Protein AF-0000000065835478 (afdb_homodimer)

Secondary structure (DSSP, 8-state):
--HHHHHHTTTSPPPHHHHHHHHH--TTHHHHHHHHHHHHHHHHTTEEEEE-EEEEE-B-B-----TT-SS-B-TTSTT--B--HHHHHHHHHHHHHTT-SEEEEE----TT--HHHHHHHHHHHHHHHGGGT--EEEE--HHHHHHHHHHHT--HHHHHHHHHHTT--EE---S-SSS-HHHHHHH-TTSPPHHHHHHHHHHHHHTT-EEEEEEEESSS--HHHHHHHHHHHHHHHHHH--EEEEEEEE---TT-HHHHTT-S-S---HHHHHHHHHHHHHHHTTTT--BB--HHHH-HHHHHHHTTTT--EEEE--S--HHHHHTT--S-S---HHHHHHHHHTTT-EEEEB-TT--B--/--HHHHHHTTTSPPPHHHHHHHHH--TTHHHHHHHHHHHHHHHHTTEEEEE-EEEEE-B-B-----TT-SS-B-TTSTT--B--HHHHHHHHHHHHHTT-SEEEEE----TT--HHHHHHHHHHHHHHHGGGT--EEEE--HHHHHHHHHHHT--HHHHHHHHHHTT--EE---S-S-S-HHHHHHH-TTSPPHHHHHHHHHHHHHTT-EEEEEEEESSS--HHHHHHHHHHHHHHHHHH--EEEEEEEE---TT-HHHHTT-S-S---HHHHHHHHHHHHHHHTTTT--BB--HHHH-HHHHHHHTTTT--EEEE--S--HHHHHTT--S-S---HHHHHHHHHTTT-EEEEB-TT--B--

Structure (mmCIF, N/CA/C/O backbone):
data_AF-0000000065835478-model_v1
#
loop_
_entity.id
_entity.type
_entity.pdbx_description
1 polymer '5-amino-6-(D-ribitylamino)uracil--L-tyrosine 4-hydroxyphenyl transferase'
#
loop_
_atom_site.group_PDB
_atom_site.id
_atom_site.type_symbol
_atom_site.label_atom_id
_atom_site.label_alt_id
_atom_site.label_comp_id
_atom_site.label_asym_id
_atom_site.label_entity_id
_atom_site.label_seq_id
_atom_site.pdbx_PDB_ins_code
_atom_site.Cartn_x
_atom_site.Cartn_y
_atom_site.Cartn_z
_atom_site.occupancy
_atom_site.B_iso_or_equiv
_atom_site.auth_seq_id
_atom_site.auth_comp_id
_atom_site.auth_asym_id
_atom_site.auth_atom_id
_atom_site.pdbx_PDB_model_num
ATOM 1 N N . MET A 1 1 ? 2.107 -19.828 22.188 1 87.81 1 MET A N 1
ATOM 2 C CA . MET A 1 1 ? 3.211 -20.391 21.406 1 87.81 1 MET A CA 1
ATOM 3 C C . MET A 1 1 ? 4.508 -19.641 21.688 1 87.81 1 MET A C 1
ATOM 5 O O 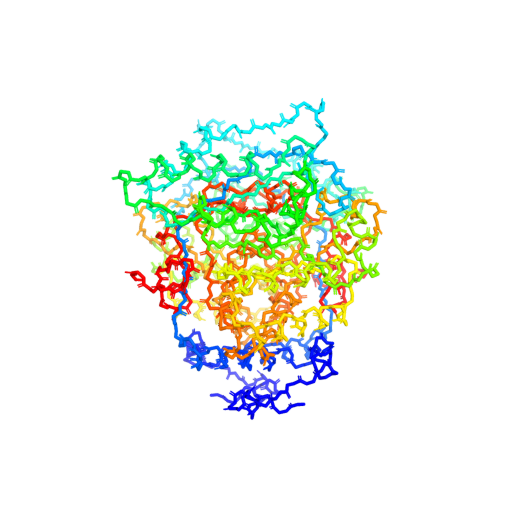. MET A 1 1 ? 4.5 -18.422 21.859 1 87.81 1 MET A O 1
ATOM 9 N N . ASP A 1 2 ? 5.555 -20.344 21.844 1 92.12 2 ASP A N 1
ATOM 10 C CA . ASP A 1 2 ? 6.875 -19.734 21.953 1 92.12 2 ASP A CA 1
ATOM 11 C C . ASP A 1 2 ? 7.465 -19.453 20.562 1 92.12 2 ASP A C 1
ATOM 13 O O . ASP A 1 2 ? 8.055 -20.344 19.953 1 92.12 2 ASP A O 1
ATOM 17 N N . PHE A 1 3 ? 7.402 -18.234 20.125 1 95.38 3 PHE A N 1
ATOM 18 C CA . PHE A 1 3 ? 7.727 -17.844 18.766 1 95.38 3 PHE A CA 1
ATOM 19 C C . PHE A 1 3 ? 9.227 -17.969 18.5 1 95.38 3 PHE A C 1
ATOM 21 O O . PHE A 1 3 ? 9.648 -18.375 17.422 1 95.38 3 PHE A O 1
ATOM 28 N N . ASP A 1 4 ? 10.039 -17.594 19.5 1 93.19 4 ASP A N 1
ATOM 29 C CA . ASP A 1 4 ? 11.492 -17.656 19.328 1 93.19 4 ASP A CA 1
ATOM 30 C C . ASP A 1 4 ? 11.969 -19.109 19.188 1 93.19 4 ASP A C 1
ATOM 32 O O . ASP A 1 4 ? 12.781 -19.406 18.312 1 93.19 4 ASP A O 1
ATOM 36 N N . SER A 1 5 ? 11.461 -19.875 20.047 1 93.62 5 SER A N 1
ATOM 37 C CA . SER A 1 5 ? 11.812 -21.297 19.969 1 93.62 5 SER A CA 1
ATOM 38 C C . SER A 1 5 ? 11.359 -21.906 18.641 1 93.62 5 SER A C 1
ATOM 40 O O . SER A 1 5 ? 12.07 -22.719 18.047 1 93.62 5 SER A O 1
ATOM 42 N N . TYR A 1 6 ? 10.188 -21.484 18.25 1 94.62 6 TYR A N 1
ATOM 43 C CA . TYR A 1 6 ? 9.68 -22.031 16.984 1 94.62 6 TYR A CA 1
ATOM 44 C C . TYR A 1 6 ? 10.531 -21.562 15.812 1 94.62 6 TYR A C 1
ATOM 46 O O . TYR A 1 6 ? 10.82 -22.344 14.906 1 94.62 6 TYR A O 1
ATOM 54 N N . ALA A 1 7 ? 10.898 -20.359 15.828 1 94.38 7 ALA A N 1
ATOM 55 C CA . ALA A 1 7 ? 11.734 -19.828 14.75 1 94.38 7 ALA A CA 1
ATOM 56 C C . ALA A 1 7 ? 13.062 -20.578 14.68 1 94.38 7 ALA A C 1
ATOM 58 O O . ALA A 1 7 ? 13.609 -20.766 13.586 1 94.38 7 ALA A O 1
ATOM 59 N N . ASP A 1 8 ? 13.555 -21 15.828 1 91.94 8 ASP A N 1
ATOM 60 C CA . ASP A 1 8 ? 14.828 -21.703 15.898 1 91.94 8 ASP A CA 1
ATOM 61 C C . ASP A 1 8 ? 14.695 -23.125 15.375 1 91.94 8 ASP A C 1
ATOM 63 O O . ASP A 1 8 ? 15.633 -23.672 14.805 1 91.94 8 ASP A O 1
ATOM 67 N N . ASN A 1 9 ? 13.461 -23.656 15.633 1 89.88 9 ASN A N 1
ATOM 68 C CA . ASN A 1 9 ? 13.219 -25.031 15.195 1 89.88 9 ASN A CA 1
ATOM 69 C C . ASN A 1 9 ? 11.875 -25.156 14.492 1 89.88 9 ASN A C 1
ATOM 71 O O . ASN A 1 9 ? 10.984 -25.875 14.961 1 89.88 9 ASN A O 1
ATOM 75 N N . TYR A 1 10 ? 11.766 -24.578 13.43 1 81.75 10 TYR A N 1
ATOM 76 C CA . TYR A 1 10 ? 10.492 -24.516 12.719 1 81.75 10 TYR A CA 1
ATOM 77 C C . TYR A 1 10 ? 10.156 -25.859 12.102 1 81.75 10 TYR A C 1
ATOM 79 O O . TYR A 1 10 ? 9.062 -26.047 11.57 1 81.75 10 TYR A O 1
ATOM 87 N N . SER A 1 11 ? 11.016 -26.734 12.305 1 68.56 11 SER A N 1
ATOM 88 C CA . SER A 1 11 ? 10.758 -28.062 11.781 1 68.56 11 SER A CA 1
ATOM 89 C C . SER A 1 11 ? 9.656 -28.766 12.57 1 68.56 11 SER A C 1
ATOM 91 O O . SER A 1 11 ? 9.086 -29.75 12.102 1 68.56 11 SER A O 1
ATOM 93 N N . LYS A 1 12 ? 9.516 -28.172 13.625 1 68.38 12 LYS A N 1
ATOM 94 C CA . LYS A 1 12 ? 8.398 -28.719 14.398 1 68.38 12 LYS A CA 1
ATOM 95 C C . LYS A 1 12 ? 7.062 -28.281 13.797 1 68.38 12 LYS A C 1
ATOM 97 O O . LYS A 1 12 ? 6.871 -27.109 13.477 1 68.38 12 LYS A O 1
ATOM 102 N N . SER A 1 13 ? 6.246 -29.25 13.461 1 78.19 13 SER A N 1
ATOM 103 C CA . SER A 1 13 ? 5.008 -29.016 12.719 1 78.19 13 SER A CA 1
ATOM 104 C C . SER A 1 13 ? 4.004 -28.234 13.562 1 78.19 13 SER A C 1
ATOM 106 O O . SER A 1 13 ? 3.936 -28.422 14.781 1 78.19 13 SER A O 1
ATOM 108 N N . ILE A 1 14 ? 3.467 -27.172 12.992 1 92.38 14 ILE A N 1
ATOM 109 C CA . ILE A 1 14 ? 2.338 -26.453 13.586 1 92.38 14 ILE A CA 1
ATOM 110 C C . ILE A 1 14 ? 1.03 -27.109 13.148 1 92.38 14 ILE A C 1
ATOM 112 O O . ILE A 1 14 ? 0.886 -27.516 11.992 1 92.38 14 ILE A O 1
ATOM 116 N N . SER A 1 15 ? 0.171 -27.344 14.078 1 95.38 15 SER A N 1
ATOM 117 C CA . SER A 1 15 ? -1.104 -27.984 13.781 1 95.38 15 SER A CA 1
ATOM 118 C C . SER A 1 15 ? -2.078 -27.016 13.125 1 95.38 15 SER A C 1
ATOM 120 O O . SER A 1 15 ? -1.855 -25.812 13.133 1 95.38 15 SER A O 1
ATOM 122 N N . LYS A 1 16 ? -3.088 -27.578 12.555 1 97.19 16 LYS A N 1
ATOM 123 C CA . LYS A 1 16 ? -4.152 -26.75 12 1 97.19 16 LYS A CA 1
ATOM 124 C C . LYS A 1 16 ? -4.738 -25.828 13.062 1 97.19 16 LYS A C 1
ATOM 126 O O . LYS A 1 16 ? -5 -24.656 12.789 1 97.19 16 LYS A O 1
ATOM 131 N N . LYS A 1 17 ? -4.949 -26.406 14.25 1 97.19 17 LYS A N 1
ATOM 132 C CA . LYS A 1 17 ? -5.508 -25.625 15.352 1 97.19 17 LYS A CA 1
ATOM 133 C C . LYS A 1 17 ? -4.598 -24.453 15.711 1 97.19 17 LYS A C 1
ATOM 135 O O . LYS A 1 17 ? -5.07 -23.328 15.914 1 97.19 17 LYS A O 1
ATOM 140 N N . GLN A 1 18 ? -3.357 -24.688 15.82 1 96.56 18 GLN A N 1
ATOM 141 C CA . GLN A 1 18 ? -2.393 -23.641 16.141 1 96.56 18 GLN A CA 1
ATOM 142 C C . GLN A 1 18 ? -2.371 -22.562 15.062 1 96.56 18 GLN A C 1
ATOM 144 O O . GLN A 1 18 ? -2.293 -21.375 15.375 1 96.56 18 GLN A O 1
ATOM 149 N N . CYS A 1 19 ? -2.4 -22.953 13.797 1 97.44 19 CYS A N 1
ATOM 150 C CA . CYS A 1 19 ? -2.424 -22 12.688 1 97.44 19 CYS A CA 1
ATOM 151 C C . CYS A 1 19 ? -3.648 -21.094 12.773 1 97.44 19 CYS A C 1
ATOM 153 O O . CYS A 1 19 ? -3.551 -19.891 12.555 1 97.44 19 CYS A O 1
ATOM 155 N N . LEU A 1 20 ? -4.781 -21.766 13.047 1 98.19 20 LEU A N 1
ATOM 156 C CA . LEU A 1 20 ? -6.012 -21 13.18 1 98.19 20 LEU A CA 1
ATOM 157 C C . LEU A 1 20 ? -5.895 -19.984 14.305 1 98.19 20 LEU A C 1
ATOM 159 O O . LEU A 1 20 ? -6.312 -18.828 14.156 1 98.19 20 LEU A O 1
ATOM 163 N N . GLU A 1 21 ? -5.316 -20.375 15.414 1 97.88 21 GLU A N 1
ATOM 164 C CA . GLU A 1 21 ? -5.113 -19.484 16.547 1 97.88 21 GLU A CA 1
ATOM 165 C C . GLU A 1 21 ? -4.207 -18.312 16.188 1 97.88 21 GLU A C 1
ATOM 167 O O . GLU A 1 21 ? -4.406 -17.203 16.656 1 97.88 21 GLU A O 1
ATOM 172 N N . LEU A 1 22 ? -3.225 -18.562 15.359 1 98.12 22 LEU A N 1
ATOM 173 C CA . LEU A 1 22 ? -2.318 -17.5 14.93 1 98.12 22 LEU A CA 1
ATOM 174 C C . LEU A 1 22 ? -3.059 -16.453 14.109 1 98.12 22 LEU A C 1
ATOM 176 O O . LEU A 1 22 ? -2.838 -15.258 14.281 1 98.12 22 LEU A O 1
ATOM 180 N N . PHE A 1 23 ? -3.949 -16.891 13.219 1 98.19 23 PHE A N 1
ATOM 181 C CA . PHE A 1 23 ? -4.719 -15.953 12.406 1 98.19 23 PHE A CA 1
ATOM 182 C C . PHE A 1 23 ? -5.621 -15.094 13.281 1 98.19 23 PHE A C 1
ATOM 184 O O . PHE A 1 23 ? -5.867 -13.922 12.969 1 98.19 23 PHE A O 1
ATOM 191 N N . GLU A 1 24 ? -6.098 -15.656 14.352 1 97.06 24 GLU A N 1
ATOM 192 C CA . GLU A 1 24 ? -7.039 -14.961 15.227 1 97.06 24 GLU A CA 1
ATOM 193 C C . GLU A 1 24 ? -6.305 -14.133 16.266 1 97.06 24 GLU A C 1
ATOM 195 O O . GLU A 1 24 ? -6.914 -13.305 16.953 1 97.06 24 GLU A O 1
ATOM 200 N N . ASP A 1 25 ? -5.004 -14.328 16.391 1 96 25 ASP A N 1
ATOM 201 C CA . ASP A 1 25 ? -4.203 -13.719 17.453 1 96 25 ASP A CA 1
ATOM 202 C C . ASP A 1 25 ? -3.795 -12.297 17.078 1 96 25 ASP A C 1
ATOM 204 O O . ASP A 1 25 ? -2.771 -12.086 16.422 1 96 25 ASP A O 1
ATOM 208 N N . ASN A 1 26 ? -4.457 -11.352 17.531 1 91.62 26 ASN A N 1
ATOM 209 C CA . ASN A 1 26 ? -4.148 -9.953 17.234 1 91.62 26 ASN A CA 1
ATOM 210 C C . ASN A 1 26 ? -3.158 -9.375 18.25 1 91.62 26 ASN A C 1
ATOM 212 O O . ASN A 1 26 ? -2.523 -8.352 17.984 1 91.62 26 ASN A O 1
ATOM 216 N N . GLU A 1 27 ? -2.979 -9.984 19.344 1 92.88 27 GLU A N 1
ATOM 217 C CA . GLU A 1 27 ? -2.125 -9.477 20.422 1 92.88 27 GLU A CA 1
ATOM 218 C C . GLU A 1 27 ? -0.651 -9.734 20.125 1 92.88 27 GLU A C 1
ATOM 220 O O . GLU A 1 27 ? 0.216 -8.961 20.531 1 92.88 27 GLU A O 1
ATOM 225 N N . ASN A 1 28 ? -0.412 -10.852 19.422 1 96.75 28 ASN A N 1
ATOM 226 C CA . ASN A 1 28 ? 0.972 -11.227 19.141 1 96.75 28 ASN A CA 1
ATOM 227 C C . ASN A 1 28 ? 1.35 -10.977 17.688 1 96.75 28 ASN A C 1
ATOM 229 O O . ASN A 1 28 ? 2.182 -11.688 17.125 1 96.75 28 ASN A O 1
ATOM 233 N N . LEU A 1 29 ? 0.725 -10 17.078 1 97.75 29 LEU A N 1
ATOM 234 C CA . LEU A 1 29 ? 0.921 -9.695 15.664 1 97.75 29 LEU A CA 1
ATOM 235 C C . LEU A 1 29 ? 2.406 -9.602 15.328 1 97.75 29 LEU A C 1
ATOM 237 O O . LEU A 1 29 ? 2.896 -10.312 14.453 1 97.75 29 LEU A O 1
ATOM 241 N N . PHE A 1 30 ? 3.162 -8.859 16.047 1 97.94 30 PHE A N 1
ATOM 242 C CA . PHE A 1 30 ? 4.547 -8.562 15.703 1 97.94 30 PHE A CA 1
ATOM 243 C C . PHE A 1 30 ? 5.445 -9.758 15.992 1 97.94 30 PHE A C 1
ATOM 245 O O . PHE A 1 30 ? 6.438 -9.977 15.297 1 97.94 30 PHE A O 1
ATOM 252 N N . ASN A 1 31 ? 5.078 -10.547 17 1 97.75 31 ASN A N 1
ATOM 253 C CA . ASN A 1 31 ? 5.801 -11.789 17.234 1 97.75 31 ASN A CA 1
ATOM 254 C C . ASN A 1 31 ? 5.621 -12.773 16.078 1 97.75 31 ASN A C 1
ATOM 256 O O . ASN A 1 31 ? 6.574 -13.445 15.68 1 97.75 31 ASN A O 1
ATOM 260 N N . ILE A 1 32 ? 4.391 -12.844 15.57 1 98.31 32 ILE A N 1
ATOM 261 C CA . ILE A 1 32 ? 4.082 -13.711 14.445 1 98.31 32 ILE A CA 1
ATOM 262 C C . ILE A 1 32 ? 4.891 -13.281 13.219 1 98.31 32 ILE A C 1
ATOM 264 O O . ILE A 1 32 ? 5.566 -14.102 12.594 1 98.31 32 ILE A O 1
ATOM 268 N N . LEU A 1 33 ? 4.879 -11.969 12.922 1 98.62 33 LEU A N 1
ATOM 269 C CA . LEU A 1 33 ? 5.574 -11.438 11.758 1 98.62 33 LEU A CA 1
ATOM 270 C C . LEU A 1 33 ? 7.082 -11.633 11.891 1 98.62 33 LEU A C 1
ATOM 272 O O . LEU A 1 33 ? 7.742 -12.039 10.93 1 98.62 33 LEU A O 1
ATOM 276 N N . ASN A 1 34 ? 7.617 -11.414 13.086 1 98.12 34 ASN A N 1
ATOM 277 C CA . ASN A 1 34 ? 9.047 -11.555 13.336 1 98.12 34 ASN A CA 1
ATOM 278 C C . ASN A 1 34 ? 9.484 -13.016 13.234 1 98.12 34 ASN A C 1
ATOM 280 O O . ASN A 1 34 ? 10.586 -13.305 12.758 1 98.12 34 ASN A O 1
ATOM 284 N N . CYS A 1 35 ? 8.641 -13.883 13.773 1 97.81 35 CYS A N 1
ATOM 285 C CA . CYS A 1 35 ? 8.93 -15.312 13.688 1 97.81 35 CYS A CA 1
ATOM 286 C C . CYS A 1 35 ? 9.102 -15.742 12.234 1 97.81 35 CYS A C 1
ATOM 288 O O . CYS A 1 35 ? 10.07 -16.422 11.898 1 97.81 35 CYS A O 1
ATOM 290 N N . ALA A 1 36 ? 8.195 -15.328 11.406 1 98.25 36 ALA A N 1
ATOM 291 C CA . ALA A 1 36 ? 8.25 -15.656 9.984 1 98.25 36 ALA A CA 1
ATOM 292 C C . ALA A 1 36 ? 9.492 -15.062 9.328 1 98.25 36 ALA A C 1
ATOM 294 O O . ALA A 1 36 ? 10.133 -15.695 8.484 1 98.25 36 ALA A O 1
ATOM 295 N N . ASN A 1 37 ? 9.836 -13.836 9.734 1 97.94 37 ASN A N 1
ATOM 296 C CA . ASN A 1 37 ? 11.031 -13.18 9.227 1 97.94 37 ASN A CA 1
ATOM 297 C C . ASN A 1 37 ? 12.297 -13.984 9.555 1 97.94 37 ASN A C 1
ATOM 299 O O . ASN A 1 37 ? 13.164 -14.156 8.695 1 97.94 37 ASN A O 1
ATOM 303 N N . LYS A 1 38 ? 12.359 -14.414 10.773 1 97.5 38 LYS A N 1
ATOM 304 C CA . LYS A 1 38 ? 13.516 -15.188 11.219 1 97.5 38 LYS A CA 1
ATOM 305 C C . LYS A 1 38 ? 13.625 -16.5 10.453 1 97.5 38 LYS A C 1
ATOM 307 O O . LYS A 1 38 ? 14.719 -16.891 10.039 1 97.5 38 LYS A O 1
ATOM 312 N N . ILE A 1 39 ? 12.523 -17.141 10.25 1 97.69 39 ILE A N 1
ATOM 313 C CA . ILE A 1 39 ? 12.516 -18.406 9.516 1 97.69 39 ILE A CA 1
ATOM 314 C C . ILE A 1 39 ? 12.961 -18.172 8.07 1 97.69 39 ILE A C 1
ATOM 316 O O . ILE A 1 39 ? 13.797 -18.906 7.547 1 97.69 39 ILE A O 1
ATOM 320 N N . ASN A 1 40 ? 12.422 -17.141 7.465 1 97.81 40 ASN A N 1
ATOM 321 C CA . ASN A 1 40 ? 12.797 -16.828 6.09 1 97.81 40 ASN A CA 1
ATOM 322 C C . ASN A 1 40 ? 14.281 -16.531 5.961 1 97.81 40 ASN A C 1
ATOM 324 O O . ASN A 1 40 ? 14.93 -16.938 4.996 1 97.81 40 ASN A O 1
ATOM 328 N N . LYS A 1 41 ? 14.82 -15.781 6.906 1 96.62 41 LYS A N 1
ATOM 329 C CA . LYS A 1 41 ? 16.234 -15.461 6.898 1 96.62 41 LYS A CA 1
ATOM 330 C C . LYS A 1 41 ? 17.094 -16.734 6.965 1 96.62 41 LYS A C 1
ATOM 332 O O . LYS A 1 41 ? 18.141 -16.812 6.336 1 96.62 41 LYS A O 1
ATOM 337 N N . LYS A 1 42 ? 16.656 -17.672 7.727 1 96.5 42 LYS A N 1
ATOM 338 C CA . LYS A 1 42 ? 17.375 -18.938 7.832 1 96.5 42 LYS A CA 1
ATOM 339 C C . LYS A 1 42 ? 17.328 -19.703 6.516 1 96.5 42 LYS A C 1
ATOM 341 O O . LYS A 1 42 ? 18.312 -20.344 6.137 1 96.5 42 LYS A O 1
ATOM 346 N N . ILE A 1 43 ? 16.266 -19.609 5.816 1 96.12 43 ILE A N 1
ATOM 347 C CA . ILE A 1 43 ? 16.031 -20.406 4.613 1 96.12 43 ILE A CA 1
ATOM 348 C C . ILE A 1 43 ? 16.641 -19.703 3.406 1 96.12 43 ILE A C 1
ATOM 350 O O . ILE A 1 43 ? 17.344 -20.328 2.607 1 96.12 43 ILE A O 1
ATOM 354 N N . ASN A 1 44 ? 16.422 -18.359 3.326 1 96.44 44 ASN A N 1
ATOM 355 C CA . ASN A 1 44 ? 16.734 -17.656 2.088 1 96.44 44 ASN A CA 1
ATOM 356 C C . ASN A 1 44 ? 17.781 -16.562 2.316 1 96.44 44 ASN A C 1
ATOM 358 O O . ASN A 1 44 ? 18.234 -15.93 1.363 1 96.44 44 ASN A O 1
ATOM 362 N N . GLY A 1 45 ? 18.156 -16.328 3.545 1 95.88 45 GLY A N 1
ATOM 363 C CA . GLY A 1 45 ? 19.062 -15.227 3.83 1 95.88 45 GLY A CA 1
ATOM 364 C C . GLY A 1 45 ? 18.484 -13.867 3.482 1 95.88 45 GLY A C 1
ATOM 365 O O . GLY A 1 45 ? 17.328 -13.578 3.801 1 95.88 45 GLY A O 1
ATOM 366 N N . ASN A 1 46 ? 19.312 -13.023 2.875 1 95.75 46 ASN A N 1
ATOM 367 C CA . ASN A 1 46 ? 18.875 -11.68 2.494 1 95.75 46 ASN A CA 1
ATOM 368 C C . ASN A 1 46 ? 18.5 -11.617 1.016 1 95.75 46 ASN A C 1
ATOM 370 O O . ASN A 1 46 ? 18.156 -10.547 0.504 1 95.75 46 ASN A O 1
ATOM 374 N N . THR A 1 47 ? 18.516 -12.758 0.381 1 98.12 47 THR A N 1
ATOM 375 C CA . THR A 1 47 ? 18.219 -12.82 -1.047 1 98.12 47 THR A CA 1
ATOM 376 C C . THR A 1 47 ? 16.734 -12.641 -1.298 1 98.12 47 THR A C 1
ATOM 378 O O . THR A 1 47 ? 15.906 -13.305 -0.666 1 98.12 47 THR A O 1
ATOM 381 N N . ILE A 1 48 ? 16.406 -11.742 -2.082 1 98.62 48 ILE A N 1
ATOM 382 C CA . ILE A 1 48 ? 15.047 -11.547 -2.598 1 98.62 48 ILE A CA 1
ATOM 383 C C . ILE A 1 48 ? 15.047 -11.703 -4.117 1 98.62 48 ILE A C 1
ATOM 385 O O . ILE A 1 48 ? 15.734 -10.961 -4.824 1 98.62 48 ILE A O 1
ATOM 389 N N . THR A 1 49 ? 14.305 -12.625 -4.586 1 98.69 49 THR A N 1
ATOM 390 C CA . THR A 1 49 ? 14.352 -12.938 -6.012 1 98.69 49 THR A CA 1
ATOM 391 C C . THR A 1 49 ? 13.242 -12.211 -6.762 1 98.69 49 THR A C 1
ATOM 393 O O . THR A 1 49 ? 12.297 -11.703 -6.148 1 98.69 49 THR A O 1
ATOM 396 N N . TYR A 1 50 ? 13.453 -12.055 -7.996 1 97.94 50 TYR A N 1
ATOM 397 C CA . TYR A 1 50 ? 12.453 -11.555 -8.93 1 97.94 50 TYR A CA 1
ATOM 398 C C . TYR A 1 50 ? 12.617 -12.188 -10.305 1 97.94 50 TYR A C 1
ATOM 400 O O . TYR A 1 50 ? 13.648 -12.797 -10.594 1 97.94 50 TYR A O 1
ATOM 408 N N . VAL A 1 51 ? 11.586 -12.109 -11.086 1 97.25 51 VAL A N 1
ATOM 409 C CA . VAL A 1 51 ? 11.625 -12.703 -12.414 1 97.25 51 VAL A CA 1
ATOM 410 C C . VAL A 1 51 ? 11.242 -11.664 -13.469 1 97.25 51 VAL A C 1
ATOM 412 O O . VAL A 1 51 ? 10.438 -10.766 -13.195 1 97.25 51 VAL A O 1
ATOM 415 N N . VAL A 1 52 ? 11.875 -11.656 -14.57 1 96 52 VAL A N 1
ATOM 416 C CA . VAL A 1 52 ? 11.469 -10.859 -15.727 1 96 52 VAL A CA 1
ATOM 417 C C . VAL A 1 52 ? 10.562 -11.695 -16.625 1 96 52 VAL A C 1
ATOM 419 O O . VAL A 1 52 ? 11.023 -12.633 -17.281 1 96 52 VAL A O 1
ATOM 422 N N . ASN A 1 53 ? 9.258 -11.344 -16.578 1 96.31 53 ASN A N 1
ATOM 423 C CA . ASN A 1 53 ? 8.281 -12.164 -17.281 1 96.31 53 ASN A CA 1
ATOM 424 C C . ASN A 1 53 ? 7.164 -11.312 -17.891 1 96.31 53 ASN A C 1
ATOM 426 O O . ASN A 1 53 ? 7.098 -10.109 -17.641 1 96.31 53 ASN A O 1
ATOM 430 N N . ARG A 1 54 ? 6.395 -11.945 -18.734 1 95.56 54 ARG A N 1
ATOM 431 C CA . ARG A 1 54 ? 5.223 -11.336 -19.359 1 95.56 54 ARG A CA 1
ATOM 432 C C . ARG A 1 54 ? 3.998 -12.242 -19.219 1 95.56 54 ARG A C 1
ATOM 434 O O . ARG A 1 54 ? 4.086 -13.453 -19.422 1 95.56 54 ARG A O 1
ATOM 441 N N . ASN A 1 55 ? 2.939 -11.641 -18.797 1 95.31 55 ASN A N 1
ATOM 442 C CA . ASN A 1 55 ? 1.654 -12.328 -18.781 1 95.31 55 ASN A CA 1
ATOM 443 C C . ASN A 1 55 ? 0.899 -12.117 -20.094 1 95.31 55 ASN A C 1
ATOM 445 O O . ASN A 1 55 ? 0.881 -11.008 -20.625 1 95.31 55 ASN A O 1
ATOM 449 N N . ILE A 1 56 ? 0.395 -13.148 -20.625 1 96 56 ILE A N 1
ATOM 450 C CA . ILE A 1 56 ? -0.418 -13.094 -21.844 1 96 56 ILE A CA 1
ATOM 451 C C . ILE A 1 56 ? -1.782 -13.727 -21.578 1 96 56 ILE A C 1
ATOM 453 O O . ILE A 1 56 ? -1.886 -14.938 -21.406 1 96 56 ILE A O 1
ATOM 457 N N . ASN A 1 57 ? -2.773 -12.961 -21.484 1 95.75 57 ASN A N 1
ATOM 458 C CA . ASN A 1 57 ? -4.148 -13.445 -21.453 1 95.75 57 ASN A CA 1
ATOM 459 C C . ASN A 1 57 ? -4.738 -13.523 -22.859 1 95.75 57 ASN A C 1
ATOM 461 O O . ASN A 1 57 ? -5.102 -12.5 -23.453 1 95.75 57 ASN A O 1
ATOM 465 N N . PHE A 1 58 ? -4.898 -14.656 -23.344 1 96.56 58 PHE A N 1
ATOM 466 C CA . PHE A 1 58 ? -5.117 -14.766 -24.781 1 96.56 58 PHE A CA 1
ATOM 467 C C . PHE A 1 58 ? -6.602 -14.664 -25.125 1 96.56 58 PHE A C 1
ATOM 469 O O . PHE A 1 58 ? -6.973 -14.484 -26.281 1 96.56 58 PHE A O 1
ATOM 476 N N . THR A 1 59 ? -7.504 -14.688 -24.156 1 96.88 59 THR A N 1
ATOM 477 C CA . THR A 1 59 ? -8.914 -14.398 -24.391 1 96.88 59 THR A CA 1
ATOM 478 C C . THR A 1 59 ? -9.609 -14.031 -23.078 1 96.88 59 THR A C 1
ATOM 480 O O . THR A 1 59 ? -9.25 -14.547 -22.016 1 96.88 59 THR A O 1
ATOM 483 N N . ASN A 1 60 ? -10.555 -13.141 -23.125 1 96 60 ASN A N 1
ATOM 484 C CA . ASN A 1 60 ? -11.391 -12.828 -21.969 1 96 60 ASN A CA 1
ATOM 485 C C . ASN A 1 60 ? -12.773 -13.453 -22.094 1 96 60 ASN A C 1
ATOM 487 O O . ASN A 1 60 ? -13.656 -13.195 -21.266 1 96 60 ASN A O 1
ATOM 491 N N . ILE A 1 61 ? -12.969 -14.203 -23.203 1 96.69 61 ILE A N 1
ATOM 492 C CA . ILE A 1 61 ? -14.227 -14.93 -23.375 1 96.69 61 ILE A CA 1
ATOM 493 C C . ILE A 1 61 ? -14.227 -16.188 -22.5 1 96.69 61 ILE A C 1
ATOM 495 O O . ILE A 1 61 ? -13.312 -17 -22.594 1 96.69 61 ILE A O 1
ATOM 499 N N . CYS A 1 62 ? -15.188 -16.312 -21.641 1 96.88 62 CYS A N 1
ATOM 500 C CA . CYS A 1 62 ? -15.211 -17.453 -20.734 1 96.88 62 CYS A CA 1
ATOM 501 C C . CYS A 1 62 ? -16.641 -17.844 -20.391 1 96.88 62 CYS A C 1
ATOM 503 O O . CYS A 1 62 ? -17.469 -16.969 -20.094 1 96.88 62 CYS A O 1
ATOM 505 N N . VAL A 1 63 ? -16.891 -19.094 -20.438 1 95.44 63 VAL A N 1
ATOM 506 C CA . VAL A 1 63 ? -18.234 -19.594 -20.141 1 95.44 63 VAL A CA 1
ATOM 507 C C . VAL A 1 63 ? -18.422 -19.734 -18.641 1 95.44 63 VAL A C 1
ATOM 509 O O . VAL A 1 63 ? -19.531 -20.016 -18.172 1 95.44 63 VAL A O 1
ATOM 512 N N . GLY A 1 64 ? -17.328 -19.562 -17.891 1 93.44 64 GLY A N 1
ATOM 513 C CA . GLY A 1 64 ? -17.406 -19.719 -16.438 1 93.44 64 GLY A CA 1
ATOM 514 C C . GLY A 1 64 ? -18.344 -18.719 -15.781 1 93.44 64 GLY A C 1
ATOM 515 O O . GLY A 1 64 ? -18.75 -17.75 -16.406 1 93.44 64 GLY A O 1
ATOM 516 N N . ASP A 1 65 ? -18.656 -19 -14.492 1 93.31 65 ASP A N 1
ATOM 517 C CA . ASP A 1 65 ? -19.578 -18.141 -13.75 1 93.31 65 ASP A CA 1
ATOM 518 C C . ASP A 1 65 ? -18.969 -17.703 -12.414 1 93.31 65 ASP A C 1
ATOM 520 O O . ASP A 1 65 ? -19.672 -17.641 -11.406 1 93.31 65 ASP A O 1
ATOM 524 N N . CYS A 1 66 ? -17.672 -17.578 -12.477 1 95.38 66 CYS A N 1
ATOM 525 C CA . CYS A 1 66 ? -16.984 -17.141 -11.266 1 95.38 66 CYS A CA 1
ATOM 526 C C . CYS A 1 66 ? -17.453 -15.758 -10.836 1 95.38 66 CYS A C 1
ATOM 528 O O . CYS A 1 66 ? -17.438 -14.82 -11.633 1 95.38 66 CYS A O 1
ATOM 530 N N . LYS A 1 67 ? -17.75 -15.586 -9.586 1 95.25 67 LYS A N 1
ATOM 531 C CA . LYS A 1 67 ? -18.375 -14.359 -9.102 1 95.25 67 LYS A CA 1
ATOM 532 C C . LYS A 1 67 ? -17.328 -13.352 -8.641 1 95.25 67 LYS A C 1
ATOM 534 O O . LYS A 1 67 ? -17.656 -12.227 -8.266 1 95.25 67 LYS A O 1
ATOM 539 N N . PHE A 1 68 ? -16.094 -13.773 -8.703 1 94.25 68 PHE A N 1
ATOM 540 C CA . PHE A 1 68 ? -15.016 -12.875 -8.312 1 94.25 68 PHE A CA 1
ATOM 541 C C . PHE A 1 68 ? -14.328 -12.297 -9.539 1 94.25 68 PHE A C 1
ATOM 543 O O . PHE A 1 68 ? -13.492 -11.391 -9.422 1 94.25 68 PHE A O 1
ATOM 550 N N . CYS A 1 69 ? -14.609 -12.781 -10.695 1 91.88 69 CYS A N 1
ATOM 551 C CA . CYS A 1 69 ? -13.875 -12.422 -11.898 1 91.88 69 CYS A CA 1
ATOM 552 C C . CYS A 1 69 ? -14.531 -11.242 -12.609 1 91.88 69 CYS A C 1
ATOM 554 O O . CYS A 1 69 ? -15.688 -11.328 -13.016 1 91.88 69 CYS A O 1
ATOM 556 N N . ALA A 1 70 ? -13.805 -10.227 -12.75 1 90.31 70 ALA A N 1
ATOM 557 C CA . ALA A 1 70 ? -14.297 -9.047 -13.453 1 90.31 70 ALA A CA 1
ATOM 558 C C . ALA A 1 70 ? -13.727 -8.969 -14.867 1 90.31 70 ALA A C 1
ATOM 560 O O . ALA A 1 70 ? -13.961 -7.992 -15.578 1 90.31 70 ALA A O 1
ATOM 561 N N . PHE A 1 71 ? -13.031 -9.977 -15.273 1 89.5 71 PHE A N 1
ATOM 562 C CA . PHE A 1 71 ? -12.273 -9.961 -16.516 1 89.5 71 PHE A CA 1
ATOM 563 C C . PHE A 1 71 ? -13.078 -10.594 -17.656 1 89.5 71 PHE A C 1
ATOM 565 O O . PHE A 1 71 ? -13.039 -10.117 -18.781 1 89.5 71 PHE A O 1
ATOM 572 N N . LYS A 1 72 ? -13.797 -11.586 -17.375 1 92.62 72 LYS A N 1
ATOM 573 C CA . LYS A 1 72 ? -14.438 -12.398 -18.406 1 92.62 72 LYS A CA 1
ATOM 574 C C . LYS A 1 72 ? -15.617 -11.656 -19.031 1 92.62 72 LYS A C 1
ATOM 576 O O . LYS A 1 72 ? -16.266 -10.844 -18.375 1 92.62 72 LYS A O 1
ATOM 581 N N . VAL A 1 73 ? -15.812 -11.953 -20.281 1 93.88 73 VAL A N 1
ATOM 582 C CA . VAL A 1 73 ? -17 -11.469 -20.984 1 93.88 73 VAL A CA 1
ATOM 583 C C . VAL A 1 73 ? -17.594 -12.594 -21.828 1 93.88 73 VAL A C 1
ATOM 585 O O . VAL A 1 73 ? -16.953 -13.625 -22.047 1 93.88 73 VAL A O 1
ATOM 588 N N . ASP A 1 74 ? -18.781 -12.344 -22.234 1 93.56 74 ASP A N 1
ATOM 589 C CA . ASP A 1 74 ? -19.406 -13.266 -23.188 1 93.56 74 ASP A CA 1
ATOM 590 C C . ASP A 1 74 ? -18.859 -13.047 -24.594 1 93.56 74 ASP A C 1
ATOM 592 O O . ASP A 1 74 ? -18.312 -11.984 -24.891 1 93.56 74 ASP A O 1
ATOM 596 N N . GLU A 1 75 ? -19.062 -14.031 -25.359 1 93.12 75 GLU A N 1
ATOM 597 C CA . GLU A 1 75 ? -18.516 -14.031 -26.719 1 93.12 75 GLU A CA 1
ATOM 598 C C . GLU A 1 75 ? -19.047 -12.844 -27.531 1 93.12 75 GLU A C 1
ATOM 600 O O . GLU A 1 75 ? -18.328 -12.305 -28.375 1 93.12 75 GLU A O 1
ATOM 605 N N . ASN A 1 76 ? -20.203 -12.367 -27.203 1 93.62 76 ASN A N 1
ATOM 606 C CA . ASN A 1 76 ? -20.844 -11.305 -27.984 1 93.62 76 ASN A CA 1
ATOM 607 C C . ASN A 1 76 ? -20.609 -9.93 -27.359 1 93.62 76 ASN A C 1
ATOM 609 O O . ASN A 1 76 ? -21.078 -8.922 -27.875 1 93.62 76 ASN A O 1
ATOM 613 N N . HIS A 1 77 ? -19.938 -9.938 -26.359 1 94.12 77 HIS A N 1
ATOM 614 C CA . HIS A 1 77 ? -19.641 -8.672 -25.703 1 94.12 77 HIS A CA 1
ATOM 615 C C . HIS A 1 77 ? -18.75 -7.797 -26.578 1 94.12 77 HIS A C 1
ATOM 617 O O . HIS A 1 77 ? -17.859 -8.305 -27.25 1 94.12 77 HIS A O 1
ATOM 623 N N . ASN A 1 78 ? -18.844 -6.477 -26.469 1 95.19 78 ASN A N 1
ATOM 624 C CA . ASN A 1 78 ? -18.078 -5.527 -27.281 1 95.19 78 ASN A CA 1
ATOM 625 C C . ASN A 1 78 ? -16.594 -5.602 -27 1 95.19 78 ASN A C 1
ATOM 627 O O . ASN A 1 78 ? -15.766 -5.352 -27.875 1 95.19 78 ASN A O 1
ATOM 631 N N . ASP A 1 79 ? -16.281 -5.992 -25.812 1 94.44 79 ASP A N 1
ATOM 632 C CA . ASP A 1 79 ? -14.875 -6.008 -25.406 1 94.44 79 ASP A CA 1
ATOM 633 C C . ASP A 1 79 ? -14.266 -7.395 -25.594 1 94.44 79 ASP A C 1
ATOM 635 O O . ASP A 1 79 ? -13.109 -7.625 -25.234 1 94.44 79 ASP A O 1
ATOM 639 N N . ALA A 1 80 ? -15.039 -8.336 -26.125 1 95.44 80 ALA A N 1
ATOM 640 C CA . ALA A 1 80 ? -14.57 -9.703 -26.281 1 95.44 80 ALA A CA 1
ATOM 641 C C . ALA A 1 80 ? -13.375 -9.766 -27.234 1 95.44 80 ALA A C 1
ATOM 643 O O . ALA A 1 80 ? -13.352 -9.078 -28.266 1 95.44 80 ALA A O 1
ATOM 644 N N . TYR A 1 81 ? -12.359 -10.562 -26.875 1 96.06 81 TYR A N 1
ATOM 645 C CA . TYR A 1 81 ? -11.219 -10.742 -27.766 1 96.06 81 TYR A CA 1
ATOM 646 C C . TYR A 1 81 ? -10.656 -12.156 -27.656 1 96.06 81 TYR A C 1
ATOM 648 O O . TYR A 1 81 ? -10.859 -12.836 -26.656 1 96.06 81 TYR A O 1
ATOM 656 N N . PHE A 1 82 ? -9.992 -12.555 -28.672 1 96.44 82 PHE A N 1
ATOM 657 C CA . PHE A 1 82 ? -9.227 -13.789 -28.781 1 96.44 82 PHE A CA 1
ATOM 658 C C . PHE A 1 82 ? -7.949 -13.57 -29.578 1 96.44 82 PHE A C 1
ATOM 660 O O . PHE A 1 82 ? -8 -13.172 -30.75 1 96.44 82 PHE A O 1
ATOM 667 N N . ILE A 1 83 ? -6.852 -13.781 -28.922 1 96.94 83 ILE A N 1
ATOM 668 C CA . ILE A 1 83 ? -5.559 -13.664 -29.578 1 96.94 83 ILE A CA 1
ATOM 669 C C . ILE A 1 83 ? -5.156 -15.008 -30.172 1 96.94 83 ILE A C 1
ATOM 671 O O . ILE A 1 83 ? -5.059 -16.016 -29.453 1 96.94 83 ILE A O 1
ATOM 675 N N . ASN A 1 84 ? -4.91 -15.07 -31.422 1 97.06 84 ASN A N 1
ATOM 676 C CA . ASN A 1 84 ? -4.578 -16.344 -32.062 1 97.06 84 ASN A CA 1
ATOM 677 C C . ASN A 1 84 ? -3.16 -16.781 -31.719 1 97.06 84 ASN A C 1
ATOM 679 O O . ASN A 1 84 ? -2.334 -15.969 -31.297 1 97.06 84 ASN A O 1
ATOM 683 N N . PRO A 1 85 ? -2.85 -18.062 -31.938 1 98.38 85 PRO A N 1
ATOM 684 C CA . PRO A 1 85 ? -1.56 -18.625 -31.531 1 98.38 85 PRO A CA 1
ATOM 685 C C . PRO A 1 85 ? -0.374 -17.875 -32.156 1 98.38 85 PRO A C 1
ATOM 687 O O . PRO A 1 85 ? 0.634 -17.656 -31.469 1 98.38 85 PRO A O 1
ATOM 690 N N . LYS A 1 86 ? -0.473 -17.484 -33.375 1 98.38 86 LYS A N 1
ATOM 691 C CA . LYS A 1 86 ? 0.623 -16.797 -34.031 1 98.38 86 LYS A CA 1
ATOM 692 C C . LYS A 1 86 ? 0.925 -15.461 -33.344 1 98.38 86 LYS A C 1
ATOM 694 O O . LYS A 1 86 ? 2.09 -15.109 -33.125 1 98.38 86 LYS A O 1
ATOM 699 N N . GLU A 1 87 ? -0.127 -14.773 -33.031 1 98.31 87 GLU A N 1
ATOM 700 C CA . GLU A 1 87 ? 0.035 -13.5 -32.312 1 98.31 87 GLU A CA 1
ATOM 701 C C . GLU A 1 87 ? 0.604 -13.711 -30.922 1 98.31 87 GLU A C 1
ATOM 703 O O . GLU A 1 87 ? 1.376 -12.883 -30.438 1 98.31 87 GLU A O 1
ATOM 708 N N . ILE A 1 88 ? 0.206 -14.781 -30.25 1 98.44 88 ILE A N 1
ATOM 709 C CA . ILE A 1 88 ? 0.771 -15.125 -28.953 1 98.44 88 ILE A CA 1
ATOM 710 C C . ILE A 1 88 ? 2.273 -15.375 -29.094 1 98.44 88 ILE A C 1
ATOM 712 O O . ILE A 1 88 ? 3.062 -14.906 -28.266 1 98.44 88 ILE A O 1
ATOM 716 N N . GLY A 1 89 ? 2.635 -16.078 -30.141 1 98.62 89 GLY A N 1
ATOM 717 C CA . GLY A 1 89 ? 4.047 -16.281 -30.438 1 98.62 89 GLY A CA 1
ATOM 718 C C . GLY A 1 89 ? 4.805 -14.977 -30.609 1 98.62 89 GLY A C 1
ATOM 719 O O . GLY A 1 89 ? 5.918 -14.828 -30.109 1 98.62 89 GLY A O 1
ATOM 720 N N . LYS A 1 90 ? 4.172 -14.062 -31.297 1 98.19 90 LYS A N 1
ATOM 721 C CA . LYS A 1 90 ? 4.793 -12.758 -31.516 1 98.19 90 LYS A CA 1
ATOM 722 C C . LYS A 1 90 ? 5.008 -12.023 -30.203 1 98.19 90 LYS A C 1
ATOM 724 O O . LYS A 1 90 ? 6.055 -11.406 -29.984 1 98.19 90 LYS A O 1
ATOM 729 N N . LYS A 1 91 ? 4.008 -12.078 -29.406 1 97.44 91 LYS A N 1
ATOM 730 C CA . LYS A 1 91 ? 4.121 -11.438 -28.094 1 97.44 91 LYS A CA 1
ATOM 731 C C . LYS A 1 91 ? 5.242 -12.062 -27.281 1 97.44 91 LYS A C 1
ATOM 733 O O . LYS A 1 91 ? 5.965 -11.359 -26.562 1 97.44 91 LYS A O 1
ATOM 738 N N . ALA A 1 92 ? 5.34 -13.367 -27.328 1 98.12 92 ALA A N 1
ATOM 739 C CA . ALA A 1 92 ? 6.398 -14.07 -26.609 1 98.12 92 ALA A CA 1
ATOM 740 C C . ALA A 1 92 ? 7.773 -13.695 -27.156 1 98.12 92 ALA A C 1
ATOM 742 O O . ALA A 1 92 ? 8.727 -13.531 -26.406 1 98.12 92 ALA A O 1
ATOM 743 N N . PHE A 1 93 ? 7.855 -13.578 -28.453 1 98.06 93 PHE A N 1
ATOM 744 C CA . PHE A 1 93 ? 9.094 -13.164 -29.109 1 98.06 93 PHE A CA 1
ATOM 745 C C . PHE A 1 93 ? 9.523 -11.781 -28.625 1 98.06 93 PHE A C 1
ATOM 747 O O . PHE A 1 93 ? 10.688 -11.578 -28.281 1 98.06 93 PHE A O 1
ATOM 754 N N . GLU A 1 94 ? 8.562 -10.891 -28.625 1 97.12 94 GLU A N 1
ATOM 755 C CA . GLU A 1 94 ? 8.836 -9.539 -28.141 1 97.12 94 GLU A CA 1
ATOM 756 C C . GLU A 1 94 ? 9.289 -9.547 -26.688 1 97.12 94 GLU A C 1
ATOM 758 O O . GLU A 1 94 ? 10.203 -8.812 -26.312 1 97.12 94 GLU A O 1
ATOM 763 N N . ALA A 1 95 ? 8.641 -10.352 -25.875 1 96.38 95 ALA A N 1
ATOM 764 C CA . ALA A 1 95 ? 9.008 -10.484 -24.469 1 96.38 95 ALA A CA 1
ATOM 765 C C . ALA A 1 95 ? 10.445 -10.984 -24.328 1 96.38 95 ALA A C 1
ATOM 767 O O . ALA A 1 95 ? 11.211 -10.453 -23.531 1 96.38 95 ALA A O 1
ATOM 768 N N . LYS A 1 96 ? 10.75 -12 -25.078 1 96.81 96 LYS A N 1
ATOM 769 C CA . LYS A 1 96 ? 12.102 -12.562 -25.031 1 96.81 96 LYS A CA 1
ATOM 770 C C . LYS A 1 96 ? 13.141 -11.516 -25.422 1 96.81 96 LYS A C 1
ATOM 772 O O . LYS A 1 96 ? 14.203 -11.43 -24.797 1 96.81 96 LYS A O 1
ATOM 777 N N . LYS A 1 97 ? 12.828 -10.727 -26.375 1 95.94 97 LYS A N 1
ATOM 778 C CA . LYS A 1 97 ? 13.719 -9.664 -26.828 1 95.94 97 LYS A CA 1
ATOM 779 C C . LYS A 1 97 ? 13.984 -8.656 -25.703 1 95.94 97 LYS A C 1
ATOM 781 O O . LYS A 1 97 ? 15.07 -8.078 -25.625 1 95.94 97 LYS A O 1
ATOM 786 N N . LEU A 1 98 ? 13 -8.523 -24.938 1 93.12 98 LEU A N 1
ATOM 787 C CA . LEU A 1 98 ? 13.094 -7.547 -23.844 1 93.12 98 LEU A CA 1
ATOM 788 C C . LEU A 1 98 ? 13.75 -8.164 -22.609 1 93.12 98 LEU A C 1
ATOM 790 O O . LEU A 1 98 ? 13.836 -7.52 -21.562 1 93.12 98 LEU A O 1
ATOM 794 N N . GLY A 1 99 ? 14.07 -9.438 -22.672 1 93.31 99 GLY A N 1
ATOM 795 C CA . GLY A 1 99 ? 14.836 -10.047 -21.609 1 93.31 99 GLY A CA 1
ATOM 796 C C . GLY A 1 99 ? 14.016 -10.984 -20.734 1 93.31 99 GLY A C 1
ATOM 797 O O . GLY A 1 99 ? 14.523 -11.523 -19.75 1 93.31 99 GLY A O 1
ATOM 798 N N . CYS A 1 100 ? 12.773 -11.242 -21.094 1 96.38 100 CYS A N 1
ATOM 799 C CA . CYS A 1 100 ? 11.922 -12.148 -20.312 1 96.38 100 CYS A CA 1
ATOM 800 C C . CYS A 1 100 ? 12.445 -13.578 -20.375 1 96.38 100 CYS A C 1
ATOM 802 O O . CYS A 1 100 ? 12.906 -14.023 -21.422 1 96.38 100 CYS A O 1
ATOM 804 N N . THR A 1 101 ? 12.352 -14.203 -19.266 1 97.12 101 THR A N 1
ATOM 805 C CA . THR A 1 101 ? 12.742 -15.609 -19.219 1 97.12 101 THR A CA 1
ATOM 806 C C . THR A 1 101 ? 11.516 -16.516 -19.188 1 97.12 101 THR A C 1
ATOM 808 O O . THR A 1 101 ? 11.633 -17.734 -19.359 1 97.12 101 THR A O 1
ATOM 811 N N . GLU A 1 102 ? 10.359 -15.867 -19.016 1 98 102 GLU A N 1
ATOM 812 C CA . GLU A 1 102 ? 9.117 -16.625 -18.859 1 98 102 GLU A CA 1
ATOM 813 C C . GLU A 1 102 ? 7.93 -15.875 -19.438 1 98 102 GLU A C 1
ATOM 815 O O . GLU A 1 102 ? 7.84 -14.648 -19.312 1 98 102 GLU A O 1
ATOM 820 N N . VAL A 1 103 ? 7.086 -16.547 -20.109 1 98.12 103 VAL A N 1
ATOM 821 C CA . VAL A 1 103 ? 5.742 -16.047 -20.375 1 98.12 103 VAL A CA 1
ATOM 822 C C . VAL A 1 103 ? 4.715 -16.875 -19.609 1 98.12 103 VAL A C 1
ATOM 824 O O . VAL A 1 103 ? 4.859 -18.094 -19.484 1 98.12 103 VAL A O 1
ATOM 827 N N . CYS A 1 104 ? 3.826 -16.234 -19.031 1 97.94 104 CYS A N 1
ATOM 828 C CA . CYS A 1 104 ? 2.672 -16.859 -18.406 1 97.94 104 CYS A CA 1
ATOM 829 C C . CYS A 1 104 ? 1.424 -16.688 -19.266 1 97.94 104 CYS A C 1
ATOM 831 O O . CYS A 1 104 ? 0.973 -15.57 -19.5 1 97.94 104 CYS A O 1
ATOM 833 N N . ILE A 1 105 ? 0.861 -17.781 -19.734 1 98.19 105 ILE A N 1
ATOM 834 C CA . ILE A 1 105 ? -0.232 -17.734 -20.703 1 98.19 105 ILE A CA 1
ATOM 835 C C . ILE A 1 105 ? -1.484 -18.359 -20.094 1 98.19 105 ILE A C 1
ATOM 837 O O . ILE A 1 105 ? -1.485 -19.547 -19.75 1 98.19 105 ILE A O 1
ATOM 841 N N . GLN A 1 106 ? -2.471 -17.609 -19.953 1 96.81 106 GLN A N 1
ATOM 842 C CA . GLN A 1 106 ? -3.762 -18.078 -19.453 1 96.81 106 GLN A CA 1
ATOM 843 C C . GLN A 1 106 ? -4.91 -17.422 -20.219 1 96.81 106 GLN A C 1
ATOM 845 O O . GLN A 1 106 ? -4.73 -16.391 -20.859 1 96.81 106 GLN A O 1
ATOM 850 N N . GLY A 1 107 ? -6.078 -18 -20.234 1 95.06 107 GLY A N 1
ATOM 851 C CA . GLY A 1 107 ? -7.25 -17.469 -20.922 1 95.06 107 GLY A CA 1
ATOM 852 C C . GLY A 1 107 ? -8.555 -18.016 -20.375 1 95.06 107 GLY A C 1
ATOM 853 O O . GLY A 1 107 ? -8.555 -18.75 -19.375 1 95.06 107 GLY A O 1
ATOM 854 N N . GLY A 1 108 ? -9.633 -17.578 -21 1 95.44 108 GLY A N 1
ATOM 855 C CA . GLY A 1 108 ? -10.953 -18.016 -20.609 1 95.44 108 GLY A CA 1
ATOM 856 C C . GLY A 1 108 ? -11.289 -19.422 -21.109 1 95.44 108 GLY A C 1
ATOM 857 O O . GLY A 1 108 ? -10.484 -20.047 -21.797 1 95.44 108 GLY A O 1
ATOM 858 N N . LEU A 1 109 ? -12.422 -19.938 -20.594 1 96.69 109 LEU A N 1
ATOM 859 C CA . LEU A 1 109 ? -12.93 -21.25 -20.984 1 96.69 109 LEU A CA 1
ATOM 860 C C . LEU A 1 109 ? -13.914 -21.125 -22.141 1 96.69 109 LEU A C 1
ATOM 862 O O . LEU A 1 109 ? -14.93 -20.422 -22.031 1 96.69 109 LEU A O 1
ATOM 866 N N . ARG A 1 110 ? -13.539 -21.734 -23.172 1 94.44 110 ARG A N 1
ATOM 867 C CA . ARG A 1 110 ? -14.375 -21.75 -24.375 1 94.44 110 ARG A CA 1
ATOM 868 C C . ARG A 1 110 ? -14.453 -23.141 -24.984 1 94.44 110 ARG A C 1
ATOM 870 O O . ARG A 1 110 ? -13.469 -23.891 -24.953 1 94.44 110 ARG A O 1
ATOM 877 N N . ASN A 1 111 ? -15.586 -23.375 -25.641 1 91.88 111 ASN A N 1
ATOM 878 C CA . ASN A 1 111 ? -15.812 -24.703 -26.188 1 91.88 111 ASN A CA 1
ATOM 879 C C . ASN A 1 111 ? -14.805 -25.031 -27.281 1 91.88 111 ASN A C 1
ATOM 881 O O . ASN A 1 111 ? -14.469 -26.203 -27.484 1 91.88 111 ASN A O 1
ATOM 885 N N . ASN A 1 112 ? -14.312 -24.078 -27.922 1 92.31 112 ASN A N 1
ATOM 886 C CA . ASN A 1 112 ? -13.391 -24.344 -29.016 1 92.31 112 ASN A CA 1
ATOM 887 C C . ASN A 1 112 ? -11.945 -24.375 -28.547 1 92.31 112 ASN A C 1
ATOM 889 O O . ASN A 1 112 ? -11.023 -24.5 -29.344 1 92.31 112 ASN A O 1
ATOM 893 N N . ILE A 1 113 ? -11.695 -24.266 -27.344 1 97 113 ILE A N 1
ATOM 894 C CA . ILE A 1 113 ? -10.352 -24.406 -26.781 1 97 113 ILE A CA 1
ATOM 895 C C . ILE A 1 113 ? -10.148 -25.844 -26.297 1 97 113 ILE A C 1
ATOM 897 O O . ILE A 1 113 ? -10.703 -26.266 -25.281 1 97 113 ILE A O 1
ATOM 901 N N . ASP A 1 114 ? -9.445 -26.578 -27.078 1 98.38 114 ASP A N 1
ATOM 902 C CA . ASP A 1 114 ? -9.102 -27.953 -26.766 1 98.38 114 ASP A CA 1
ATOM 903 C C . ASP A 1 114 ? -7.59 -28.141 -26.656 1 98.38 114 ASP A C 1
ATOM 905 O O . ASP A 1 114 ? -6.836 -27.156 -26.703 1 98.38 114 ASP A O 1
ATOM 909 N N . VAL A 1 115 ? -7.152 -29.359 -26.453 1 98.75 115 VAL A N 1
ATOM 910 C CA . VAL A 1 115 ? -5.738 -29.656 -26.234 1 98.75 115 VAL A CA 1
ATOM 911 C C . VAL A 1 115 ? -4.953 -29.328 -27.5 1 98.75 115 VAL A C 1
ATOM 913 O O . VAL A 1 115 ? -3.809 -28.875 -27.438 1 98.75 115 VAL A O 1
ATOM 916 N N . GLU A 1 116 ? -5.613 -29.469 -28.625 1 98.44 116 GLU A N 1
ATOM 917 C CA . GLU A 1 116 ? -4.965 -29.141 -29.891 1 98.44 116 GLU A CA 1
ATOM 918 C C . GLU A 1 116 ? -4.645 -27.656 -29.984 1 98.44 116 GLU A C 1
ATOM 920 O O . GLU A 1 116 ? -3.535 -27.266 -30.359 1 98.44 116 GLU A O 1
ATOM 925 N N . LEU A 1 117 ? -5.629 -26.828 -29.688 1 98.5 117 LEU A N 1
ATOM 926 C CA . LEU A 1 117 ? -5.398 -25.391 -29.719 1 98.5 117 LEU A CA 1
ATOM 927 C C . LEU A 1 117 ? -4.312 -25 -28.719 1 98.5 117 LEU A C 1
ATOM 929 O O . LEU A 1 117 ? -3.447 -24.188 -29.016 1 98.5 117 LEU A O 1
ATOM 933 N N . GLN A 1 118 ? -4.367 -25.516 -27.5 1 98.81 118 GLN A N 1
ATOM 934 C CA . GLN A 1 118 ? -3.344 -25.25 -26.5 1 98.81 118 GLN A CA 1
ATOM 935 C C . GLN A 1 118 ? -1.96 -25.656 -27 1 98.81 118 GLN A C 1
ATOM 937 O O . GLN A 1 118 ? -0.987 -24.922 -26.828 1 98.81 118 GLN A O 1
ATOM 942 N N . SER A 1 119 ? -1.912 -26.812 -27.656 1 98.81 119 SER A N 1
ATOM 943 C CA . SER A 1 119 ? -0.655 -27.297 -28.234 1 98.81 119 SER A CA 1
ATOM 944 C C . SER A 1 119 ? -0.145 -26.328 -29.297 1 98.81 119 SER A C 1
ATOM 946 O O . SER A 1 119 ? 1.056 -26.062 -29.391 1 98.81 119 SER A O 1
ATOM 948 N N . ASN A 1 120 ? -1.075 -25.859 -30.062 1 98.75 120 ASN A N 1
ATOM 949 C CA . ASN A 1 120 ? -0.696 -24.922 -31.109 1 98.75 120 ASN A CA 1
ATOM 950 C C . ASN A 1 120 ? -0.114 -23.641 -30.516 1 98.75 120 ASN A C 1
ATOM 952 O O . ASN A 1 120 ? 0.834 -23.078 -31.062 1 98.75 120 ASN A O 1
ATOM 956 N N . ILE A 1 121 ? -0.72 -23.141 -29.453 1 98.81 121 ILE A N 1
ATOM 957 C CA . ILE A 1 121 ? -0.196 -21.969 -28.75 1 98.81 121 ILE A CA 1
ATOM 958 C C . ILE A 1 121 ? 1.244 -22.234 -28.328 1 98.81 121 ILE A C 1
ATOM 960 O O . ILE A 1 121 ? 2.135 -21.422 -28.578 1 98.81 121 ILE A O 1
ATOM 964 N N . LEU A 1 122 ? 1.486 -23.375 -27.734 1 98.94 122 LEU A N 1
ATOM 965 C CA . LEU A 1 122 ? 2.809 -23.75 -27.234 1 98.94 122 LEU A CA 1
ATOM 966 C C . LEU A 1 122 ? 3.812 -23.828 -28.375 1 98.94 122 LEU A C 1
ATOM 968 O O . LEU A 1 122 ? 4.914 -23.281 -28.281 1 98.94 122 LEU A O 1
ATOM 972 N N . LYS A 1 123 ? 3.43 -24.453 -29.453 1 98.81 123 LYS A N 1
ATOM 973 C CA . LYS A 1 123 ? 4.305 -24.641 -30.609 1 98.81 123 LYS A CA 1
ATOM 974 C C . LYS A 1 123 ? 4.691 -23.281 -31.219 1 98.81 123 LYS A C 1
ATOM 976 O O . LYS A 1 123 ? 5.844 -23.078 -31.609 1 98.81 123 LYS A O 1
ATOM 981 N N . GLU A 1 124 ? 3.691 -22.406 -31.312 1 98.81 124 GLU A N 1
ATOM 982 C CA . GLU A 1 124 ? 3.957 -21.094 -31.859 1 98.81 124 GLU A CA 1
ATOM 983 C C . GLU A 1 124 ? 4.934 -20.312 -31 1 98.81 124 GLU A C 1
ATOM 985 O O . GLU A 1 124 ? 5.816 -19.609 -31.5 1 98.81 124 GLU A O 1
ATOM 990 N N . VAL A 1 125 ? 4.77 -20.375 -29.672 1 98.88 125 VAL A N 1
ATOM 991 C CA . VAL A 1 125 ? 5.676 -19.688 -28.766 1 98.88 125 VAL A CA 1
ATOM 992 C C . VAL A 1 125 ? 7.082 -20.266 -28.891 1 98.88 125 VAL A C 1
ATOM 994 O O . VAL A 1 125 ? 8.055 -19.531 -29 1 98.88 125 VAL A O 1
ATOM 997 N N . CYS A 1 126 ? 7.207 -21.625 -28.922 1 98.81 126 CYS A N 1
ATOM 998 C CA . CYS A 1 126 ? 8.5 -22.297 -29.062 1 98.81 126 CYS A CA 1
ATOM 999 C C . CYS A 1 126 ? 9.188 -21.891 -30.359 1 98.81 126 CYS A C 1
ATOM 1001 O O . CYS A 1 126 ? 10.367 -21.531 -30.344 1 98.81 126 CYS A O 1
ATOM 1003 N N . SER A 1 127 ? 8.414 -21.922 -31.359 1 98.69 127 SER A N 1
ATOM 1004 C CA . SER A 1 127 ? 8.969 -21.594 -32.688 1 98.69 127 SER A CA 1
ATOM 1005 C C . SER A 1 127 ? 9.422 -20.141 -32.75 1 98.69 127 SER A C 1
ATOM 1007 O O . SER A 1 127 ? 10.516 -19.844 -33.219 1 98.69 127 SER A O 1
ATOM 1009 N N . ALA A 1 128 ? 8.602 -19.25 -32.281 1 98.62 128 ALA A N 1
ATOM 1010 C CA . ALA A 1 128 ? 8.875 -17.812 -32.375 1 98.62 128 ALA A CA 1
ATOM 1011 C C . ALA A 1 128 ? 10.102 -17.438 -31.547 1 98.62 128 ALA A C 1
ATOM 1013 O O . ALA A 1 128 ? 10.859 -16.547 -31.938 1 98.62 128 ALA A O 1
ATOM 1014 N N . THR A 1 129 ? 10.328 -18.141 -30.5 1 98.62 129 THR A N 1
ATOM 1015 C CA . THR A 1 129 ? 11.359 -17.703 -29.578 1 98.62 129 THR A CA 1
ATOM 1016 C C . THR A 1 129 ? 12.633 -18.516 -29.75 1 98.62 129 THR A C 1
ATOM 1018 O O . THR A 1 129 ? 13.68 -18.188 -29.188 1 98.62 129 THR A O 1
ATOM 1021 N N . LYS A 1 130 ? 12.602 -19.578 -30.516 1 98.31 130 LYS A N 1
ATOM 1022 C CA . LYS A 1 130 ? 13.719 -20.484 -30.734 1 98.31 130 LYS A CA 1
ATOM 1023 C C . LYS A 1 130 ? 14.977 -19.719 -31.156 1 98.31 130 LYS A C 1
ATOM 1025 O O . LYS A 1 130 ? 16.062 -19.969 -30.625 1 98.31 130 LYS A O 1
ATOM 1030 N N . PRO A 1 131 ? 14.891 -18.75 -32.094 1 97.81 131 PRO A N 1
ATOM 1031 C CA . PRO A 1 131 ? 16.094 -18.031 -32.531 1 97.81 131 PRO A CA 1
ATOM 1032 C C . PRO A 1 131 ? 16.766 -17.266 -31.391 1 97.81 131 PRO A C 1
ATOM 1034 O O . PRO A 1 131 ? 17.953 -16.922 -31.484 1 97.81 131 PRO A O 1
ATOM 1037 N N . LEU A 1 132 ? 16.016 -17 -30.391 1 97.75 132 LEU A N 1
ATOM 1038 C CA . LEU A 1 132 ? 16.531 -16.219 -29.281 1 97.75 132 LEU A CA 1
ATOM 1039 C C . LEU A 1 132 ? 16.891 -17.125 -28.109 1 97.75 132 LEU A C 1
ATOM 1041 O O . LEU A 1 132 ? 17.094 -16.641 -26.984 1 97.75 132 LEU A O 1
ATOM 1045 N N . GLY A 1 133 ? 16.844 -18.438 -28.281 1 97.31 133 GLY A N 1
ATOM 1046 C CA . GLY A 1 133 ? 17.203 -19.375 -27.234 1 97.31 133 GLY A CA 1
ATOM 1047 C C . GLY A 1 133 ? 16 -19.922 -26.484 1 97.31 133 GLY A C 1
ATOM 1048 O O . GLY A 1 133 ? 16.156 -20.594 -25.453 1 97.31 133 GLY A O 1
ATOM 1049 N N . GLY A 1 134 ? 14.805 -19.594 -26.938 1 98.06 134 GLY A N 1
ATOM 1050 C CA . GLY A 1 134 ? 13.602 -20.109 -26.312 1 98.06 134 GLY A CA 1
ATOM 1051 C C . GLY A 1 134 ? 13.164 -19.312 -25.094 1 98.06 134 GLY A C 1
ATOM 1052 O O . GLY A 1 134 ? 13.898 -18.438 -24.625 1 98.06 134 GLY A O 1
ATOM 1053 N N . ILE A 1 135 ? 12 -19.594 -24.594 1 98.38 135 ILE A N 1
ATOM 1054 C CA . ILE A 1 135 ? 11.438 -18.969 -23.406 1 98.38 135 ILE A CA 1
ATOM 1055 C C . ILE A 1 135 ? 10.641 -19.984 -22.609 1 98.38 135 ILE A C 1
ATOM 1057 O O . ILE A 1 135 ? 10.062 -20.906 -23.172 1 98.38 135 ILE A O 1
ATOM 1061 N N . HIS A 1 136 ? 10.734 -19.922 -21.281 1 98.69 136 HIS A N 1
ATOM 1062 C CA . HIS A 1 136 ? 9.961 -20.812 -20.422 1 98.69 136 HIS A CA 1
ATOM 1063 C C . HIS A 1 136 ? 8.461 -20.531 -20.547 1 98.69 136 HIS A C 1
ATOM 1065 O O . HIS A 1 136 ? 8.031 -19.391 -20.422 1 98.69 136 HIS A O 1
ATOM 1071 N N . ILE A 1 137 ? 7.68 -21.547 -20.781 1 98.88 137 ILE A N 1
ATOM 1072 C CA . ILE A 1 137 ? 6.238 -21.391 -20.938 1 98.88 137 ILE A CA 1
ATOM 1073 C C . ILE A 1 137 ? 5.531 -21.891 -19.688 1 98.88 137 ILE A C 1
ATOM 1075 O O . ILE A 1 137 ? 5.531 -23.094 -19.406 1 98.88 137 ILE A O 1
ATOM 1079 N N . HIS A 1 138 ? 5.023 -20.984 -18.891 1 98.75 138 HIS A N 1
ATOM 1080 C CA . HIS A 1 138 ? 4.152 -21.203 -17.734 1 98.75 138 HIS A CA 1
ATOM 1081 C C . HIS A 1 138 ? 2.693 -20.953 -18.094 1 98.75 138 HIS A C 1
ATOM 1083 O O . HIS A 1 138 ? 2.266 -19.797 -18.172 1 98.75 138 HIS A O 1
ATOM 1089 N N . ALA A 1 139 ? 1.875 -22.141 -18.281 1 98.75 139 ALA A N 1
ATOM 1090 C CA . ALA A 1 139 ? 0.605 -21.844 -18.938 1 98.75 139 ALA A CA 1
ATOM 1091 C C . ALA A 1 139 ? -0.489 -22.797 -18.484 1 98.75 139 ALA A C 1
ATOM 1093 O O . ALA A 1 139 ? -0.199 -23.875 -17.969 1 98.75 139 ALA A O 1
ATOM 1094 N N . PHE A 1 140 ? -1.668 -22.328 -18.656 1 98.75 140 PHE A N 1
ATOM 1095 C CA . PHE A 1 140 ? -2.895 -23.109 -18.531 1 98.75 140 PHE A CA 1
ATOM 1096 C C . PHE A 1 140 ? -3.098 -23.578 -17.094 1 98.75 140 PHE A C 1
ATOM 1098 O O . PHE A 1 140 ? -2.387 -24.469 -16.609 1 98.75 140 PHE A O 1
ATOM 1105 N N . SER A 1 141 ? -4.066 -23.078 -16.453 1 98.19 141 SER A N 1
ATOM 1106 C CA . SER A 1 141 ? -4.418 -23.469 -15.102 1 98.19 141 SER A CA 1
ATOM 1107 C C . SER A 1 141 ? -5.004 -24.875 -15.062 1 98.19 141 SER A C 1
ATOM 1109 O O . SER A 1 141 ? -5.375 -25.422 -16.109 1 98.19 141 SER A O 1
ATOM 1111 N N . PRO A 1 142 ? -5.086 -25.469 -13.875 1 98.69 142 PRO A N 1
ATOM 1112 C CA . PRO A 1 142 ? -5.75 -26.766 -13.766 1 98.69 142 PRO A CA 1
ATOM 1113 C C . PRO A 1 142 ? -7.156 -26.766 -14.359 1 98.69 142 PRO A C 1
ATOM 1115 O O . PRO A 1 142 ? -7.555 -27.734 -15.016 1 98.69 142 PRO A O 1
ATOM 1118 N N . MET A 1 143 ? -7.855 -25.703 -14.203 1 98.38 143 MET A N 1
ATOM 1119 C CA . MET A 1 143 ? -9.195 -25.594 -14.773 1 98.38 143 MET A CA 1
ATOM 1120 C C . MET A 1 143 ? -9.141 -25.578 -16.297 1 98.38 143 MET A C 1
ATOM 1122 O O . MET A 1 143 ? -9.969 -26.219 -16.953 1 98.38 143 MET A O 1
ATOM 1126 N N . GLU A 1 144 ? -8.188 -24.859 -16.844 1 98.44 144 GLU A N 1
ATOM 1127 C CA . GLU A 1 144 ? -8.031 -24.797 -18.297 1 98.44 144 GLU A CA 1
ATOM 1128 C C . GLU A 1 144 ? -7.645 -26.156 -18.859 1 98.44 144 GLU A C 1
ATOM 1130 O O . GLU A 1 144 ? -8.141 -26.562 -19.922 1 98.44 144 GLU A O 1
ATOM 1135 N N . VAL A 1 145 ? -6.781 -26.844 -18.172 1 98.75 145 VAL A N 1
ATOM 1136 C CA . VAL A 1 145 ? -6.359 -28.172 -18.594 1 98.75 145 VAL A CA 1
ATOM 1137 C C . VAL A 1 145 ? -7.551 -29.141 -18.562 1 98.75 145 VAL A C 1
ATOM 1139 O O . VAL A 1 145 ? -7.781 -29.891 -19.5 1 98.75 145 VAL A O 1
ATOM 1142 N N . LYS A 1 146 ? -8.289 -29.078 -17.469 1 98.5 146 LYS A N 1
ATOM 1143 C CA . LYS A 1 146 ? -9.469 -29.938 -17.359 1 98.5 146 LYS A CA 1
ATOM 1144 C C . LYS A 1 146 ? -10.445 -29.672 -18.5 1 98.5 146 LYS A C 1
ATOM 1146 O O . LYS A 1 146 ? -10.906 -30.594 -19.156 1 98.5 146 LYS A O 1
ATOM 1151 N N . PHE A 1 147 ? -10.758 -28.422 -18.688 1 98.25 147 PHE A N 1
ATOM 1152 C CA . PHE A 1 147 ? -11.742 -28.031 -19.688 1 98.25 147 PHE A CA 1
ATOM 1153 C C . PHE A 1 147 ? -11.297 -28.438 -21.078 1 98.25 147 PHE A C 1
ATOM 1155 O O . PHE A 1 147 ? -12.078 -29.016 -21.844 1 98.25 147 PHE A O 1
ATOM 1162 N N . ALA A 1 148 ? -10.086 -28.203 -21.469 1 98.56 148 ALA A N 1
ATOM 1163 C CA . ALA A 1 148 ? -9.539 -28.547 -22.781 1 98.56 148 ALA A CA 1
ATOM 1164 C C . ALA A 1 148 ? -9.5 -30.047 -22.969 1 98.56 148 ALA A C 1
ATOM 1166 O O . ALA A 1 148 ? -9.766 -30.547 -24.078 1 98.56 148 ALA A O 1
ATOM 1167 N N . SER A 1 149 ? -9.102 -30.781 -21.922 1 98.5 149 SER A N 1
ATOM 1168 C CA . SER A 1 149 ? -9.07 -32.25 -22.031 1 98.5 149 SER A CA 1
ATOM 1169 C C . SER A 1 149 ? -10.461 -32.812 -22.312 1 98.5 149 SER A C 1
ATOM 1171 O O . SER A 1 149 ? -10.609 -33.719 -23.109 1 98.5 149 SER A O 1
ATOM 1173 N N . GLU A 1 150 ? -11.445 -32.25 -21.641 1 97.94 150 GLU A N 1
ATOM 1174 C CA . GLU A 1 150 ? -12.828 -32.656 -21.875 1 97.94 150 GLU A CA 1
ATOM 1175 C C . GLU A 1 150 ? -13.266 -32.375 -23.297 1 97.94 150 GLU A C 1
ATOM 1177 O O . GLU A 1 150 ? -13.898 -33.188 -23.953 1 97.94 150 GLU A O 1
ATOM 1182 N N . ASN A 1 151 ? -12.914 -31.188 -23.781 1 97.81 151 ASN A N 1
ATOM 1183 C CA . ASN A 1 151 ? -13.258 -30.797 -25.156 1 97.81 151 ASN A CA 1
ATOM 1184 C C . ASN A 1 151 ? -12.586 -31.719 -26.172 1 97.81 151 ASN A C 1
ATOM 1186 O O . ASN A 1 151 ? -13.086 -31.859 -27.297 1 97.81 151 ASN A O 1
ATOM 1190 N N . SER A 1 152 ? -11.477 -32.312 -25.828 1 98.12 152 SER A N 1
ATOM 1191 C CA . SER A 1 152 ? -10.703 -33.188 -26.719 1 98.12 152 SER A CA 1
ATOM 1192 C C . SER A 1 152 ? -11.047 -34.656 -26.531 1 98.12 152 SER A C 1
ATOM 1194 O O . SER A 1 152 ? -10.578 -35.5 -27.281 1 98.12 152 SER A O 1
ATOM 1196 N N . GLY A 1 153 ? -11.82 -34.969 -25.484 1 97.88 153 GLY A N 1
ATOM 1197 C CA . GLY A 1 153 ? -12.102 -36.344 -25.156 1 97.88 153 GLY A CA 1
ATOM 1198 C C . GLY A 1 153 ? -10.898 -37.094 -24.609 1 97.88 153 GLY A C 1
ATOM 1199 O O . GLY A 1 153 ? -10.734 -38.281 -24.875 1 97.88 153 GLY A O 1
ATOM 1200 N N . LEU A 1 154 ? -10 -36.406 -23.938 1 98.38 154 LEU A N 1
ATOM 1201 C CA . LEU A 1 154 ? -8.789 -36.969 -23.359 1 98.38 154 LEU A CA 1
ATOM 1202 C C . LEU A 1 154 ? -8.875 -37 -21.844 1 98.38 154 LEU A C 1
ATOM 1204 O O . LEU A 1 154 ? -9.609 -36.219 -21.234 1 98.38 154 LEU A O 1
ATOM 1208 N N . ASP A 1 155 ? -8.219 -37.875 -21.25 1 97.94 155 ASP A N 1
ATOM 1209 C CA . ASP A 1 155 ? -8.07 -37.781 -19.797 1 97.94 155 ASP A CA 1
ATOM 1210 C C . ASP A 1 155 ? -6.973 -36.75 -19.438 1 97.94 155 ASP A C 1
ATOM 1212 O O . ASP A 1 155 ? -6.215 -36.312 -20.312 1 97.94 155 ASP A O 1
ATOM 1216 N N . ILE A 1 156 ? -6.914 -36.438 -18.219 1 98.56 156 ILE A N 1
ATOM 1217 C CA . ILE A 1 156 ? -6.043 -35.375 -17.719 1 98.56 156 ILE A CA 1
ATOM 1218 C C . ILE A 1 156 ? -4.582 -35.719 -17.984 1 98.56 156 ILE A C 1
ATOM 1220 O O . ILE A 1 156 ? -3.805 -34.875 -18.453 1 98.56 156 ILE A O 1
ATOM 1224 N N . LYS A 1 157 ? -4.176 -36.938 -17.625 1 98.81 157 LYS A N 1
ATOM 1225 C CA . LYS A 1 157 ? -2.793 -37.375 -17.812 1 98.81 157 LYS A CA 1
ATOM 1226 C C . LYS A 1 157 ? -2.377 -37.281 -19.281 1 98.81 157 LYS A C 1
ATOM 1228 O O . LYS A 1 157 ? -1.299 -36.781 -19.594 1 98.81 157 LYS A O 1
ATOM 1233 N N . GLU A 1 158 ? -3.246 -37.75 -20.188 1 98.69 158 GLU A N 1
ATOM 1234 C CA . GLU A 1 158 ? -2.979 -37.688 -21.625 1 98.69 158 GLU A CA 1
ATOM 1235 C C . GLU A 1 158 ? -2.816 -36.25 -22.094 1 98.69 158 GLU A C 1
ATOM 1237 O O . GLU A 1 158 ? -1.887 -35.938 -22.844 1 98.69 158 GLU A O 1
ATOM 1242 N N . ALA A 1 159 ? -3.725 -35.469 -21.672 1 98.81 159 ALA A N 1
ATOM 1243 C CA . ALA A 1 159 ? -3.678 -34.062 -22.031 1 98.81 159 ALA A CA 1
ATOM 1244 C C . ALA A 1 159 ? -2.371 -33.406 -21.594 1 98.81 159 ALA A C 1
ATOM 1246 O O . ALA A 1 159 ? -1.703 -32.719 -22.375 1 98.81 159 ALA A O 1
ATOM 1247 N N . LEU A 1 160 ? -1.981 -33.594 -20.375 1 98.94 160 LEU A N 1
ATOM 1248 C CA . LEU A 1 160 ? -0.772 -33 -19.812 1 98.94 160 LEU A CA 1
ATOM 1249 C C . LEU A 1 160 ? 0.469 -33.531 -20.547 1 98.94 160 LEU A C 1
ATOM 1251 O O . LEU A 1 160 ? 1.408 -32.75 -20.781 1 98.94 160 LEU A O 1
ATOM 1255 N N . MET A 1 161 ? 0.499 -34.781 -20.906 1 98.81 161 MET A N 1
ATOM 1256 C CA . MET A 1 161 ? 1.631 -35.344 -21.641 1 98.81 161 MET A CA 1
ATOM 1257 C C . MET A 1 161 ? 1.758 -34.719 -23.016 1 98.81 161 MET A C 1
ATOM 1259 O O . MET A 1 161 ? 2.863 -34.406 -23.469 1 98.81 161 MET A O 1
ATOM 1263 N N . ILE A 1 162 ? 0.604 -34.562 -23.656 1 98.81 162 ILE A N 1
ATOM 1264 C CA . ILE A 1 162 ? 0.599 -33.906 -24.969 1 98.81 162 ILE A CA 1
ATOM 1265 C C . ILE A 1 162 ? 1.127 -32.469 -24.844 1 98.81 162 ILE A C 1
ATOM 1267 O O . ILE A 1 162 ? 1.97 -32.062 -25.641 1 98.81 162 ILE A O 1
ATOM 1271 N N . LEU A 1 163 ? 0.622 -31.719 -23.859 1 98.88 163 LEU A N 1
ATOM 1272 C CA . LEU A 1 163 ? 1.047 -30.344 -23.672 1 98.88 163 LEU A CA 1
ATOM 1273 C C . LEU A 1 163 ? 2.537 -30.266 -23.344 1 98.88 163 LEU A C 1
ATOM 1275 O O . LEU A 1 163 ? 3.246 -29.406 -23.859 1 98.88 163 LEU A O 1
ATOM 1279 N N . LYS A 1 164 ? 3.023 -31.172 -22.469 1 98.81 164 LYS A N 1
ATOM 1280 C CA . LYS A 1 164 ? 4.445 -31.234 -22.141 1 98.81 164 LYS A CA 1
ATOM 1281 C C . LYS A 1 164 ? 5.285 -31.469 -23.391 1 98.81 164 LYS A C 1
ATOM 1283 O O . LYS A 1 164 ? 6.285 -30.781 -23.609 1 98.81 164 LYS A O 1
ATOM 1288 N N . GLU A 1 165 ? 4.879 -32.375 -24.203 1 98.56 165 GLU A N 1
ATOM 1289 C CA . GLU A 1 165 ? 5.598 -32.719 -25.422 1 98.56 165 GLU A CA 1
ATOM 1290 C C . GLU A 1 165 ? 5.617 -31.562 -26.422 1 98.56 165 GLU A C 1
ATOM 1292 O O . GLU A 1 165 ? 6.523 -31.469 -27.25 1 98.56 165 GLU A O 1
ATOM 1297 N N . ASN A 1 166 ? 4.633 -30.703 -26.266 1 98.62 166 ASN A N 1
ATOM 1298 C CA . ASN A 1 166 ? 4.523 -29.609 -27.219 1 98.62 166 ASN A CA 1
ATOM 1299 C C . ASN A 1 166 ? 5.086 -28.312 -26.656 1 98.62 166 ASN A C 1
ATOM 1301 O O . ASN A 1 166 ? 4.918 -27.234 -27.234 1 98.62 166 ASN A O 1
ATOM 1305 N N . GLY A 1 167 ? 5.664 -28.359 -25.469 1 98.62 167 GLY A N 1
ATOM 1306 C CA . GLY A 1 167 ? 6.445 -27.188 -25.078 1 98.62 167 GLY A CA 1
ATOM 1307 C C . GLY A 1 167 ? 6.043 -26.625 -23.719 1 98.62 167 GLY A C 1
ATOM 1308 O O . GLY A 1 167 ? 6.641 -25.672 -23.234 1 98.62 167 GLY A O 1
ATOM 1309 N N . LEU A 1 168 ? 5.008 -27.203 -23.031 1 98.88 168 LEU A N 1
ATOM 1310 C CA . LEU A 1 168 ? 4.629 -26.734 -21.703 1 98.88 168 LEU A CA 1
ATOM 1311 C C . LEU A 1 168 ? 5.715 -27.062 -20.688 1 98.88 168 LEU A C 1
ATOM 1313 O O . LEU A 1 168 ? 6.082 -28.219 -20.5 1 98.88 168 LEU A O 1
ATOM 1317 N N . ASN A 1 169 ? 6.23 -26.016 -20.047 1 98.81 169 ASN A N 1
ATOM 1318 C CA . ASN A 1 169 ? 7.297 -26.234 -19.078 1 98.81 169 ASN A CA 1
ATOM 1319 C C . ASN A 1 169 ? 6.742 -26.391 -17.656 1 98.81 169 ASN A C 1
ATOM 1321 O O . ASN A 1 169 ? 7.121 -27.312 -16.938 1 98.81 169 ASN A O 1
ATOM 1325 N N . THR A 1 170 ? 5.918 -25.453 -17.219 1 98.88 170 THR A N 1
ATOM 1326 C CA . THR A 1 170 ? 5.285 -25.469 -15.906 1 98.88 170 THR A CA 1
ATOM 1327 C C . THR A 1 170 ? 3.838 -24.984 -16 1 98.88 170 THR A C 1
ATOM 1329 O O . THR A 1 170 ? 3.424 -24.438 -17.031 1 98.88 170 THR A O 1
ATOM 1332 N N . MET A 1 171 ? 3.088 -25.281 -14.984 1 98.81 171 MET A N 1
ATOM 1333 C CA . MET A 1 171 ? 1.669 -24.938 -14.945 1 98.81 171 MET A CA 1
ATOM 1334 C C . MET A 1 171 ? 1.359 -24.047 -13.75 1 98.81 171 MET A C 1
ATOM 1336 O O . MET A 1 171 ? 1.828 -24.297 -12.641 1 98.81 171 MET A O 1
ATOM 1340 N N . PRO A 1 172 ? 0.624 -22.938 -14.008 1 98.19 172 PRO A N 1
ATOM 1341 C CA . PRO A 1 172 ? 0.184 -22.141 -12.852 1 98.19 172 PRO A CA 1
ATOM 1342 C C . PRO A 1 172 ? -0.755 -22.922 -11.93 1 98.19 172 PRO A C 1
ATOM 1344 O O . PRO A 1 172 ? -1.596 -23.688 -12.406 1 98.19 172 PRO A O 1
ATOM 1347 N N . GLY A 1 173 ? -0.605 -22.719 -10.664 1 97.62 173 GLY A N 1
ATOM 1348 C CA . GLY A 1 173 ? -1.505 -23.344 -9.703 1 97.62 173 GLY A CA 1
ATOM 1349 C C . GLY A 1 173 ? -2.77 -22.547 -9.461 1 97.62 173 GLY A C 1
ATOM 1350 O O . GLY A 1 173 ? -3.391 -22.672 -8.406 1 97.62 173 GLY A O 1
ATOM 1351 N N . THR A 1 174 ? -3.133 -21.703 -10.391 1 95.81 174 THR A N 1
ATOM 1352 C CA . THR A 1 174 ? -4.34 -20.891 -10.273 1 95.81 174 THR A CA 1
ATOM 1353 C C . THR A 1 174 ? -5.586 -21.766 -10.344 1 95.81 174 THR A C 1
ATOM 1355 O O . THR A 1 174 ? -5.496 -22.984 -10.242 1 95.81 174 THR A O 1
ATOM 1358 N N . ALA A 1 175 ? -6.707 -21.125 -10.281 1 95.38 175 ALA A N 1
ATOM 1359 C CA . ALA A 1 175 ? -8.016 -21.781 -10.25 1 95.38 175 ALA A CA 1
ATOM 1360 C C . ALA A 1 175 ? -8.234 -22.5 -8.914 1 95.38 175 ALA A C 1
ATOM 1362 O O . ALA A 1 175 ? -9.125 -23.344 -8.797 1 95.38 175 ALA A O 1
ATOM 1363 N N . ALA A 1 176 ? -7.375 -22.172 -7.969 1 96.31 176 ALA A N 1
ATOM 1364 C CA . ALA A 1 176 ? -7.531 -22.75 -6.641 1 96.31 176 ALA A CA 1
ATOM 1365 C C . ALA A 1 176 ? -8.445 -21.891 -5.77 1 96.31 176 ALA A C 1
ATOM 1367 O O . ALA A 1 176 ? -9.188 -22.422 -4.938 1 96.31 176 ALA A O 1
ATOM 1368 N N . GLU A 1 177 ? -8.391 -20.516 -6.066 1 94.5 177 GLU A N 1
ATOM 1369 C CA . GLU A 1 177 ? -9.078 -19.609 -5.156 1 94.5 177 GLU A CA 1
ATOM 1370 C C . GLU A 1 177 ? -8.914 -20.047 -3.703 1 94.5 177 GLU A C 1
ATOM 1372 O O . GLU A 1 177 ? -7.805 -20.016 -3.162 1 94.5 177 GLU A O 1
ATOM 1377 N N . ILE A 1 178 ? -9.945 -20.672 -3.078 1 96.44 178 ILE A N 1
ATOM 1378 C CA . ILE A 1 178 ? -9.859 -21.422 -1.83 1 96.44 178 ILE A CA 1
ATOM 1379 C C . ILE A 1 178 ? -10.281 -22.859 -2.068 1 96.44 178 ILE A C 1
ATOM 1381 O O . ILE A 1 178 ? -11.328 -23.125 -2.676 1 96.44 178 ILE A O 1
ATOM 1385 N N . LEU A 1 179 ? -9.414 -23.766 -1.679 1 98.44 179 LEU A N 1
ATOM 1386 C CA . LEU A 1 179 ? -9.68 -25.188 -1.86 1 98.44 179 LEU A CA 1
ATOM 1387 C C . LEU A 1 179 ? -10.641 -25.703 -0.792 1 98.44 179 LEU A C 1
ATOM 1389 O O . LEU A 1 179 ? -10.266 -26.531 0.032 1 98.44 179 LEU A O 1
ATOM 1393 N N . ASP A 1 180 ? -11.828 -25.25 -0.828 1 98.38 180 ASP A N 1
ATOM 1394 C CA . ASP A 1 180 ? -12.977 -25.641 -0.018 1 98.38 180 ASP A CA 1
ATOM 1395 C C . ASP A 1 180 ? -14.258 -25.656 -0.85 1 98.38 180 ASP A C 1
ATOM 1397 O O . ASP A 1 180 ? -14.695 -24.609 -1.332 1 98.38 180 ASP A O 1
ATOM 1401 N N . ASP A 1 181 ? -14.875 -26.766 -0.913 1 98.12 181 ASP A N 1
ATOM 1402 C CA . ASP A 1 181 ? -15.953 -26.953 -1.882 1 98.12 181 ASP A CA 1
ATOM 1403 C C . ASP A 1 181 ? -17.188 -26.125 -1.503 1 98.12 181 ASP A C 1
ATOM 1405 O O . ASP A 1 181 ? -17.953 -25.703 -2.373 1 98.12 181 ASP A O 1
ATOM 1409 N N . ASN A 1 182 ? -17.406 -25.906 -0.176 1 97.81 182 ASN A N 1
ATOM 1410 C CA . ASN A 1 182 ? -18.531 -25.047 0.223 1 97.81 182 ASN A CA 1
ATOM 1411 C C . ASN A 1 182 ? -18.312 -23.609 -0.222 1 97.81 182 ASN A C 1
ATOM 1413 O O . ASN A 1 182 ? -19.234 -22.953 -0.699 1 97.81 182 ASN A O 1
ATOM 1417 N N . ILE A 1 183 ? -17.109 -23.125 -0.074 1 98 183 ILE A N 1
ATOM 1418 C CA . ILE A 1 183 ? -16.766 -21.766 -0.503 1 98 183 ILE A CA 1
ATOM 1419 C C . ILE A 1 183 ? -16.828 -21.672 -2.025 1 98 183 ILE A C 1
ATOM 1421 O O . ILE A 1 183 ? -17.391 -20.719 -2.57 1 98 183 ILE A O 1
ATOM 1425 N N . ARG A 1 184 ? -16.297 -22.672 -2.709 1 97.5 184 ARG A N 1
ATOM 1426 C CA . ARG A 1 184 ? -16.219 -22.672 -4.168 1 97.5 184 ARG A CA 1
ATOM 1427 C C . ARG A 1 184 ? -17.625 -22.734 -4.785 1 97.5 184 ARG A C 1
ATOM 1429 O O . ARG A 1 184 ? -17.859 -22.141 -5.844 1 97.5 184 ARG A O 1
ATOM 1436 N N . ALA A 1 185 ? -18.547 -23.406 -4.137 1 97.12 185 ALA A N 1
ATOM 1437 C CA . ALA A 1 185 ? -19.922 -23.484 -4.621 1 97.12 185 ALA A CA 1
ATOM 1438 C C . ALA A 1 185 ? -20.547 -22.094 -4.715 1 97.12 185 ALA A C 1
ATOM 1440 O O . ALA A 1 185 ? -21.391 -21.844 -5.578 1 97.12 185 ALA A O 1
ATOM 1441 N N . GLU A 1 186 ? -20.078 -21.219 -3.859 1 96.19 186 GLU A N 1
ATOM 1442 C CA . GLU A 1 186 ? -20.578 -19.844 -3.863 1 96.19 186 GLU A CA 1
ATOM 1443 C C . GLU A 1 186 ? -19.75 -18.953 -4.77 1 96.19 186 GLU A C 1
ATOM 1445 O O . GLU A 1 186 ? -20.297 -18.141 -5.52 1 96.19 186 GLU A O 1
ATOM 1450 N N . LEU A 1 187 ? -18.484 -19.109 -4.789 1 96.75 187 LEU A N 1
ATOM 1451 C CA . LEU A 1 187 ? -17.531 -18.203 -5.426 1 96.75 187 LEU A CA 1
ATOM 1452 C C . LEU A 1 187 ? -17.375 -18.547 -6.906 1 96.75 187 LEU A C 1
ATOM 1454 O O . LEU A 1 187 ? -17.266 -17.641 -7.738 1 96.75 187 LEU A O 1
ATOM 1458 N N . CYS A 1 188 ? -17.344 -19.797 -7.223 1 96 188 CYS A N 1
ATOM 1459 C CA . CYS A 1 188 ? -17.078 -20.266 -8.57 1 96 188 CYS A CA 1
ATOM 1460 C C . CYS A 1 188 ? -17.688 -21.641 -8.797 1 96 188 CYS A C 1
ATOM 1462 O O . CYS A 1 188 ? -16.984 -22.625 -9.008 1 96 188 CYS A O 1
ATOM 1464 N N . PRO A 1 189 ? -18.984 -21.688 -8.891 1 94.62 189 PRO A N 1
ATOM 1465 C CA . PRO A 1 189 ? -19.719 -22.953 -8.844 1 94.62 189 PRO A CA 1
ATOM 1466 C C . PRO A 1 189 ? -19.391 -23.859 -10.031 1 94.62 189 PRO A C 1
ATOM 1468 O O . PRO A 1 189 ? -19.547 -25.078 -9.93 1 94.62 189 PRO A O 1
ATOM 1471 N N . SER A 1 190 ? -18.969 -23.359 -11.133 1 93.56 190 SER A N 1
ATOM 1472 C CA . SER A 1 190 ? -18.75 -24.203 -12.32 1 93.56 190 SER A CA 1
ATOM 1473 C C . SER A 1 190 ? -17.312 -24.672 -12.406 1 93.56 190 SER A C 1
ATOM 1475 O O . SER A 1 190 ? -16.953 -25.438 -13.305 1 93.56 190 SER A O 1
ATOM 1477 N N . LYS A 1 191 ? -16.453 -24.234 -11.484 1 95.62 191 LYS A N 1
ATOM 1478 C CA . LYS A 1 191 ? -15.047 -24.625 -11.523 1 95.62 191 LYS A CA 1
ATOM 1479 C C . LYS A 1 191 ? -14.836 -26.016 -10.938 1 95.62 191 LYS A C 1
ATOM 1481 O O . LYS A 1 191 ? -15.75 -26.578 -10.328 1 95.62 191 LYS A O 1
ATOM 1486 N N . LEU A 1 192 ? -13.75 -26.516 -11.18 1 96.69 192 LEU A N 1
ATOM 1487 C CA . LEU A 1 192 ? -13.383 -27.828 -10.68 1 96.69 192 LEU A CA 1
ATOM 1488 C C . LEU A 1 192 ? -13.461 -27.875 -9.156 1 96.69 192 LEU A C 1
ATOM 1490 O O . LEU A 1 192 ? -13.352 -26.844 -8.492 1 96.69 192 LEU A O 1
ATOM 1494 N N . SER A 1 193 ? -13.703 -29.047 -8.617 1 97.88 193 SER A N 1
ATOM 1495 C CA . SER A 1 193 ? -13.742 -29.25 -7.172 1 97.88 193 SER A CA 1
ATOM 1496 C C . SER A 1 193 ? -12.336 -29.25 -6.578 1 97.88 193 SER A C 1
ATOM 1498 O O . SER A 1 193 ? -11.344 -29.312 -7.309 1 97.88 193 SER A O 1
ATOM 1500 N N . THR A 1 194 ? -12.266 -29.203 -5.262 1 98.62 194 THR A N 1
ATOM 1501 C CA . THR A 1 194 ? -10.992 -29.312 -4.559 1 98.62 194 THR A CA 1
ATOM 1502 C C . THR A 1 194 ? -10.281 -30.609 -4.922 1 98.62 194 THR A C 1
ATOM 1504 O O . THR A 1 194 ? -9.094 -30.594 -5.254 1 98.62 194 THR A O 1
ATOM 1507 N N . LYS A 1 195 ? -11.016 -31.656 -4.906 1 98.56 195 LYS A N 1
ATOM 1508 C CA . LYS A 1 195 ? -10.445 -32.969 -5.219 1 98.56 195 LYS A CA 1
ATOM 1509 C C . LYS A 1 195 ? -9.914 -33 -6.645 1 98.56 195 LYS A C 1
ATOM 1511 O O . LYS A 1 195 ? -8.852 -33.594 -6.902 1 98.56 195 LYS A O 1
ATOM 1516 N N . GLU A 1 196 ? -10.68 -32.438 -7.555 1 98.5 196 GLU A N 1
ATOM 1517 C CA . GLU A 1 196 ? -10.242 -32.406 -8.953 1 98.5 196 GLU A CA 1
ATOM 1518 C C . GLU A 1 196 ? -8.977 -31.562 -9.109 1 98.5 196 GLU A C 1
ATOM 1520 O O . GLU A 1 196 ? -8.07 -31.938 -9.859 1 98.5 196 GLU A O 1
ATOM 1525 N N . TRP A 1 197 ? -8.969 -30.406 -8.453 1 98.81 197 TRP A N 1
ATOM 1526 C CA . TRP A 1 197 ? -7.785 -29.562 -8.5 1 98.81 197 TRP A CA 1
ATOM 1527 C C . TRP A 1 197 ? -6.555 -30.312 -8.016 1 98.81 197 TRP A C 1
ATOM 1529 O O . TRP A 1 197 ? -5.523 -30.328 -8.695 1 98.81 197 TRP A O 1
ATOM 1539 N N . ILE A 1 198 ? -6.684 -31 -6.863 1 98.88 198 ILE A N 1
ATOM 1540 C CA . ILE A 1 198 ? -5.586 -31.75 -6.27 1 98.88 198 ILE A CA 1
ATOM 1541 C C . ILE A 1 198 ? -5.125 -32.844 -7.23 1 98.88 198 ILE A C 1
ATOM 1543 O O . ILE A 1 198 ? -3.926 -33.031 -7.449 1 98.88 198 ILE A O 1
ATOM 1547 N N . LYS A 1 199 ? -6.078 -33.5 -7.824 1 98.75 199 LYS A N 1
ATOM 1548 C CA . LYS A 1 199 ? -5.766 -34.562 -8.75 1 98.75 199 LYS A CA 1
ATOM 1549 C C . LYS A 1 199 ? -4.969 -34.062 -9.945 1 98.75 199 LYS A C 1
ATOM 1551 O O . LYS A 1 199 ? -3.98 -34.656 -10.352 1 98.75 199 LYS A O 1
ATOM 1556 N N . ILE A 1 200 ? -5.414 -33 -10.5 1 98.88 200 ILE A N 1
ATOM 1557 C CA . ILE A 1 200 ? -4.773 -32.438 -11.688 1 98.88 200 ILE A CA 1
ATOM 1558 C C . ILE A 1 200 ? -3.354 -31.984 -11.344 1 98.88 200 ILE A C 1
ATOM 1560 O O . ILE A 1 200 ? -2.408 -32.281 -12.078 1 98.88 200 ILE A O 1
ATOM 1564 N N . VAL A 1 201 ? -3.154 -31.312 -10.211 1 98.94 201 VAL A N 1
ATOM 1565 C CA . VAL A 1 201 ? -1.851 -30.812 -9.797 1 98.94 201 VAL A CA 1
ATOM 1566 C C . VAL A 1 201 ? -0.907 -31.984 -9.531 1 98.94 201 VAL A C 1
ATOM 1568 O O . VAL A 1 201 ? 0.228 -32 -10.008 1 98.94 201 VAL A O 1
ATOM 1571 N N . LYS A 1 202 ? -1.396 -33 -8.844 1 98.88 202 LYS A N 1
ATOM 1572 C CA . LYS A 1 202 ? -0.558 -34.156 -8.555 1 98.88 202 LYS A CA 1
ATOM 1573 C C . LYS A 1 202 ? -0.217 -34.906 -9.836 1 98.88 202 LYS A C 1
ATOM 1575 O O . LYS A 1 202 ? 0.893 -35.438 -9.977 1 98.88 202 LYS A O 1
ATOM 1580 N N . THR A 1 203 ? -1.195 -35 -10.75 1 98.88 203 THR A N 1
ATOM 1581 C CA . THR A 1 203 ? -0.933 -35.656 -12.031 1 98.88 203 THR A CA 1
ATOM 1582 C C . THR A 1 203 ? 0.144 -34.875 -12.805 1 98.88 203 THR A C 1
ATOM 1584 O O . THR A 1 203 ? 1.039 -35.5 -13.391 1 98.88 203 THR A O 1
ATOM 1587 N N . ALA A 1 204 ? 0.014 -33.531 -12.797 1 98.94 204 ALA A N 1
ATOM 1588 C CA . ALA A 1 204 ? 1.05 -32.719 -13.43 1 98.94 204 ALA A CA 1
ATOM 1589 C C . ALA A 1 204 ? 2.426 -33.031 -12.859 1 98.94 204 ALA A C 1
ATOM 1591 O O . ALA A 1 204 ? 3.377 -33.281 -13.602 1 98.94 204 ALA A O 1
ATOM 1592 N N . HIS A 1 205 ? 2.518 -33.094 -11.555 1 98.88 205 HIS A N 1
ATOM 1593 C CA . HIS A 1 205 ? 3.783 -33.375 -10.891 1 98.88 205 HIS A CA 1
ATOM 1594 C C . HIS A 1 205 ? 4.293 -34.781 -11.266 1 98.88 205 HIS A C 1
ATOM 1596 O O . HIS A 1 205 ? 5.488 -34.969 -11.5 1 98.88 205 HIS A O 1
ATOM 1602 N N . LYS A 1 206 ? 3.416 -35.688 -11.352 1 98.38 206 LYS A N 1
ATOM 1603 C CA . LYS A 1 206 ? 3.785 -37.094 -11.656 1 98.38 206 LYS A CA 1
ATOM 1604 C C . LYS A 1 206 ? 4.363 -37.188 -13.07 1 98.38 206 LYS A C 1
ATOM 1606 O O . LYS A 1 206 ? 5.254 -38 -13.312 1 98.38 206 LYS A O 1
ATOM 1611 N N . VAL A 1 207 ? 3.832 -36.438 -13.977 1 98.31 207 VAL A N 1
ATOM 1612 C CA . VAL A 1 207 ? 4.32 -36.531 -15.344 1 98.31 207 VAL A CA 1
ATOM 1613 C C . VAL A 1 207 ? 5.488 -35.562 -15.547 1 98.31 207 VAL A C 1
ATOM 1615 O O . VAL A 1 207 ? 5.965 -35.375 -16.672 1 98.31 207 VAL A O 1
ATOM 1618 N N . GLY A 1 208 ? 5.898 -34.844 -14.531 1 98.38 208 GLY A N 1
ATOM 1619 C CA . GLY A 1 208 ? 7.121 -34.062 -14.57 1 98.38 208 GLY A CA 1
ATOM 1620 C C . GLY A 1 208 ? 6.879 -32.594 -14.812 1 98.38 208 GLY A C 1
ATOM 1621 O O . GLY A 1 208 ? 7.809 -31.844 -15.125 1 98.38 208 GLY A O 1
ATOM 1622 N N . ILE A 1 209 ? 5.676 -32.062 -14.695 1 98.88 209 ILE A N 1
ATOM 1623 C CA . ILE A 1 209 ? 5.34 -30.656 -14.82 1 98.88 209 ILE A CA 1
ATOM 1624 C C . ILE A 1 209 ? 5.203 -30.047 -13.43 1 98.88 209 ILE A C 1
ATOM 1626 O O . ILE A 1 209 ? 4.273 -30.359 -12.688 1 98.88 209 ILE A O 1
ATOM 1630 N N . LYS A 1 210 ? 6.133 -29.219 -13.086 1 98.81 210 LYS A N 1
ATOM 1631 C CA . LYS A 1 210 ? 6.035 -28.516 -11.812 1 98.81 210 LYS A CA 1
ATOM 1632 C C . LYS A 1 210 ? 4.969 -27.422 -11.867 1 98.81 210 LYS A C 1
ATOM 1634 O O . LYS A 1 210 ? 4.586 -26.984 -12.953 1 98.81 210 LYS A O 1
ATOM 1639 N N . THR A 1 211 ? 4.465 -27.062 -10.719 1 98.81 211 THR A N 1
ATOM 1640 C CA . THR A 1 211 ? 3.424 -26.031 -10.664 1 98.81 211 THR A CA 1
ATOM 1641 C C . THR A 1 211 ? 3.768 -24.969 -9.625 1 98.81 211 THR A C 1
ATOM 1643 O O . THR A 1 211 ? 4.566 -25.219 -8.719 1 98.81 211 THR A O 1
ATOM 1646 N N . THR A 1 212 ? 3.211 -23.812 -9.789 1 98.56 212 THR A N 1
ATOM 1647 C CA . THR A 1 212 ? 3.078 -22.891 -8.664 1 98.56 212 THR A CA 1
ATOM 1648 C C . THR A 1 212 ? 1.812 -23.188 -7.871 1 98.56 212 THR A C 1
ATOM 1650 O O . THR A 1 212 ? 1.109 -24.156 -8.156 1 98.56 212 THR A O 1
ATOM 1653 N N . SER A 1 213 ? 1.622 -22.484 -6.84 1 98.69 213 SER A N 1
ATOM 1654 C CA . SER A 1 213 ? 0.401 -22.562 -6.043 1 98.69 213 SER A CA 1
ATOM 1655 C C . SER A 1 213 ? -0.086 -21.172 -5.641 1 98.69 213 SER A C 1
ATOM 1657 O O . SER A 1 213 ? 0.72 -20.266 -5.418 1 98.69 213 SER A O 1
ATOM 1659 N N . THR A 1 214 ? -1.413 -21 -5.598 1 98.38 214 THR A N 1
ATOM 1660 C CA . THR A 1 214 ? -2.008 -19.719 -5.266 1 98.38 214 THR A CA 1
ATOM 1661 C C . THR A 1 214 ? -3.158 -19.891 -4.277 1 98.38 214 THR A C 1
ATOM 1663 O O . THR A 1 214 ? -3.664 -21 -4.094 1 98.38 214 THR A O 1
ATOM 1666 N N . MET A 1 215 ? -3.506 -18.891 -3.635 1 98.56 215 MET A N 1
ATOM 1667 C CA . MET A 1 215 ? -4.656 -18.812 -2.744 1 98.56 215 MET A CA 1
ATOM 1668 C C . MET A 1 215 ? -5.258 -17.406 -2.77 1 98.56 215 MET A C 1
ATOM 1670 O O . MET A 1 215 ? -4.582 -16.422 -2.438 1 98.56 215 MET A O 1
ATOM 1674 N N . MET A 1 216 ? -6.473 -17.297 -3.215 1 97.62 216 MET A N 1
ATOM 1675 C CA . MET A 1 216 ? -7.176 -16.016 -3.131 1 97.62 216 MET A CA 1
ATOM 1676 C C . MET A 1 216 ? -7.93 -15.898 -1.811 1 97.62 216 MET A C 1
ATOM 1678 O O . MET A 1 216 ? -8.641 -16.828 -1.41 1 97.62 216 MET A O 1
ATOM 1682 N N . TYR A 1 217 ? -7.754 -14.828 -1.104 1 97.81 217 TYR A N 1
ATOM 1683 C CA . TYR A 1 217 ? -8.352 -14.672 0.217 1 97.81 217 TYR A CA 1
ATOM 1684 C C . TYR A 1 217 ? -8.891 -13.258 0.402 1 97.81 217 TYR A C 1
ATOM 1686 O O . TYR A 1 217 ? -8.531 -12.344 -0.343 1 97.81 217 TYR A O 1
ATOM 1694 N N . GLY A 1 218 ? -9.742 -13.094 1.405 1 97.25 218 GLY A N 1
ATOM 1695 C CA . GLY A 1 218 ? -10.32 -11.789 1.698 1 97.25 218 GLY A CA 1
ATOM 1696 C C . GLY A 1 218 ? -11.711 -11.617 1.116 1 97.25 218 GLY A C 1
ATOM 1697 O O . GLY A 1 218 ? -12.203 -10.492 0.995 1 97.25 218 GLY A O 1
ATOM 1698 N N . HIS A 1 219 ? -12.32 -12.688 0.645 1 96.38 219 HIS A N 1
ATOM 1699 C CA . HIS A 1 219 ? -13.648 -12.648 0.055 1 96.38 219 HIS A CA 1
ATOM 1700 C C . HIS A 1 219 ? -14.695 -13.234 1.005 1 96.38 219 HIS A C 1
ATOM 1702 O O . HIS A 1 219 ? -15 -12.633 2.035 1 96.38 219 HIS A O 1
ATOM 1708 N N . ILE A 1 220 ? -15.148 -14.438 0.842 1 97.19 220 ILE A N 1
ATOM 1709 C CA . ILE A 1 220 ? -16.25 -14.961 1.646 1 97.19 220 ILE A CA 1
ATOM 1710 C C . ILE A 1 220 ? -15.727 -16.016 2.623 1 97.19 220 ILE A C 1
ATOM 1712 O O . ILE A 1 220 ? -16.469 -16.469 3.498 1 97.19 220 ILE A O 1
ATOM 1716 N N . GLU A 1 221 ? -14.453 -16.312 2.545 1 97.94 221 GLU A N 1
ATOM 1717 C CA . GLU A 1 221 ? -13.891 -17.391 3.355 1 97.94 221 GLU A CA 1
ATOM 1718 C C . GLU A 1 221 ? -13.664 -16.938 4.793 1 97.94 221 GLU A C 1
ATOM 1720 O O . GLU A 1 221 ? -13.672 -15.734 5.082 1 97.94 221 GLU A O 1
ATOM 1725 N N . GLU A 1 222 ? -13.523 -17.922 5.68 1 97.62 222 GLU A N 1
ATOM 1726 C CA . GLU A 1 222 ? -13.047 -17.734 7.047 1 97.62 222 GLU A CA 1
ATOM 1727 C C . GLU A 1 222 ? -11.617 -18.234 7.203 1 97.62 222 GLU A C 1
ATOM 1729 O O . GLU A 1 222 ? -11.078 -18.891 6.309 1 97.62 222 GLU A O 1
ATOM 1734 N N . TYR A 1 223 ? -11.039 -17.984 8.305 1 98.31 223 TYR A N 1
ATOM 1735 C CA . TYR A 1 223 ? -9.641 -18.359 8.523 1 98.31 223 TYR A CA 1
ATOM 1736 C C . TYR A 1 223 ? -9.461 -19.859 8.461 1 98.31 223 TYR A C 1
ATOM 1738 O O . TYR A 1 223 ? -8.422 -20.359 8.008 1 98.31 223 TYR A O 1
ATOM 1746 N N . LYS A 1 224 ? -10.469 -20.594 8.875 1 98.44 224 LYS A N 1
ATOM 1747 C CA . LYS A 1 224 ? -10.344 -22.047 8.836 1 98.44 224 LYS A CA 1
ATOM 1748 C C . LYS A 1 224 ? -10.18 -22.547 7.398 1 98.44 224 LYS A C 1
ATOM 1750 O O . LYS A 1 224 ? -9.477 -23.531 7.152 1 98.44 224 LYS A O 1
ATOM 1755 N N . HIS A 1 225 ? -10.836 -21.891 6.441 1 98.69 225 HIS A N 1
ATOM 1756 C CA . HIS A 1 225 ? -10.703 -22.234 5.035 1 98.69 225 HIS A CA 1
ATOM 1757 C C . HIS A 1 225 ? -9.289 -21.969 4.523 1 98.69 225 HIS A C 1
ATOM 1759 O O . HIS A 1 225 ? -8.742 -22.75 3.748 1 98.69 225 HIS A O 1
ATOM 1765 N N . ILE A 1 226 ? -8.695 -20.828 4.969 1 98.81 226 ILE A N 1
ATOM 1766 C CA . ILE A 1 226 ? -7.324 -20.469 4.621 1 98.81 226 ILE A CA 1
ATOM 1767 C C . ILE A 1 226 ? -6.363 -21.531 5.152 1 98.81 226 ILE A C 1
ATOM 1769 O O . ILE A 1 226 ? -5.527 -22.047 4.406 1 98.81 226 ILE A O 1
ATOM 1773 N N . VAL A 1 227 ? -6.547 -21.906 6.391 1 98.69 227 VAL A N 1
ATOM 1774 C CA . VAL A 1 227 ? -5.676 -22.875 7.047 1 98.69 227 VAL A CA 1
ATOM 1775 C C . VAL A 1 227 ? -5.754 -24.219 6.324 1 98.69 227 VAL A C 1
ATOM 1777 O O . VAL A 1 227 ? -4.727 -24.812 6.004 1 98.69 227 VAL A O 1
ATOM 1780 N N . ASN A 1 228 ? -6.965 -24.641 6.016 1 98.69 228 ASN A N 1
ATOM 1781 C CA . ASN A 1 228 ? -7.141 -25.906 5.309 1 98.69 228 ASN A CA 1
ATOM 1782 C C . ASN A 1 228 ? -6.465 -25.875 3.939 1 98.69 228 ASN A C 1
ATOM 1784 O O . ASN A 1 228 ? -5.84 -26.859 3.533 1 98.69 228 ASN A O 1
ATOM 1788 N N . HIS A 1 229 ? -6.617 -24.812 3.256 1 98.88 229 HIS A N 1
ATOM 1789 C CA . HIS A 1 229 ? -5.973 -24.641 1.959 1 98.88 229 HIS A CA 1
ATOM 1790 C C . HIS A 1 229 ? -4.461 -24.797 2.074 1 98.88 229 HIS A C 1
ATOM 1792 O O . HIS A 1 229 ? -3.842 -25.516 1.281 1 98.88 229 HIS A O 1
ATOM 1798 N N . LEU A 1 230 ? -3.883 -24.156 3.041 1 98.75 230 LEU A N 1
ATOM 1799 C CA . LEU A 1 230 ? -2.438 -24.203 3.232 1 98.75 230 LEU A CA 1
ATOM 1800 C C . LEU A 1 230 ? -1.966 -25.625 3.527 1 98.75 230 LEU A C 1
ATOM 1802 O O . LEU A 1 230 ? -0.929 -26.047 3.018 1 98.75 230 LEU A O 1
ATOM 1806 N N . PHE A 1 231 ? -2.689 -26.312 4.277 1 98.56 231 PHE A N 1
ATOM 1807 C CA . PHE A 1 231 ? -2.307 -27.672 4.617 1 98.56 231 PHE A CA 1
ATOM 1808 C C . PHE A 1 231 ? -2.418 -28.594 3.402 1 98.56 231 PHE A C 1
ATOM 1810 O O . PHE A 1 231 ? -1.617 -29.516 3.234 1 98.56 231 PHE A O 1
ATOM 1817 N N . ILE A 1 232 ? -3.402 -28.359 2.555 1 98.81 232 ILE A N 1
ATOM 1818 C CA . ILE A 1 232 ? -3.523 -29.125 1.319 1 98.81 232 ILE A CA 1
ATOM 1819 C C . ILE A 1 232 ? -2.271 -28.922 0.467 1 98.81 232 ILE A C 1
ATOM 1821 O O . ILE A 1 232 ? -1.698 -29.891 -0.036 1 98.81 232 ILE A O 1
ATOM 1825 N N . LEU A 1 233 ? -1.824 -27.688 0.361 1 98.81 233 LEU A N 1
ATOM 1826 C CA . LEU A 1 233 ? -0.62 -27.406 -0.413 1 98.81 233 LEU A CA 1
ATOM 1827 C C . LEU A 1 233 ? 0.594 -28.094 0.199 1 98.81 233 LEU A C 1
ATOM 1829 O O . LEU A 1 233 ? 1.416 -28.672 -0.521 1 98.81 233 LEU A O 1
ATOM 1833 N N . LYS A 1 234 ? 0.706 -28.016 1.518 1 98.19 234 LYS A N 1
ATOM 1834 C CA . LYS A 1 234 ? 1.822 -28.656 2.213 1 98.19 234 LYS A CA 1
ATOM 1835 C C . LYS A 1 234 ? 1.84 -30.156 1.964 1 98.19 234 LYS A C 1
ATOM 1837 O O . LYS A 1 234 ? 2.895 -30.734 1.686 1 98.19 234 LYS A O 1
ATOM 1842 N N . GLU A 1 235 ? 0.667 -30.734 2.037 1 98.19 235 GLU A N 1
ATOM 1843 C CA . GLU A 1 235 ? 0.552 -32.188 1.835 1 98.19 235 GLU A CA 1
ATOM 1844 C C . GLU A 1 235 ? 0.936 -32.562 0.41 1 98.19 235 GLU A C 1
ATOM 1846 O O . GLU A 1 235 ? 1.644 -33.562 0.201 1 98.19 235 GLU A O 1
ATOM 1851 N N . ILE A 1 236 ? 0.464 -31.797 -0.536 1 98.81 236 ILE A N 1
ATOM 1852 C CA . ILE A 1 236 ? 0.822 -32.062 -1.926 1 98.81 236 ILE A CA 1
ATOM 1853 C C . ILE A 1 236 ? 2.338 -31.984 -2.092 1 98.81 236 ILE A C 1
ATOM 1855 O O . ILE A 1 236 ? 2.949 -32.844 -2.713 1 98.81 236 ILE A O 1
ATOM 1859 N N . GLN A 1 237 ? 2.912 -30.969 -1.513 1 98.56 237 GLN A N 1
ATOM 1860 C CA . GLN A 1 237 ? 4.348 -30.766 -1.65 1 98.56 237 GLN A CA 1
ATOM 1861 C C . GLN A 1 237 ? 5.137 -31.891 -0.99 1 98.56 237 GLN A C 1
ATOM 1863 O O . GLN A 1 237 ? 6.152 -32.344 -1.523 1 98.56 237 GLN A O 1
ATOM 1868 N N . GLU A 1 238 ? 4.73 -32.312 0.106 1 97.62 238 GLU A N 1
ATOM 1869 C CA . GLU A 1 238 ? 5.402 -33.406 0.801 1 97.62 238 GLU A CA 1
ATOM 1870 C C . GLU A 1 238 ? 5.328 -34.688 -0.008 1 97.62 238 GLU A C 1
ATOM 1872 O O . GLU A 1 238 ? 6.258 -35.5 0.023 1 97.62 238 GLU A O 1
ATOM 1877 N N . GLU A 1 239 ? 4.258 -34.781 -0.699 1 98.38 239 GLU A N 1
ATOM 1878 C CA . GLU A 1 239 ? 4.051 -36 -1.485 1 98.38 239 GLU A CA 1
ATOM 1879 C C . GLU A 1 239 ? 4.809 -35.938 -2.809 1 98.38 239 GLU A C 1
ATOM 1881 O O . GLU A 1 239 ? 5.438 -36.906 -3.215 1 98.38 239 GLU A O 1
ATOM 1886 N N . THR A 1 240 ? 4.723 -34.781 -3.5 1 98.44 240 THR A N 1
ATOM 1887 C CA . THR A 1 240 ? 5.133 -34.781 -4.898 1 98.44 240 THR A CA 1
ATOM 1888 C C . THR A 1 240 ? 6.395 -33.938 -5.094 1 98.44 240 THR A C 1
ATOM 1890 O O . THR A 1 240 ? 7.137 -34.125 -6.059 1 98.44 240 THR A O 1
ATOM 1893 N N . GLY A 1 241 ? 6.594 -32.906 -4.203 1 98.25 241 GLY A N 1
ATOM 1894 C CA . GLY A 1 241 ? 7.73 -32.031 -4.332 1 98.25 241 GLY A CA 1
ATOM 1895 C C . GLY A 1 241 ? 7.66 -31.141 -5.566 1 98.25 241 GLY A C 1
ATOM 1896 O O . GLY A 1 241 ? 8.68 -30.609 -6.023 1 98.25 241 GLY A O 1
ATOM 1897 N N . GLY A 1 242 ? 6.461 -31 -6.109 1 98.69 242 GLY A N 1
ATOM 1898 C CA . GLY A 1 242 ? 6.367 -30.391 -7.422 1 98.69 242 GLY A CA 1
ATOM 1899 C C . GLY A 1 242 ? 6.023 -28.906 -7.371 1 98.69 242 GLY A C 1
ATOM 1900 O O . GLY A 1 242 ? 6.082 -28.219 -8.391 1 98.69 242 GLY A O 1
ATOM 1901 N N . ILE A 1 243 ? 5.699 -28.328 -6.188 1 98.69 243 ILE A N 1
ATOM 1902 C CA . ILE A 1 243 ? 5.32 -26.922 -6.059 1 98.69 243 ILE A CA 1
ATOM 1903 C C . ILE A 1 243 ? 6.574 -26.062 -5.957 1 98.69 243 ILE A C 1
ATOM 1905 O O . ILE A 1 243 ? 7.426 -26.281 -5.094 1 98.69 243 ILE A O 1
ATOM 1909 N N . THR A 1 244 ? 6.637 -25.047 -6.832 1 98.25 244 THR A N 1
ATOM 1910 C CA . THR A 1 244 ? 7.855 -24.25 -6.879 1 98.25 244 THR A CA 1
ATOM 1911 C C . THR A 1 244 ? 7.723 -23 -5.992 1 98.25 244 THR A C 1
ATOM 1913 O O . THR A 1 244 ? 8.727 -22.453 -5.543 1 98.25 244 THR A O 1
ATOM 1916 N N . GLU A 1 245 ? 6.492 -22.609 -5.836 1 98.44 245 GLU A N 1
ATOM 1917 C CA . GLU A 1 245 ? 6.27 -21.391 -5.051 1 98.44 245 GLU A CA 1
ATOM 1918 C C . GLU A 1 245 ? 4.82 -21.312 -4.578 1 98.44 245 GLU A C 1
ATOM 1920 O O . GLU A 1 245 ? 3.943 -21.984 -5.109 1 98.44 245 GLU A O 1
ATOM 1925 N N . PHE A 1 246 ? 4.641 -20.578 -3.549 1 98.81 246 PHE A N 1
ATOM 1926 C CA . PHE A 1 246 ? 3.32 -20.188 -3.072 1 98.81 246 PHE A CA 1
ATOM 1927 C C . PHE A 1 246 ? 3.088 -18.703 -3.295 1 98.81 246 PHE A C 1
ATOM 1929 O O . PHE A 1 246 ? 3.926 -17.875 -2.928 1 98.81 246 PHE A O 1
ATOM 1936 N N . VAL A 1 247 ? 1.93 -18.297 -3.91 1 98.38 247 VAL A N 1
ATOM 1937 C CA . VAL A 1 247 ? 1.591 -16.906 -4.211 1 98.38 247 VAL A CA 1
ATOM 1938 C C . VAL A 1 247 ? 0.218 -16.578 -3.635 1 98.38 247 VAL A C 1
ATOM 1940 O O . VAL A 1 247 ? -0.807 -16.797 -4.285 1 98.38 247 VAL A O 1
ATOM 1943 N N . PRO A 1 248 ? 0.169 -16.031 -2.438 1 98.12 248 PRO A N 1
ATOM 1944 C CA . PRO A 1 248 ? -1.121 -15.547 -1.939 1 98.12 248 PRO A CA 1
ATOM 1945 C C . PRO A 1 248 ? -1.644 -14.344 -2.725 1 98.12 248 PRO A C 1
ATOM 1947 O O . PRO A 1 248 ? -0.876 -13.438 -3.057 1 98.12 248 PRO A O 1
ATOM 1950 N N . LEU A 1 249 ? -2.92 -14.359 -3.023 1 96.81 249 LEU A N 1
ATOM 1951 C CA . LEU A 1 249 ? -3.533 -13.32 -3.846 1 96.81 249 LEU A CA 1
ATOM 1952 C C . LEU A 1 249 ? -4.707 -12.672 -3.117 1 96.81 249 LEU A C 1
ATOM 1954 O O . LEU A 1 249 ? -5.793 -13.25 -3.049 1 96.81 249 LEU A O 1
ATOM 1958 N N . SER A 1 250 ? -4.484 -11.445 -2.688 1 95.69 250 SER A N 1
ATOM 1959 C CA . SER A 1 250 ? -5.578 -10.727 -2.041 1 95.69 250 SER A CA 1
ATOM 1960 C C . SER A 1 250 ? -6.727 -10.469 -3.012 1 95.69 250 SER A C 1
ATOM 1962 O O . SER A 1 250 ? -6.5 -10.086 -4.16 1 95.69 250 SER A O 1
ATOM 1964 N N . PHE A 1 251 ? -7.969 -10.625 -2.527 1 95.81 251 PHE A N 1
ATOM 1965 C CA . PHE A 1 251 ? -9.18 -10.445 -3.32 1 95.81 251 PHE A CA 1
ATOM 1966 C C . PHE A 1 251 ? -9.352 -8.984 -3.723 1 95.81 251 PHE A C 1
ATOM 1968 O O . PHE A 1 251 ? -9.383 -8.102 -2.865 1 95.81 251 PHE A O 1
ATOM 1975 N N . MET A 1 252 ? -9.352 -8.789 -5.004 1 91.5 252 MET A N 1
ATOM 1976 C CA . MET A 1 252 ? -9.703 -7.477 -5.535 1 91.5 252 MET A CA 1
ATOM 1977 C C . MET A 1 252 ? -11.211 -7.344 -5.695 1 91.5 252 MET A C 1
ATOM 1979 O O . MET A 1 252 ? -11.797 -7.922 -6.617 1 91.5 252 MET A O 1
ATOM 1983 N N . HIS A 1 253 ? -11.805 -6.496 -4.949 1 90.88 253 HIS A N 1
ATOM 1984 C CA . HIS A 1 253 ? -13.25 -6.621 -4.746 1 90.88 253 HIS A CA 1
ATOM 1985 C C . HIS A 1 253 ? -14.008 -5.594 -5.574 1 90.88 253 HIS A C 1
ATOM 1987 O O . HIS A 1 253 ? -15.172 -5.816 -5.926 1 90.88 253 HIS A O 1
ATOM 1993 N N . LYS A 1 254 ? -13.438 -4.488 -5.93 1 86.44 254 LYS A N 1
ATOM 1994 C CA . LYS A 1 254 ? -14.18 -3.303 -6.344 1 86.44 254 LYS A CA 1
ATOM 1995 C C . LYS A 1 254 ? -15.07 -3.6 -7.547 1 86.44 254 LYS A C 1
ATOM 1997 O O . LYS A 1 254 ? -16.188 -3.088 -7.641 1 86.44 254 LYS A O 1
ATOM 2002 N N . MET A 1 255 ? -14.547 -4.469 -8.477 1 89.25 255 MET A N 1
ATOM 2003 C CA . MET A 1 255 ? -15.297 -4.738 -9.695 1 89.25 255 MET A CA 1
ATOM 2004 C C . MET A 1 255 ? -15.82 -6.168 -9.703 1 89.25 255 MET A C 1
ATOM 2006 O O . MET A 1 255 ? -16.328 -6.641 -10.727 1 89.25 255 MET A O 1
ATOM 2010 N N . ALA A 1 256 ? -15.68 -6.867 -8.602 1 91 256 ALA A N 1
ATOM 2011 C CA . ALA A 1 256 ? -16.109 -8.258 -8.516 1 91 256 ALA A CA 1
ATOM 2012 C C . ALA A 1 256 ? -17.609 -8.359 -8.266 1 91 256 ALA A C 1
ATOM 2014 O O . ALA A 1 256 ? -18.125 -7.75 -7.336 1 91 256 ALA A O 1
ATOM 2015 N N . PRO A 1 257 ? -18.328 -9.133 -9 1 91.69 257 PRO A N 1
ATOM 2016 C CA . PRO A 1 257 ? -19.781 -9.25 -8.867 1 91.69 257 PRO A CA 1
ATOM 2017 C C . PRO A 1 257 ? -20.219 -9.617 -7.449 1 91.69 257 PRO A C 1
ATOM 2019 O O . PRO A 1 257 ? -21.156 -9.039 -6.922 1 91.69 257 PRO A O 1
ATOM 2022 N N . ILE A 1 258 ? -19.516 -10.477 -6.809 1 94.06 258 ILE A N 1
ATOM 2023 C CA . ILE A 1 258 ? -19.922 -10.969 -5.5 1 94.06 258 ILE A CA 1
ATOM 2024 C C . ILE A 1 258 ? -19.859 -9.836 -4.477 1 94.06 258 ILE A C 1
ATOM 2026 O O . ILE A 1 258 ? -20.656 -9.805 -3.533 1 94.06 258 ILE A O 1
ATOM 2030 N N . TYR A 1 259 ? -19 -8.906 -4.66 1 91.88 259 TYR A N 1
ATOM 2031 C CA . TYR A 1 259 ? -18.891 -7.766 -3.762 1 91.88 259 TYR A CA 1
ATOM 2032 C C . TYR A 1 259 ? -20 -6.758 -4.008 1 91.88 259 TYR A C 1
ATOM 2034 O O . TYR A 1 259 ? -20.609 -6.262 -3.061 1 91.88 259 TYR A O 1
ATOM 2042 N N . TYR A 1 260 ? -20.328 -6.57 -5.262 1 88.19 260 TYR A N 1
ATOM 2043 C CA . TYR A 1 260 ? -21.391 -5.637 -5.613 1 88.19 260 TYR A CA 1
ATOM 2044 C C . TYR A 1 260 ? -22.734 -6.109 -5.074 1 88.19 260 TYR A C 1
ATOM 2046 O O . TYR A 1 260 ? -23.594 -5.297 -4.73 1 88.19 260 TYR A O 1
ATOM 2054 N N . GLU A 1 261 ? -22.812 -7.359 -5.066 1 91.62 261 GLU A N 1
ATOM 2055 C CA . GLU A 1 261 ? -24.078 -7.961 -4.617 1 91.62 261 GLU A CA 1
ATOM 2056 C C . GLU A 1 261 ? -24.172 -7.953 -3.094 1 91.62 261 GLU A C 1
ATOM 2058 O O . GLU A 1 261 ? -25.203 -8.328 -2.533 1 91.62 261 GLU A O 1
ATOM 2063 N N . GLY A 1 262 ? -23.047 -7.555 -2.451 1 90.56 262 GLY A N 1
ATOM 2064 C CA . GLY A 1 262 ? -23.047 -7.441 -1.003 1 90.56 262 GLY A CA 1
ATOM 2065 C C . GLY A 1 262 ? -22.766 -8.75 -0.298 1 90.56 262 GLY A C 1
ATOM 2066 O O . GLY A 1 262 ? -23.047 -8.898 0.893 1 90.56 262 GLY A O 1
ATOM 2067 N N . ASN A 1 263 ? -22.094 -9.734 -1.047 1 92.75 263 ASN A N 1
ATOM 2068 C CA . ASN A 1 263 ? -21.953 -11.078 -0.503 1 92.75 263 ASN A CA 1
ATOM 2069 C C . ASN A 1 263 ? -20.484 -11.398 -0.197 1 92.75 263 ASN A C 1
ATOM 2071 O O . ASN A 1 263 ? -20.125 -12.562 -0.03 1 92.75 263 ASN A O 1
ATOM 2075 N N . ALA A 1 264 ? -19.719 -10.406 -0.176 1 94.06 264 ALA A N 1
ATOM 2076 C CA . ALA A 1 264 ? -18.297 -10.641 0.12 1 94.06 264 ALA A CA 1
ATOM 2077 C C . ALA A 1 264 ? -17.703 -9.477 0.898 1 94.06 264 ALA A C 1
ATOM 2079 O O . ALA A 1 264 ? -18.203 -8.344 0.825 1 94.06 264 ALA A O 1
ATOM 2080 N N . ARG A 1 265 ? -16.656 -9.789 1.617 1 92.38 265 ARG A N 1
ATOM 2081 C CA . ARG A 1 265 ? -15.844 -8.734 2.213 1 92.38 265 ARG A CA 1
ATOM 2082 C C . ARG A 1 265 ? -15.203 -7.871 1.138 1 92.38 265 ARG A C 1
ATOM 2084 O O . ARG A 1 265 ? -15.016 -8.312 0.003 1 92.38 265 ARG A O 1
ATOM 2091 N N . GLY A 1 266 ? -14.859 -6.688 1.517 1 90.06 266 GLY A N 1
ATOM 2092 C CA . GLY A 1 266 ? -14.156 -5.777 0.625 1 90.06 266 GLY A CA 1
ATOM 2093 C C . GLY A 1 266 ? -12.672 -6.059 0.536 1 90.06 266 GLY A C 1
ATOM 2094 O O . GLY A 1 266 ? -11.859 -5.129 0.509 1 90.06 266 GLY A O 1
ATOM 2095 N N . GLY A 1 267 ? -12.289 -7.395 0.56 1 94 267 GLY A N 1
ATOM 2096 C CA . GLY A 1 267 ? -10.875 -7.742 0.526 1 94 267 GLY A CA 1
ATOM 2097 C C . GLY A 1 267 ? -10.258 -7.887 1.906 1 94 267 GLY A C 1
ATOM 2098 O O . GLY A 1 267 ? -10.945 -7.699 2.916 1 94 267 GLY A O 1
ATOM 2099 N N . SER A 1 268 ? -9 -8.266 1.912 1 96.94 268 SER A N 1
ATOM 2100 C CA . SER A 1 268 ? -8.25 -8.406 3.154 1 96.94 268 SER A CA 1
ATOM 2101 C C . SER A 1 268 ? -7.633 -7.078 3.578 1 96.94 268 SER A C 1
ATOM 2103 O O . SER A 1 268 ? -7.344 -6.227 2.736 1 96.94 268 SER A O 1
ATOM 2105 N N . SER A 1 269 ? -7.496 -6.887 4.871 1 97.31 269 SER A N 1
ATOM 2106 C CA . SER A 1 269 ? -6.73 -5.754 5.387 1 97.31 269 SER A CA 1
ATOM 2107 C C . SER A 1 269 ? -5.234 -5.969 5.195 1 97.31 269 SER A C 1
ATOM 2109 O O . SER A 1 269 ? -4.793 -7.086 4.906 1 97.31 269 SER A O 1
ATOM 2111 N N . GLY A 1 270 ? -4.512 -4.918 5.355 1 97.88 270 GLY A N 1
ATOM 2112 C CA . GLY A 1 270 ? -3.062 -5.047 5.32 1 97.88 270 GLY A CA 1
ATOM 2113 C C . GLY A 1 270 ? -2.521 -5.992 6.375 1 97.88 270 GLY A C 1
ATOM 2114 O O . GLY A 1 270 ? -1.565 -6.73 6.125 1 97.88 270 GLY A O 1
ATOM 2115 N N . ILE A 1 271 ? -3.115 -6.027 7.523 1 98.19 271 ILE A N 1
ATOM 2116 C CA . ILE A 1 271 ? -2.699 -6.891 8.625 1 98.19 271 ILE A CA 1
ATOM 2117 C C . ILE A 1 271 ? -2.939 -8.352 8.258 1 98.19 271 ILE A C 1
ATOM 2119 O O . ILE A 1 271 ? -2.068 -9.203 8.461 1 98.19 271 ILE A O 1
ATOM 2123 N N . GLU A 1 272 ? -4.082 -8.57 7.695 1 97.94 272 GLU A N 1
ATOM 2124 C CA . GLU A 1 272 ? -4.418 -9.922 7.277 1 97.94 272 GLU A CA 1
ATOM 2125 C C . GLU A 1 272 ? -3.477 -10.414 6.18 1 97.94 272 GLU A C 1
ATOM 2127 O O . GLU A 1 272 ? -3.062 -11.57 6.18 1 97.94 272 GLU A O 1
ATOM 2132 N N . ASP A 1 273 ? -3.199 -9.555 5.234 1 98.44 273 ASP A N 1
ATOM 2133 C CA . ASP A 1 273 ? -2.24 -9.898 4.188 1 98.44 27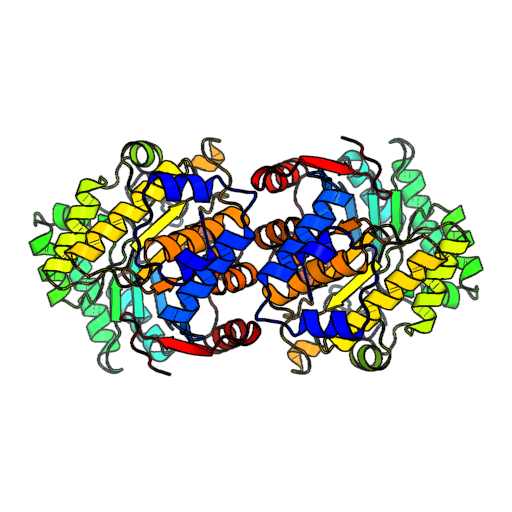3 ASP A CA 1
ATOM 2134 C C . ASP A 1 273 ? -0.915 -10.359 4.785 1 98.44 273 ASP A C 1
ATOM 2136 O O . ASP A 1 273 ? -0.404 -11.422 4.43 1 98.44 273 ASP A O 1
ATOM 2140 N N . LEU A 1 274 ? -0.407 -9.594 5.684 1 98.75 274 LEU A N 1
ATOM 2141 C CA . LEU A 1 274 ? 0.896 -9.898 6.266 1 98.75 274 LEU A CA 1
ATOM 2142 C C . LEU A 1 274 ? 0.84 -11.18 7.082 1 98.75 274 LEU A C 1
ATOM 2144 O O . LEU A 1 274 ? 1.802 -11.953 7.102 1 98.75 274 LEU A O 1
ATOM 2148 N N . LYS A 1 275 ? -0.265 -11.414 7.746 1 98.69 275 LYS A N 1
ATOM 2149 C CA . LYS A 1 275 ? -0.417 -12.664 8.492 1 98.69 275 LYS A CA 1
ATOM 2150 C C . LYS A 1 275 ? -0.411 -13.867 7.555 1 98.69 275 LYS A C 1
ATOM 2152 O O . LYS A 1 275 ? 0.141 -14.914 7.887 1 98.69 275 LYS A O 1
ATOM 2157 N N . VAL A 1 276 ? -1.043 -13.703 6.418 1 98.81 276 VAL A N 1
ATOM 2158 C CA . VAL A 1 276 ? -1.061 -14.797 5.457 1 98.81 276 VAL A CA 1
ATOM 2159 C C . VAL A 1 276 ? 0.369 -15.164 5.059 1 98.81 276 VAL A C 1
ATOM 2161 O O . VAL A 1 276 ? 0.739 -16.344 5.059 1 98.81 276 VAL A O 1
ATOM 2164 N N . TYR A 1 277 ? 1.184 -14.188 4.766 1 98.81 277 TYR A N 1
ATOM 2165 C CA . TYR A 1 277 ? 2.574 -14.445 4.414 1 98.81 277 TYR A CA 1
ATOM 2166 C C . TYR A 1 277 ? 3.322 -15.086 5.578 1 98.81 277 TYR A C 1
ATOM 2168 O O . TYR A 1 277 ? 4.02 -16.078 5.406 1 98.81 277 TYR A O 1
ATOM 2176 N N . ALA A 1 278 ? 3.137 -14.508 6.734 1 98.75 278 ALA A N 1
ATOM 2177 C CA . ALA A 1 278 ? 3.889 -14.938 7.91 1 98.75 278 ALA A CA 1
ATOM 2178 C C . ALA A 1 278 ? 3.527 -16.359 8.305 1 98.75 278 ALA A C 1
ATOM 2180 O O . ALA A 1 278 ? 4.41 -17.219 8.469 1 98.75 278 ALA A O 1
ATOM 2181 N N . ILE A 1 279 ? 2.268 -16.625 8.422 1 98.56 279 ILE A N 1
ATOM 2182 C CA . ILE A 1 279 ? 1.812 -17.922 8.898 1 98.56 279 ILE A CA 1
ATOM 2183 C C . ILE A 1 279 ? 2.1 -18.984 7.848 1 98.56 279 ILE A C 1
ATOM 2185 O O . ILE A 1 279 ? 2.443 -20.125 8.188 1 98.56 279 ILE A O 1
ATOM 2189 N N . SER A 1 280 ? 1.999 -18.578 6.543 1 98.62 280 SER A N 1
ATOM 2190 C CA . SER A 1 280 ? 2.406 -19.516 5.496 1 98.62 280 SER A CA 1
ATOM 2191 C C . SER A 1 280 ? 3.875 -19.906 5.641 1 98.62 280 SER A C 1
ATOM 2193 O O . SER A 1 280 ? 4.223 -21.078 5.539 1 98.62 280 SER A O 1
ATOM 2195 N N . ARG A 1 281 ? 4.758 -18.969 5.887 1 98.44 281 ARG A N 1
ATOM 2196 C CA . ARG A 1 281 ? 6.172 -19.25 6.094 1 98.44 281 ARG A CA 1
ATOM 2197 C C . ARG A 1 281 ? 6.379 -20.141 7.309 1 98.44 281 ARG A C 1
ATOM 2199 O O . ARG A 1 281 ? 7.156 -21.094 7.258 1 98.44 281 ARG A O 1
ATOM 2206 N N . MET A 1 282 ? 5.672 -19.812 8.359 1 98.06 282 MET A N 1
ATOM 2207 C CA . MET A 1 282 ? 5.797 -20.609 9.578 1 98.06 282 MET A CA 1
ATOM 2208 C C . MET A 1 282 ? 5.367 -22.047 9.328 1 98.06 282 MET A C 1
ATOM 2210 O O . MET A 1 282 ? 6.02 -22.984 9.789 1 98.06 282 MET A O 1
ATOM 2214 N N . LEU A 1 283 ? 4.309 -22.203 8.555 1 97.94 283 LEU A N 1
ATOM 2215 C CA . LEU A 1 283 ? 3.771 -23.547 8.297 1 97.94 283 LEU A CA 1
ATOM 2216 C C . LEU A 1 283 ? 4.664 -24.312 7.324 1 97.94 283 LEU A C 1
ATOM 2218 O O . LEU A 1 283 ? 5.027 -25.453 7.582 1 97.94 283 LEU A O 1
ATOM 2222 N N . PHE A 1 284 ? 5.023 -23.641 6.191 1 97.69 284 PHE A N 1
ATOM 2223 C CA . PHE A 1 284 ? 5.73 -24.328 5.113 1 97.69 284 PHE A CA 1
ATOM 2224 C C . PHE A 1 284 ? 7.195 -24.531 5.477 1 97.69 284 PHE A C 1
ATOM 2226 O O . PHE A 1 284 ? 7.809 -25.516 5.051 1 97.69 284 PHE A O 1
ATOM 2233 N N . GLY A 1 285 ? 7.75 -23.609 6.262 1 95.5 285 GLY A N 1
ATOM 2234 C CA . GLY A 1 285 ? 9.195 -23.672 6.441 1 95.5 285 GLY A CA 1
ATOM 2235 C C . GLY A 1 285 ? 9.953 -23.781 5.137 1 95.5 285 GLY A C 1
ATOM 2236 O O . GLY A 1 285 ? 9.797 -22.938 4.246 1 95.5 285 GLY A O 1
ATOM 2237 N N . ASP A 1 286 ? 10.641 -24.906 5.004 1 92.75 286 ASP A N 1
ATOM 2238 C CA . ASP A 1 286 ? 11.414 -25.094 3.779 1 92.75 286 ASP A CA 1
ATOM 2239 C C . ASP A 1 286 ? 10.742 -26.109 2.857 1 92.75 286 ASP A C 1
ATOM 2241 O O . ASP A 1 286 ? 11.289 -26.469 1.812 1 92.75 286 ASP A O 1
ATOM 2245 N N . THR A 1 287 ? 9.523 -26.578 3.201 1 96.31 287 THR A N 1
ATOM 2246 C CA . THR A 1 287 ? 8.75 -27.469 2.346 1 96.31 287 THR A CA 1
ATOM 2247 C C . THR A 1 287 ? 8.344 -26.766 1.055 1 96.31 287 THR A C 1
ATOM 2249 O O . THR A 1 287 ? 8.531 -27.312 -0.039 1 96.31 287 THR A O 1
ATOM 2252 N N . ILE A 1 288 ? 7.773 -25.672 1.184 1 97.25 288 ILE A N 1
ATOM 2253 C CA . ILE A 1 288 ? 7.605 -24.719 0.083 1 97.25 288 ILE A CA 1
ATOM 2254 C C . ILE A 1 288 ? 8.484 -23.5 0.314 1 97.25 288 ILE A C 1
ATOM 2256 O O . ILE A 1 288 ? 8.094 -22.562 1.02 1 97.25 288 ILE A O 1
ATOM 2260 N N . LYS A 1 289 ? 9.539 -23.531 -0.277 1 96.88 289 LYS A N 1
ATOM 2261 C CA . LYS A 1 289 ? 10.641 -22.641 0.058 1 96.88 289 LYS A CA 1
ATOM 2262 C C . LYS A 1 289 ? 10.336 -21.203 -0.383 1 96.88 289 LYS A C 1
ATOM 2264 O O . LYS A 1 289 ? 10.773 -20.25 0.259 1 96.88 289 LYS A O 1
ATOM 2269 N N . ASN A 1 290 ? 9.672 -21.078 -1.502 1 98.56 290 ASN A N 1
ATOM 2270 C CA . ASN A 1 290 ? 9.508 -19.75 -2.092 1 98.56 290 ASN A CA 1
ATOM 2271 C C . ASN A 1 290 ? 8.086 -19.234 -1.912 1 98.56 290 ASN A C 1
ATOM 2273 O O . ASN A 1 290 ? 7.125 -19.906 -2.283 1 98.56 290 ASN A O 1
ATOM 2277 N N . ILE A 1 291 ? 8.008 -18.109 -1.29 1 98.81 291 ILE A N 1
ATOM 2278 C CA . ILE A 1 291 ? 6.758 -17.375 -1.146 1 98.81 291 ILE A CA 1
ATOM 2279 C C . ILE A 1 291 ? 6.883 -16.016 -1.843 1 98.81 291 ILE A C 1
ATOM 2281 O O . ILE A 1 291 ? 7.793 -15.242 -1.55 1 98.81 291 ILE A O 1
ATOM 2285 N N . GLN A 1 292 ? 5.988 -15.773 -2.783 1 98.69 292 GLN A N 1
ATOM 2286 C CA . GLN A 1 292 ? 6.031 -14.586 -3.631 1 98.69 292 GLN A CA 1
ATOM 2287 C C . GLN A 1 292 ? 5.004 -13.555 -3.182 1 98.69 292 GLN A C 1
ATOM 2289 O O . GLN A 1 292 ? 3.846 -13.891 -2.922 1 98.69 292 GLN A O 1
ATOM 2294 N N . VAL A 1 293 ? 5.453 -12.305 -3.033 1 98.06 293 VAL A N 1
ATOM 2295 C CA . VAL A 1 293 ? 4.492 -11.234 -2.775 1 98.06 293 VAL A CA 1
ATOM 2296 C C . VAL A 1 293 ? 3.824 -10.812 -4.082 1 98.06 293 VAL A C 1
ATOM 2298 O O . VAL A 1 293 ? 4.422 -10.93 -5.156 1 98.06 293 VAL A O 1
ATOM 2301 N N . SER A 1 294 ? 2.639 -10.305 -3.994 1 94.69 294 SER A N 1
ATOM 2302 C CA . SER A 1 294 ? 1.901 -9.781 -5.141 1 94.69 294 SER A CA 1
ATOM 2303 C C . SER A 1 294 ? 1.778 -8.266 -5.074 1 94.69 294 SER A C 1
ATOM 2305 O O . SER A 1 294 ? 0.731 -7.738 -4.691 1 94.69 294 SER A O 1
ATOM 2307 N N . TRP A 1 295 ? 2.824 -7.613 -5.594 1 94.44 295 TRP A N 1
ATOM 2308 C CA . TRP A 1 295 ? 2.896 -6.164 -5.43 1 94.44 295 TRP A CA 1
ATOM 2309 C C . TRP A 1 295 ? 1.768 -5.473 -6.184 1 94.44 295 TRP A C 1
ATOM 2311 O O . TRP A 1 295 ? 1.341 -4.379 -5.812 1 94.44 295 TRP A O 1
ATOM 2321 N N . VAL A 1 296 ? 1.162 -6.105 -7.219 1 91 296 VAL A N 1
ATOM 2322 C CA . VAL A 1 296 ? 0.051 -5.527 -7.969 1 91 296 VAL A CA 1
ATOM 2323 C C . VAL A 1 296 ? -1.188 -5.453 -7.082 1 91 296 VAL A C 1
ATOM 2325 O O . VAL A 1 296 ? -2.002 -4.535 -7.219 1 91 296 VAL A O 1
ATOM 2328 N N . LYS A 1 297 ? -1.284 -6.461 -6.133 1 90.94 297 LYS A N 1
ATOM 2329 C CA . LYS A 1 297 ? -2.439 -6.535 -5.246 1 90.94 297 LYS A CA 1
ATOM 2330 C C . LYS A 1 297 ? -2.197 -5.754 -3.957 1 90.94 297 LYS A C 1
ATOM 2332 O O . LYS A 1 297 ? -3.115 -5.125 -3.424 1 90.94 297 LYS A O 1
ATOM 2337 N N . LEU A 1 298 ? -0.975 -5.746 -3.479 1 94.75 298 LEU A N 1
ATOM 2338 C CA . LEU A 1 298 ? -0.651 -5.211 -2.16 1 94.75 298 LEU A CA 1
ATOM 2339 C C . LEU A 1 298 ? -0.251 -3.742 -2.252 1 94.75 298 LEU A C 1
ATOM 2341 O O . LEU A 1 298 ? -0.431 -2.984 -1.296 1 94.75 298 LEU A O 1
ATOM 2345 N N . GLY A 1 299 ? 0.309 -3.348 -3.389 1 93.31 299 GLY A N 1
ATOM 2346 C CA . GLY A 1 299 ? 1.133 -2.15 -3.465 1 93.31 299 GLY A CA 1
ATOM 2347 C C . GLY A 1 299 ? 2.586 -2.402 -3.107 1 93.31 299 GLY A C 1
ATOM 2348 O O . GLY A 1 299 ? 2.893 -3.322 -2.346 1 93.31 299 GLY A O 1
ATOM 2349 N N . ILE A 1 300 ? 3.441 -1.534 -3.545 1 94.94 300 ILE A N 1
ATOM 2350 C CA . ILE A 1 300 ? 4.883 -1.732 -3.445 1 94.94 300 ILE A CA 1
ATOM 2351 C C . ILE A 1 300 ? 5.309 -1.696 -1.979 1 94.94 300 ILE A C 1
ATOM 2353 O O . ILE A 1 300 ? 6.059 -2.562 -1.523 1 94.94 300 ILE A O 1
ATOM 2357 N N . LYS A 1 301 ? 4.797 -0.797 -1.25 1 96.62 301 LYS A N 1
ATOM 2358 C CA . LYS A 1 301 ? 5.277 -0.576 0.11 1 96.62 301 LYS A CA 1
ATOM 2359 C C . LYS A 1 301 ? 4.855 -1.715 1.034 1 96.62 301 LYS A C 1
ATOM 2361 O O . LYS A 1 301 ? 5.637 -2.158 1.879 1 96.62 301 LYS A O 1
ATOM 2366 N N . LEU A 1 302 ? 3.625 -2.18 0.891 1 97.94 302 LEU A N 1
ATOM 2367 C CA . LEU A 1 302 ? 3.242 -3.324 1.709 1 97.94 302 LEU A CA 1
ATOM 2368 C C . LEU A 1 302 ? 3.957 -4.59 1.245 1 97.94 302 LEU A C 1
ATOM 2370 O O . LEU A 1 302 ? 4.301 -5.449 2.061 1 97.94 302 LEU A O 1
ATOM 2374 N N . ALA A 1 303 ? 4.188 -4.684 -0.06 1 97.88 303 ALA A N 1
ATOM 2375 C CA . ALA A 1 303 ? 4.973 -5.812 -0.557 1 97.88 303 ALA A CA 1
ATOM 2376 C C . ALA A 1 303 ? 6.348 -5.859 0.103 1 97.88 303 ALA A C 1
ATOM 2378 O O . ALA A 1 303 ? 6.84 -6.934 0.449 1 97.88 303 ALA A O 1
ATOM 2379 N N . GLN A 1 304 ? 6.926 -4.684 0.258 1 98.31 304 GLN A N 1
ATOM 2380 C CA . GLN A 1 304 ? 8.211 -4.605 0.947 1 98.31 304 GLN A CA 1
ATOM 2381 C C . GLN A 1 304 ? 8.109 -5.156 2.367 1 98.31 304 GLN A C 1
ATOM 2383 O O . GLN A 1 304 ? 9 -5.871 2.826 1 98.31 304 GLN A O 1
ATOM 2388 N N . MET A 1 305 ? 7.031 -4.855 3.014 1 98.31 305 MET A N 1
ATOM 2389 C CA . MET A 1 305 ? 6.828 -5.402 4.352 1 98.31 305 MET A CA 1
ATOM 2390 C C . MET A 1 305 ? 6.617 -6.91 4.301 1 98.31 305 MET A C 1
ATOM 2392 O O . MET A 1 305 ? 7.09 -7.641 5.176 1 98.31 305 MET A O 1
ATOM 2396 N N . GLY A 1 306 ? 5.91 -7.344 3.301 1 98.56 306 GLY A N 1
ATOM 2397 C CA . GLY A 1 306 ? 5.742 -8.773 3.111 1 98.56 306 GLY A CA 1
ATOM 2398 C C . GLY A 1 306 ? 7.059 -9.523 3 1 98.56 306 GLY A C 1
ATOM 2399 O O . GLY A 1 306 ? 7.188 -10.641 3.494 1 98.56 306 GLY A O 1
ATOM 2400 N N . LEU A 1 307 ? 8.062 -8.898 2.387 1 98.69 307 LEU A N 1
ATOM 2401 C CA . LEU A 1 307 ? 9.391 -9.477 2.209 1 98.69 307 LEU A CA 1
ATOM 2402 C C . LEU A 1 307 ? 10.141 -9.523 3.533 1 98.69 307 LEU A C 1
ATOM 2404 O O . LEU A 1 307 ? 11.156 -10.219 3.65 1 98.69 307 LEU A O 1
ATOM 2408 N N . LYS A 1 308 ? 9.57 -8.828 4.551 1 97.75 308 LYS A N 1
ATOM 2409 C CA . LYS A 1 308 ? 10.125 -8.875 5.902 1 97.75 308 LYS A CA 1
ATOM 2410 C C . LYS A 1 308 ? 9.258 -9.727 6.82 1 97.75 308 LYS A C 1
ATOM 2412 O O . LYS A 1 308 ? 9.477 -9.758 8.031 1 97.75 308 LYS A O 1
ATOM 2417 N N . CYS A 1 309 ? 8.219 -10.367 6.223 1 96.94 309 CYS A N 1
ATOM 2418 C CA . CYS A 1 309 ? 7.281 -11.164 7.004 1 96.94 309 CYS A CA 1
ATOM 2419 C C . CYS A 1 309 ? 7.129 -12.562 6.41 1 96.94 309 CYS A C 1
ATOM 2421 O O . CYS A 1 309 ? 6.035 -13.125 6.414 1 96.94 309 CYS A O 1
ATOM 2423 N N . GLY A 1 310 ? 8.164 -13.055 5.836 1 97.75 310 GLY A N 1
ATOM 2424 C CA . GLY A 1 310 ? 8.102 -14.461 5.461 1 97.75 310 GLY A CA 1
ATOM 2425 C C . GLY A 1 310 ? 8.25 -14.688 3.967 1 97.75 310 GLY A C 1
ATOM 2426 O O . GLY A 1 310 ? 8.57 -15.797 3.531 1 97.75 310 GLY A O 1
ATOM 2427 N N . ALA A 1 311 ? 8.016 -13.695 3.115 1 98.75 311 ALA A N 1
ATOM 2428 C CA . ALA A 1 311 ? 8.156 -13.859 1.671 1 98.75 311 ALA A CA 1
ATOM 2429 C C . ALA A 1 311 ? 9.609 -13.656 1.238 1 98.75 311 ALA A C 1
ATOM 2431 O O . ALA A 1 311 ? 10.367 -12.953 1.907 1 98.75 311 ALA A O 1
ATOM 2432 N N . ASN A 1 312 ? 10 -14.266 0.108 1 98.75 312 ASN A N 1
ATOM 2433 C CA . ASN A 1 312 ? 11.375 -14.141 -0.36 1 98.75 312 ASN A CA 1
ATOM 2434 C C . ASN A 1 312 ? 11.438 -13.789 -1.846 1 98.75 312 ASN A C 1
ATOM 2436 O O . ASN A 1 312 ? 12.516 -13.758 -2.438 1 98.75 312 ASN A O 1
ATOM 2440 N N . ASP A 1 313 ? 10.312 -13.617 -2.48 1 98.81 313 ASP A N 1
ATOM 2441 C CA . ASP A 1 313 ? 10.258 -13.32 -3.908 1 98.81 313 ASP A CA 1
ATOM 2442 C C . ASP A 1 313 ? 9.336 -12.133 -4.191 1 98.81 313 ASP A C 1
ATOM 2444 O O . ASP A 1 313 ? 8.203 -12.086 -3.697 1 98.81 313 ASP A O 1
ATOM 2448 N N . PHE A 1 314 ? 9.844 -11.188 -4.969 1 97.94 314 PHE A N 1
ATOM 2449 C CA . PHE A 1 314 ? 9.102 -9.961 -5.238 1 97.94 314 PHE A CA 1
ATOM 2450 C C . PHE A 1 314 ? 8.125 -10.164 -6.395 1 97.94 314 PHE A C 1
ATOM 2452 O O . PHE A 1 314 ? 7.18 -9.391 -6.559 1 97.94 314 PHE A O 1
ATOM 2459 N N . GLY A 1 315 ? 8.328 -11.195 -7.102 1 94.5 315 GLY A N 1
ATOM 2460 C CA . GLY A 1 315 ? 7.508 -11.43 -8.281 1 94.5 315 GLY A CA 1
ATOM 2461 C C . GLY A 1 315 ? 8.109 -10.852 -9.547 1 94.5 315 GLY A C 1
ATOM 2462 O O . GLY A 1 315 ? 9.328 -10.758 -9.68 1 94.5 315 GLY A O 1
ATOM 2463 N N . GLY A 1 316 ? 7.289 -10.578 -10.547 1 90.62 316 GLY A N 1
ATOM 2464 C CA . GLY A 1 316 ? 7.812 -10.297 -11.875 1 90.62 316 GLY A CA 1
ATOM 2465 C C . GLY A 1 316 ? 7.566 -8.875 -12.328 1 90.62 316 GLY A C 1
ATOM 2466 O O . GLY A 1 316 ? 7.027 -8.062 -11.57 1 90.62 316 GLY A O 1
ATOM 2467 N N . THR A 1 317 ? 8.188 -8.414 -13.438 1 81.38 317 THR A N 1
ATOM 2468 C CA . THR A 1 317 ? 8.062 -7.109 -14.078 1 81.38 317 THR A CA 1
ATOM 2469 C C . THR A 1 317 ? 6.645 -6.906 -14.609 1 81.38 317 THR A C 1
ATOM 2471 O O . THR A 1 317 ? 6.207 -5.77 -14.805 1 81.38 317 THR A O 1
ATOM 2474 N N . LEU A 1 318 ? 5.793 -7.598 -14.766 1 71.75 318 LEU A N 1
ATOM 2475 C CA . LEU A 1 318 ? 4.477 -7.965 -15.281 1 71.75 318 LEU A CA 1
ATOM 2476 C C . LEU A 1 318 ? 4.055 -7.035 -16.406 1 71.75 318 LEU A C 1
ATOM 2478 O O . LEU A 1 318 ? 3.074 -6.301 -16.281 1 71.75 318 LEU A O 1
ATOM 2482 N N . MET A 1 319 ? 4.766 -6.77 -17.656 1 69.81 319 MET A N 1
ATOM 2483 C CA . MET A 1 319 ? 4.656 -6.031 -18.906 1 69.81 319 MET A CA 1
ATOM 2484 C C . MET A 1 319 ? 3.232 -6.078 -19.453 1 69.81 319 MET A C 1
ATOM 2486 O O . MET A 1 319 ? 2.807 -5.176 -20.172 1 69.81 319 MET A O 1
ATOM 2490 N N . GLU A 1 320 ? 2.4 -6.98 -19.125 1 73 320 GLU A N 1
ATOM 2491 C CA . GLU A 1 320 ? 0.975 -7.043 -19.438 1 73 320 GLU A CA 1
ATOM 2492 C C . GLU A 1 320 ? 0.222 -7.879 -18.406 1 73 320 GLU A C 1
ATOM 2494 O O . GLU A 1 320 ? 0.518 -9.062 -18.219 1 73 320 GLU A O 1
ATOM 2499 N N . GLU A 1 321 ? -0.546 -7.258 -17.438 1 73.25 321 GLU A N 1
ATOM 2500 C CA . GLU A 1 321 ? -1.392 -7.941 -16.453 1 73.25 321 GLU A CA 1
ATOM 2501 C C . GLU A 1 321 ? -2.814 -7.395 -16.484 1 73.25 321 GLU A C 1
ATOM 2503 O O . GLU A 1 321 ? -3.104 -6.371 -15.859 1 73.25 321 GLU A O 1
ATOM 2508 N N . ASN A 1 322 ? -3.727 -8.148 -17.125 1 73.56 322 ASN A N 1
ATOM 2509 C CA . ASN A 1 322 ? -5.059 -7.633 -17.406 1 73.56 322 ASN A CA 1
ATOM 2510 C C . ASN A 1 322 ? -6.066 -8.047 -16.344 1 73.56 322 ASN A C 1
ATOM 2512 O O . ASN A 1 322 ? -7.039 -7.332 -16.094 1 73.56 322 ASN A O 1
ATOM 2516 N N . ILE A 1 323 ? -5.812 -9.148 -15.719 1 74.81 323 ILE A N 1
ATOM 2517 C CA . ILE A 1 323 ? -6.82 -9.688 -14.812 1 74.81 323 ILE A CA 1
ATOM 2518 C C . ILE A 1 323 ? -6.922 -8.812 -13.57 1 74.81 323 ILE A C 1
ATOM 2520 O O . ILE A 1 323 ? -8.008 -8.336 -13.219 1 74.81 323 ILE A O 1
ATOM 2524 N N . SER A 1 324 ? -5.883 -8.625 -12.922 1 76.19 324 SER A N 1
ATOM 2525 C CA . SER A 1 324 ? -5.887 -7.781 -11.727 1 76.19 324 SER A CA 1
ATOM 2526 C C . SER A 1 324 ? -6.34 -6.363 -12.055 1 76.19 324 SER A C 1
ATOM 2528 O O . SER A 1 324 ? -7.082 -5.746 -11.289 1 76.19 324 SER A O 1
ATOM 2530 N N . LYS A 1 325 ? -5.859 -5.785 -13.211 1 78.5 325 LYS A N 1
ATOM 2531 C CA . LYS A 1 325 ? -6.246 -4.449 -13.656 1 78.5 325 LYS A CA 1
ATOM 2532 C C . LYS A 1 325 ? -7.762 -4.332 -13.789 1 78.5 325 LYS A C 1
ATOM 2534 O O . LYS A 1 325 ? -8.359 -3.373 -13.297 1 78.5 325 LYS A O 1
ATOM 2539 N N . SER A 1 326 ? -8.336 -5.363 -14.344 1 76.94 326 SER A N 1
ATOM 2540 C CA . SER A 1 326 ? -9.773 -5.383 -14.57 1 76.94 326 SER A CA 1
ATOM 2541 C C . SER A 1 326 ? -10.539 -5.492 -13.258 1 76.94 326 SER A C 1
ATOM 2543 O O . SER A 1 326 ? -11.68 -5.035 -13.148 1 76.94 326 SER A O 1
ATOM 2545 N N . ALA A 1 327 ? -9.852 -6.133 -12.352 1 79.56 327 ALA A N 1
ATOM 2546 C CA . ALA A 1 327 ? -10.508 -6.363 -11.07 1 79.56 327 ALA A CA 1
ATOM 2547 C C . ALA A 1 327 ? -10.375 -5.145 -10.156 1 79.56 327 ALA A C 1
ATOM 2549 O O . ALA A 1 327 ? -10.898 -5.137 -9.039 1 79.56 327 ALA A O 1
ATOM 2550 N N . GLY A 1 328 ? -9.727 -4.148 -10.656 1 71.62 328 GLY A N 1
ATOM 2551 C CA . GLY A 1 328 ? -9.68 -2.895 -9.922 1 71.62 328 GLY A CA 1
ATOM 2552 C C . GLY A 1 328 ? -8.375 -2.695 -9.164 1 71.62 328 GLY A C 1
ATOM 2553 O O . GLY A 1 328 ? -8.312 -1.896 -8.227 1 71.62 328 GLY A O 1
ATOM 2554 N N . ALA A 1 329 ? -7.312 -3.432 -9.539 1 72.5 329 ALA A N 1
ATOM 2555 C CA . ALA A 1 329 ? -6.016 -3.172 -8.914 1 72.5 329 ALA A CA 1
ATOM 2556 C C . ALA A 1 329 ? -5.531 -1.758 -9.219 1 72.5 329 ALA A C 1
ATOM 2558 O O . ALA A 1 329 ? -5.609 -1.302 -10.367 1 72.5 329 ALA A O 1
ATOM 2559 N N . SER A 1 330 ? -5.094 -1.049 -8.195 1 67.94 330 SER A N 1
ATOM 2560 C CA . SER A 1 330 ? -4.75 0.364 -8.328 1 67.94 330 SER A CA 1
ATOM 2561 C C . SER A 1 330 ? -3.275 0.546 -8.664 1 67.94 330 SER A C 1
ATOM 2563 O O . SER A 1 330 ? -2.852 1.635 -9.055 1 67.94 330 SER A O 1
ATOM 2565 N N . TYR A 1 331 ? -2.625 -0.578 -8.57 1 71.88 331 TYR A N 1
ATOM 2566 C CA . TYR A 1 331 ? -1.195 -0.445 -8.82 1 71.88 331 TYR A CA 1
ATOM 2567 C C . TYR A 1 331 ? -0.859 -0.804 -10.258 1 71.88 331 TYR A C 1
ATOM 2569 O O . TYR A 1 331 ? -1.647 -1.465 -10.945 1 71.88 331 TYR A O 1
ATOM 2577 N N . GLY A 1 332 ? 0.121 -0.136 -10.953 1 69.25 332 GLY A N 1
ATOM 2578 C CA . GLY A 1 332 ? 0.57 -0.451 -12.305 1 69.25 332 GLY A CA 1
ATOM 2579 C C . GLY A 1 332 ? 0.753 -1.938 -12.539 1 69.25 332 GLY A C 1
ATOM 2580 O O . GLY A 1 332 ? 0.718 -2.73 -11.594 1 69.25 332 GLY A O 1
ATOM 2581 N N . THR A 1 333 ? 0.735 -2.387 -13.805 1 75.25 333 THR A N 1
ATOM 2582 C CA . THR A 1 333 ? 0.878 -3.795 -14.148 1 75.25 333 THR A CA 1
ATOM 2583 C C . THR A 1 333 ? 2.246 -4.062 -14.773 1 75.25 333 THR A C 1
ATOM 2585 O O . THR A 1 333 ? 2.451 -5.102 -15.406 1 75.25 333 THR A O 1
ATOM 2588 N N . TYR A 1 334 ? 3.15 -3.076 -14.664 1 84.25 334 TYR A N 1
ATOM 2589 C CA . TYR A 1 334 ? 4.512 -3.24 -15.164 1 84.25 334 TYR A CA 1
ATOM 2590 C C . TYR A 1 334 ? 5.512 -2.521 -14.258 1 84.25 334 TYR A C 1
ATOM 2592 O O . TYR A 1 334 ? 5.246 -1.41 -13.797 1 84.25 334 TYR A O 1
ATOM 2600 N N . MET A 1 335 ? 6.57 -3.143 -13.945 1 88.25 335 MET A N 1
ATOM 2601 C CA . MET A 1 335 ? 7.734 -2.57 -13.281 1 88.25 335 MET A CA 1
ATOM 2602 C C . MET A 1 335 ? 9.023 -3.111 -13.891 1 88.25 335 MET A C 1
ATOM 2604 O O . MET A 1 335 ? 9.211 -4.324 -13.984 1 88.25 335 MET A O 1
ATOM 2608 N N . GLY A 1 336 ? 9.859 -2.279 -14.289 1 91.5 336 GLY A N 1
ATOM 2609 C CA . GLY A 1 336 ? 11.125 -2.723 -14.867 1 91.5 336 GLY A CA 1
ATOM 2610 C C . GLY A 1 336 ? 12.039 -3.383 -13.852 1 91.5 336 GLY A C 1
ATOM 2611 O O . GLY A 1 336 ? 11.891 -3.182 -12.648 1 91.5 336 GLY A O 1
ATOM 2612 N N . ALA A 1 337 ? 13 -4.137 -14.375 1 93.81 337 ALA A N 1
ATOM 2613 C CA . ALA A 1 337 ? 13.93 -4.871 -13.523 1 93.81 337 ALA A CA 1
ATOM 2614 C C . ALA A 1 337 ? 14.711 -3.922 -12.617 1 93.81 337 ALA A C 1
ATOM 2616 O O . ALA A 1 337 ? 14.914 -4.215 -11.438 1 93.81 337 ALA A O 1
ATOM 2617 N N . GLU A 1 338 ? 15.109 -2.824 -13.156 1 93.5 338 GLU A N 1
ATOM 2618 C CA . GLU A 1 338 ? 15.875 -1.859 -12.367 1 93.5 338 GLU A CA 1
ATOM 2619 C C . GLU A 1 338 ? 15.039 -1.311 -11.211 1 93.5 338 GLU A C 1
ATOM 2621 O O . GLU A 1 338 ? 15.547 -1.158 -10.102 1 93.5 338 GLU A O 1
ATOM 2626 N N . GLU A 1 339 ? 13.82 -0.958 -11.5 1 93.12 339 GLU A N 1
ATOM 2627 C CA . GLU A 1 339 ? 12.93 -0.47 -10.453 1 93.12 339 GLU A CA 1
ATOM 2628 C C . GLU A 1 339 ? 12.719 -1.524 -9.375 1 93.12 339 GLU A C 1
ATOM 2630 O O . GLU A 1 339 ? 12.695 -1.204 -8.18 1 93.12 339 GLU A O 1
ATOM 2635 N N . ILE A 1 340 ? 12.578 -2.805 -9.797 1 96.44 340 ILE A N 1
ATOM 2636 C CA . ILE A 1 340 ? 12.414 -3.898 -8.844 1 96.44 340 ILE A CA 1
ATOM 2637 C C . ILE A 1 340 ? 13.641 -3.982 -7.938 1 96.44 340 ILE A C 1
ATOM 2639 O O . ILE A 1 340 ? 13.516 -4.094 -6.715 1 96.44 340 ILE A O 1
ATOM 2643 N N . ARG A 1 341 ? 14.789 -3.936 -8.508 1 97.06 341 ARG A N 1
ATOM 2644 C CA . ARG A 1 341 ? 16.031 -3.988 -7.73 1 97.06 341 ARG A CA 1
ATOM 2645 C C . ARG A 1 341 ? 16.094 -2.842 -6.727 1 97.06 341 ARG A C 1
ATOM 2647 O O . ARG A 1 341 ? 16.484 -3.039 -5.578 1 97.06 341 ARG A O 1
ATOM 2654 N N . ASN A 1 342 ? 15.688 -1.664 -7.164 1 95.06 342 ASN A N 1
ATOM 2655 C CA . ASN A 1 342 ? 15.688 -0.508 -6.277 1 95.06 342 ASN A CA 1
ATOM 2656 C C . ASN A 1 342 ? 14.742 -0.714 -5.094 1 95.06 342 ASN A C 1
ATOM 2658 O O . ASN A 1 342 ? 15.07 -0.348 -3.963 1 95.06 342 ASN A O 1
ATOM 2662 N N . VAL A 1 343 ? 13.586 -1.256 -5.406 1 96.5 343 VAL A N 1
ATOM 2663 C CA . VAL A 1 343 ? 12.586 -1.519 -4.383 1 96.5 343 VAL A CA 1
ATOM 2664 C C . VAL A 1 343 ? 13.148 -2.486 -3.342 1 96.5 343 VAL A C 1
ATOM 2666 O O . VAL A 1 343 ? 12.969 -2.285 -2.139 1 96.5 343 VAL A O 1
ATOM 2669 N N . ILE A 1 344 ? 13.844 -3.518 -3.801 1 98 344 ILE A N 1
ATOM 2670 C CA . ILE A 1 344 ? 14.406 -4.543 -2.932 1 98 344 ILE A CA 1
ATOM 2671 C C . ILE A 1 344 ? 15.562 -3.961 -2.129 1 98 344 ILE A C 1
ATOM 2673 O O . ILE A 1 344 ? 15.648 -4.156 -0.915 1 98 344 ILE A O 1
ATOM 2677 N N . ASN A 1 345 ? 16.422 -3.195 -2.807 1 97.19 345 ASN A N 1
ATOM 2678 C CA . ASN A 1 345 ? 17.562 -2.57 -2.15 1 97.19 345 ASN A CA 1
ATOM 2679 C C . ASN A 1 345 ? 17.125 -1.613 -1.046 1 97.19 345 ASN A C 1
ATOM 2681 O O . ASN A 1 345 ? 17.797 -1.483 -0.024 1 97.19 345 ASN A O 1
ATOM 2685 N N . ALA A 1 346 ? 16.031 -1.009 -1.252 1 95.88 346 ALA A N 1
ATOM 2686 C CA . ALA A 1 346 ? 15.539 0.009 -0.33 1 95.88 346 ALA A CA 1
ATOM 2687 C C . ALA A 1 346 ? 15.258 -0.588 1.045 1 95.88 346 ALA A C 1
ATOM 2689 O O . ALA A 1 346 ? 15.203 0.135 2.043 1 95.88 346 ALA A O 1
ATOM 2690 N N . ILE A 1 347 ? 15.109 -1.888 1.115 1 96.88 347 ILE A N 1
ATOM 2691 C CA . ILE A 1 347 ? 14.805 -2.496 2.404 1 96.88 347 ILE A CA 1
ATOM 2692 C C . ILE A 1 347 ? 15.969 -3.377 2.852 1 96.88 347 ILE A C 1
ATOM 2694 O O . ILE A 1 347 ? 15.805 -4.227 3.732 1 96.88 347 ILE A O 1
ATOM 2698 N N . GLY A 1 348 ? 17.062 -3.225 2.199 1 95.62 348 GLY A N 1
ATOM 2699 C CA . GLY A 1 348 ? 18.266 -3.924 2.596 1 95.62 348 GLY A CA 1
ATOM 2700 C C . GLY A 1 348 ? 18.344 -5.34 2.057 1 95.62 348 GLY A C 1
ATOM 2701 O O . GLY A 1 348 ? 19.109 -6.164 2.561 1 95.62 348 GLY A O 1
ATOM 2702 N N . GLY A 1 349 ? 17.5 -5.691 1.105 1 97 349 GLY A N 1
ATOM 2703 C CA . GLY A 1 349 ? 17.562 -6.996 0.467 1 97 349 GLY A CA 1
ATOM 2704 C C . GLY A 1 349 ? 18.641 -7.086 -0.601 1 97 349 GLY A C 1
ATOM 2705 O O . GLY A 1 349 ? 19.203 -6.066 -1.003 1 97 349 GLY A O 1
ATOM 2706 N N . ALA A 1 350 ? 18.938 -8.289 -1.003 1 98.12 350 ALA A N 1
ATOM 2707 C CA . ALA A 1 350 ? 19.859 -8.57 -2.109 1 98.12 350 ALA A CA 1
ATOM 2708 C C . ALA A 1 350 ? 19.094 -9.117 -3.314 1 98.12 350 ALA A C 1
ATOM 2710 O O . ALA A 1 350 ? 18.797 -10.312 -3.377 1 98.12 350 ALA A O 1
ATOM 2711 N N . PRO A 1 351 ? 18.781 -8.25 -4.258 1 98.31 351 PRO A N 1
ATOM 2712 C CA . PRO A 1 351 ? 17.984 -8.703 -5.402 1 98.31 351 PRO A CA 1
ATOM 2713 C C . PRO A 1 351 ? 18.734 -9.695 -6.289 1 98.31 351 PRO A C 1
ATOM 2715 O O . PRO A 1 351 ? 19.906 -9.492 -6.594 1 98.31 351 PRO A O 1
ATOM 2718 N N . ARG A 1 352 ? 18.078 -10.75 -6.613 1 98.5 352 ARG A N 1
ATOM 2719 C CA . ARG A 1 352 ? 18.578 -11.742 -7.559 1 98.5 352 ARG A CA 1
ATOM 2720 C C . ARG A 1 352 ? 17.516 -12.109 -8.586 1 98.5 352 ARG A C 1
ATOM 2722 O O . ARG A 1 352 ? 16.375 -12.43 -8.227 1 98.5 352 ARG A O 1
ATOM 2729 N N . GLU A 1 353 ? 17.828 -11.977 -9.844 1 97.88 353 GLU A N 1
ATOM 2730 C CA . GLU A 1 353 ? 16.922 -12.453 -10.891 1 97.88 353 GLU A CA 1
ATOM 2731 C C . GLU A 1 353 ? 16.906 -13.977 -10.953 1 97.88 353 GLU A C 1
ATOM 2733 O O . GLU A 1 353 ? 17.953 -14.617 -10.914 1 97.88 353 GLU A O 1
ATOM 2738 N N . ARG A 1 354 ? 15.781 -14.5 -10.945 1 98.12 354 ARG A N 1
ATOM 2739 C CA . ARG A 1 354 ? 15.648 -15.953 -11.016 1 98.12 354 ARG A CA 1
ATOM 2740 C C . ARG A 1 354 ? 14.867 -16.375 -12.258 1 98.12 354 ARG A C 1
ATOM 2742 O O . ARG A 1 354 ? 14.148 -15.562 -12.844 1 98.12 354 ARG A O 1
ATOM 2749 N N . ASP A 1 355 ? 15 -17.594 -12.68 1 97.12 355 ASP A N 1
ATOM 2750 C CA . ASP A 1 355 ? 14.117 -18.203 -13.672 1 97.12 355 ASP A CA 1
ATOM 2751 C C . ASP A 1 355 ? 12.914 -18.859 -13 1 97.12 355 ASP A C 1
ATOM 2753 O O . ASP A 1 355 ? 12.703 -18.703 -11.797 1 97.12 355 ASP A O 1
ATOM 2757 N N . THR A 1 356 ? 12.094 -19.484 -13.703 1 96.56 356 THR A N 1
ATOM 2758 C CA . THR A 1 356 ? 10.836 -20.047 -13.211 1 96.56 356 THR A CA 1
ATOM 2759 C C . THR A 1 356 ? 11.102 -21.141 -12.172 1 96.56 356 THR A C 1
ATOM 2761 O O . THR A 1 356 ? 10.273 -21.375 -11.297 1 96.56 356 THR A O 1
ATOM 2764 N N . PHE A 1 357 ? 12.258 -21.812 -12.234 1 96.75 357 PHE A N 1
ATOM 2765 C CA . PHE A 1 357 ? 12.609 -22.891 -11.32 1 96.75 357 PHE A CA 1
ATOM 2766 C C . PHE A 1 357 ? 13.422 -22.359 -10.141 1 96.75 357 PHE A C 1
ATOM 2768 O O . PHE A 1 357 ? 13.977 -23.141 -9.367 1 96.75 357 PHE A O 1
ATOM 2775 N N . TYR A 1 358 ? 13.609 -20.969 -10.07 1 96.44 358 TYR A N 1
ATOM 2776 C CA . TYR A 1 358 ? 14.273 -20.266 -8.977 1 96.44 358 TYR A CA 1
ATOM 2777 C C . TYR A 1 358 ? 15.781 -20.5 -9.023 1 96.44 358 TYR A C 1
ATOM 2779 O O . TYR A 1 358 ? 16.453 -20.438 -7.988 1 96.44 358 TYR A O 1
ATOM 2787 N N . ASN A 1 359 ? 16.266 -20.938 -10.203 1 97.19 359 ASN A N 1
ATOM 2788 C CA . ASN A 1 359 ? 17.703 -20.812 -10.414 1 97.19 359 ASN A CA 1
ATOM 2789 C C . ASN A 1 359 ? 18.125 -19.344 -10.547 1 97.19 359 ASN A C 1
ATOM 2791 O O . ASN A 1 359 ? 17.484 -18.578 -11.258 1 97.19 359 ASN A O 1
ATOM 2795 N N . ILE A 1 360 ? 19.188 -18.969 -9.852 1 96.69 360 ILE A N 1
ATOM 2796 C CA . ILE A 1 360 ? 19.625 -17.578 -9.859 1 96.69 360 ILE A CA 1
ATOM 2797 C C . ILE A 1 360 ? 20.359 -17.281 -11.156 1 96.69 360 ILE A C 1
ATOM 2799 O O . ILE A 1 360 ? 21.312 -17.984 -11.516 1 96.69 360 ILE A O 1
ATOM 2803 N N . LEU A 1 361 ? 20.016 -16.328 -11.867 1 94.75 361 LEU A N 1
ATOM 2804 C CA . LEU A 1 361 ? 20.609 -15.906 -13.133 1 94.75 361 LEU A CA 1
ATOM 2805 C C . LEU A 1 361 ? 21.625 -14.797 -12.914 1 94.75 361 LEU A C 1
ATOM 2807 O O . LEU A 1 361 ? 22.688 -14.781 -13.547 1 94.75 361 LEU A O 1
ATOM 2811 N N . GLU A 1 362 ? 21.25 -13.773 -12.023 1 86.94 362 GLU A N 1
ATOM 2812 C CA . GLU A 1 362 ? 22.078 -12.617 -11.695 1 86.94 362 GLU A CA 1
ATOM 2813 C C . GLU A 1 362 ? 21.797 -12.117 -10.281 1 86.94 362 GLU A C 1
ATOM 2815 O O . GLU A 1 362 ? 20.688 -12.289 -9.766 1 86.94 362 GLU A O 1
ATOM 2820 N N . MET B 1 1 ? 18.484 -1.217 23.453 1 87.94 1 MET B N 1
ATOM 2821 C CA . MET B 1 1 ? 17.359 -0.64 24.172 1 87.94 1 MET B CA 1
ATOM 2822 C C . MET B 1 1 ? 16.391 -1.727 24.625 1 87.94 1 MET B C 1
ATOM 2824 O O . MET B 1 1 ? 16.156 -2.695 23.891 1 87.94 1 MET B O 1
ATOM 2828 N N . ASP B 1 2 ? 15.922 -1.61 25.812 1 92.12 2 ASP B N 1
ATOM 2829 C CA . ASP B 1 2 ? 14.867 -2.494 26.281 1 92.12 2 ASP B CA 1
ATOM 2830 C C . ASP B 1 2 ? 13.492 -1.973 25.875 1 92.12 2 ASP B C 1
ATOM 2832 O O . ASP B 1 2 ? 12.922 -1.115 26.562 1 92.12 2 ASP B O 1
ATOM 2836 N N . PHE B 1 3 ? 12.922 -2.539 24.859 1 95.31 3 PHE B N 1
ATOM 2837 C CA . PHE B 1 3 ? 11.711 -2.018 24.219 1 95.31 3 PHE B CA 1
ATOM 2838 C C . PHE B 1 3 ? 10.5 -2.205 25.125 1 95.31 3 PHE B C 1
ATOM 2840 O O . PHE B 1 3 ? 9.633 -1.334 25.188 1 95.31 3 PHE B O 1
ATOM 2847 N N . ASP B 1 4 ? 10.438 -3.332 25.828 1 93.25 4 ASP B N 1
ATOM 2848 C CA . ASP B 1 4 ? 9.297 -3.598 26.703 1 93.25 4 ASP B CA 1
ATOM 2849 C C . ASP B 1 4 ? 9.266 -2.619 27.875 1 93.25 4 ASP B C 1
ATOM 2851 O O . ASP B 1 4 ? 8.211 -2.082 28.203 1 93.25 4 ASP B O 1
ATOM 2855 N N . SER B 1 5 ? 10.391 -2.473 28.438 1 93.62 5 SER B N 1
ATOM 2856 C CA . SER B 1 5 ? 10.477 -1.522 29.531 1 93.62 5 SER B CA 1
ATOM 2857 C C . SER B 1 5 ? 10.148 -0.107 29.078 1 93.62 5 SER B C 1
ATOM 2859 O O . SER B 1 5 ? 9.484 0.646 29.797 1 93.62 5 SER B O 1
ATOM 2861 N N . TYR B 1 6 ? 10.633 0.196 27.906 1 94.56 6 TYR B N 1
ATOM 2862 C CA . TYR B 1 6 ? 10.359 1.536 27.391 1 94.56 6 TYR B CA 1
ATOM 2863 C C . TYR B 1 6 ? 8.875 1.725 27.125 1 94.56 6 TYR B C 1
ATOM 2865 O O . TYR B 1 6 ? 8.312 2.785 27.406 1 94.56 6 TYR B O 1
ATOM 2873 N N . ALA B 1 7 ? 8.273 0.748 26.578 1 94.38 7 ALA B N 1
ATOM 2874 C CA . ALA B 1 7 ? 6.844 0.831 26.297 1 94.38 7 ALA B CA 1
ATOM 2875 C C . ALA B 1 7 ? 6.039 1.02 27.578 1 94.38 7 ALA B C 1
ATOM 2877 O O . ALA B 1 7 ? 5.012 1.699 27.578 1 94.38 7 ALA B O 1
ATOM 2878 N N . ASP B 1 8 ? 6.535 0.434 28.656 1 91.81 8 ASP B N 1
ATOM 2879 C CA . ASP B 1 8 ? 5.855 0.521 29.938 1 91.81 8 ASP B CA 1
ATOM 2880 C C . ASP B 1 8 ? 6.023 1.908 30.562 1 91.81 8 ASP B C 1
ATOM 2882 O O . ASP B 1 8 ? 5.129 2.395 31.25 1 91.81 8 ASP B O 1
ATOM 2886 N N . ASN B 1 9 ? 7.227 2.463 30.25 1 89.81 9 ASN B N 1
ATOM 2887 C CA . ASN B 1 9 ? 7.512 3.785 30.797 1 89.81 9 ASN B CA 1
ATOM 2888 C C . ASN B 1 9 ? 8.086 4.719 29.734 1 89.81 9 ASN B C 1
ATOM 2890 O O . ASN B 1 9 ? 9.234 5.164 29.859 1 89.81 9 ASN B O 1
ATOM 2894 N N . TYR B 1 10 ? 7.344 5.035 28.828 1 81.44 10 TYR B N 1
ATOM 2895 C CA . TYR B 1 10 ? 7.805 5.816 27.688 1 81.44 10 TYR B CA 1
ATOM 2896 C C . TYR B 1 10 ? 8.055 7.27 28.094 1 81.44 10 TYR B C 1
ATOM 2898 O O . TYR B 1 10 ? 8.539 8.062 27.281 1 81.44 10 TYR B O 1
ATOM 2906 N N . SER B 1 11 ? 7.824 7.508 29.281 1 67.81 11 SER B N 1
ATOM 2907 C CA . SER B 1 11 ? 8.062 8.867 29.766 1 67.81 11 SER B CA 1
ATOM 2908 C C . SER B 1 11 ? 9.555 9.172 29.844 1 67.81 11 SER B C 1
ATOM 2910 O O . SER B 1 11 ? 9.953 10.336 29.922 1 67.81 11 SER B O 1
ATOM 2912 N N . LYS B 1 12 ? 10.164 8.141 29.844 1 67.88 12 LYS B N 1
ATOM 2913 C CA . LYS B 1 12 ? 11.609 8.336 29.812 1 67.88 12 LYS B CA 1
ATOM 2914 C C . LYS B 1 12 ? 12.062 8.797 28.422 1 67.88 12 LYS B C 1
ATOM 2916 O O . LYS B 1 12 ? 11.672 8.227 27.406 1 67.88 12 LYS B O 1
ATOM 2921 N N . SER B 1 13 ? 12.727 9.914 28.422 1 77.81 13 SER B N 1
ATOM 2922 C CA . SER B 1 13 ? 13.078 10.57 27.172 1 77.81 13 SER B CA 1
ATOM 2923 C C . SER B 1 13 ? 14.117 9.766 26.406 1 77.81 13 SER B C 1
ATOM 2925 O O . SER B 1 13 ? 15 9.148 27 1 77.81 13 SER B O 1
ATOM 2927 N N . ILE B 1 14 ? 13.828 9.523 25.109 1 92.25 14 ILE B N 1
ATOM 2928 C CA . ILE B 1 14 ? 14.812 8.961 24.203 1 92.25 14 ILE B CA 1
ATOM 2929 C C . ILE B 1 14 ? 15.68 10.086 23.625 1 92.25 14 ILE B C 1
ATOM 2931 O O . ILE B 1 14 ? 15.18 11.164 23.297 1 92.25 14 ILE B O 1
ATOM 2935 N N . SER B 1 15 ? 16.953 9.891 23.641 1 95.38 15 SER B N 1
ATOM 2936 C CA . SER B 1 15 ? 17.891 10.898 23.141 1 95.38 15 SER B CA 1
ATOM 2937 C C . SER B 1 15 ? 17.906 10.922 21.625 1 95.38 15 SER B C 1
ATOM 2939 O O . SER B 1 15 ? 17.406 10 20.969 1 95.38 15 SER B O 1
ATOM 2941 N N . LYS B 1 16 ? 18.438 11.969 21.094 1 97.06 16 LYS B N 1
ATOM 2942 C CA . LYS B 1 16 ? 18.625 12.055 19.656 1 97.06 16 LYS B CA 1
ATOM 2943 C C . LYS B 1 16 ? 19.453 10.875 19.141 1 97.06 16 LYS B C 1
ATOM 2945 O O . LYS B 1 16 ? 19.141 10.305 18.094 1 97.06 16 LYS B O 1
ATOM 2950 N N . LYS B 1 17 ? 20.516 10.578 19.891 1 97.12 17 LYS B N 1
ATOM 2951 C CA . LYS B 1 17 ? 21.375 9.469 19.516 1 97.12 17 LYS B CA 1
ATOM 2952 C C . LYS B 1 17 ? 20.609 8.148 19.484 1 97.12 17 LYS B C 1
ATOM 2954 O O . LYS B 1 17 ? 20.766 7.363 18.547 1 97.12 17 LYS B O 1
ATOM 2959 N N . GLN B 1 18 ? 19.844 7.891 20.453 1 96.56 18 GLN B N 1
ATOM 2960 C CA . GLN B 1 18 ? 19.047 6.672 20.516 1 96.56 18 GLN B CA 1
ATOM 2961 C C . GLN B 1 18 ? 18.047 6.605 19.359 1 96.56 18 GLN B C 1
ATOM 2963 O O . GLN B 1 18 ? 17.844 5.543 18.781 1 96.56 18 GLN B O 1
ATOM 2968 N N . CYS B 1 19 ? 17.391 7.707 19.062 1 97.44 19 CYS B N 1
ATOM 2969 C CA . CYS B 1 19 ? 16.453 7.766 17.953 1 97.44 19 CYS B CA 1
ATOM 2970 C C . CYS B 1 19 ? 17.125 7.422 16.641 1 97.44 19 CYS B C 1
ATOM 2972 O O . CYS B 1 19 ? 16.578 6.688 15.812 1 97.44 19 CYS B O 1
ATOM 2974 N N . LEU B 1 20 ? 18.312 8.047 16.469 1 98.19 20 LEU B N 1
ATOM 2975 C CA . LEU B 1 20 ? 19.062 7.766 15.258 1 98.19 20 LEU B CA 1
ATOM 2976 C C . LEU B 1 20 ? 19.391 6.281 15.156 1 98.19 20 LEU B C 1
ATOM 2978 O O . LEU B 1 20 ? 19.266 5.688 14.078 1 98.19 20 LEU B O 1
ATOM 2982 N N . GLU B 1 21 ? 19.781 5.676 16.25 1 97.88 21 GLU B N 1
ATOM 2983 C CA . GLU B 1 21 ? 20.094 4.25 16.297 1 97.88 21 GLU B CA 1
ATOM 2984 C C . GLU B 1 21 ? 18.859 3.408 15.938 1 97.88 21 GLU B C 1
ATOM 2986 O O . GLU B 1 21 ? 18.984 2.367 15.289 1 97.88 21 GLU B O 1
ATOM 2991 N N . LEU B 1 22 ? 17.703 3.836 16.359 1 98.19 22 LEU B N 1
ATOM 2992 C CA . LEU B 1 22 ? 16.484 3.113 16.062 1 98.19 22 LEU B CA 1
ATOM 2993 C C . LEU B 1 22 ? 16.203 3.119 14.562 1 98.19 22 LEU B C 1
ATOM 2995 O O . LEU B 1 22 ? 15.805 2.1 13.992 1 98.19 22 LEU B O 1
ATOM 2999 N N . PHE B 1 23 ? 16.406 4.258 13.906 1 98.19 23 PHE B N 1
ATOM 3000 C CA . PHE B 1 23 ? 16.188 4.344 12.461 1 98.19 23 PHE B CA 1
ATOM 3001 C C . PHE B 1 23 ? 17.156 3.428 11.711 1 98.19 23 PHE B C 1
ATOM 3003 O O . PHE B 1 23 ? 16.797 2.875 10.672 1 98.19 23 PHE B O 1
ATOM 3010 N N . GLU B 1 24 ? 18.328 3.277 12.227 1 97.12 24 GLU B N 1
ATOM 3011 C CA . GLU B 1 24 ? 19.359 2.486 11.562 1 97.12 24 GLU B CA 1
ATOM 3012 C C . GLU B 1 24 ? 19.25 1.009 11.93 1 97.12 24 GLU B C 1
ATOM 3014 O O . GLU B 1 24 ? 19.875 0.156 11.297 1 97.12 24 GLU B O 1
ATOM 3019 N N . ASP B 1 25 ? 18.453 0.704 12.93 1 96.06 25 ASP B N 1
ATOM 3020 C CA . ASP B 1 25 ? 18.359 -0.643 13.484 1 96.06 25 ASP B CA 1
ATOM 3021 C C . ASP B 1 25 ? 17.422 -1.516 12.656 1 96.06 25 ASP B C 1
ATOM 3023 O O . ASP B 1 25 ? 16.203 -1.52 12.875 1 96.06 25 ASP B O 1
ATOM 3027 N N . ASN B 1 26 ? 17.906 -2.305 11.828 1 91.81 26 ASN B N 1
ATOM 3028 C CA . ASN B 1 26 ? 17.109 -3.184 10.992 1 91.81 26 ASN B CA 1
ATOM 3029 C C . ASN B 1 26 ? 16.859 -4.531 11.664 1 91.81 26 ASN B C 1
ATOM 3031 O O . ASN B 1 26 ? 15.945 -5.27 11.273 1 91.81 26 ASN B O 1
ATOM 3035 N N . GLU B 1 27 ? 17.594 -4.871 12.648 1 92.94 27 GLU B N 1
ATOM 3036 C CA . GLU B 1 27 ? 17.5 -6.168 13.312 1 92.94 27 GLU B CA 1
ATOM 3037 C C . GLU B 1 27 ? 16.328 -6.219 14.273 1 92.94 27 GLU B C 1
ATOM 3039 O O . GLU B 1 27 ? 15.727 -7.281 14.484 1 92.94 27 GLU B O 1
ATOM 3044 N N . ASN B 1 28 ? 16.031 -5.047 14.852 1 96.75 28 ASN B N 1
ATOM 3045 C CA . ASN B 1 28 ? 14.961 -5.008 15.844 1 96.75 28 ASN B CA 1
ATOM 3046 C C . ASN B 1 28 ? 13.703 -4.344 15.297 1 96.75 28 ASN B C 1
ATOM 3048 O O . ASN B 1 28 ? 12.953 -3.715 16.047 1 96.75 28 ASN B O 1
ATOM 3052 N N . LEU B 1 29 ? 13.492 -4.449 14.008 1 97.75 29 LEU B N 1
ATOM 3053 C CA . LEU B 1 29 ? 12.375 -3.805 13.32 1 97.75 29 LEU B CA 1
ATOM 3054 C C . LEU B 1 29 ? 11.062 -4.078 14.047 1 97.75 29 LEU B C 1
ATOM 3056 O O . LEU B 1 29 ? 10.359 -3.146 14.445 1 97.75 29 LEU B O 1
ATOM 3060 N N . PHE B 1 30 ? 10.758 -5.281 14.359 1 98 30 PHE B N 1
ATOM 3061 C CA . PHE B 1 30 ? 9.453 -5.664 14.883 1 98 30 PHE B CA 1
ATOM 3062 C C . PHE B 1 30 ? 9.32 -5.258 16.344 1 98 30 PHE B C 1
ATOM 3064 O O . PHE B 1 30 ? 8.227 -4.934 16.812 1 98 30 PHE B O 1
ATOM 3071 N N . ASN B 1 31 ? 10.445 -5.254 17.047 1 97.75 31 ASN B N 1
ATOM 3072 C CA . ASN B 1 31 ? 10.422 -4.734 18.422 1 97.75 31 ASN B CA 1
ATOM 3073 C C . ASN B 1 31 ? 10.109 -3.244 18.453 1 97.75 31 ASN B C 1
ATOM 3075 O O . ASN B 1 31 ? 9.359 -2.779 19.312 1 97.75 31 ASN B O 1
ATOM 3079 N N . ILE B 1 32 ? 10.695 -2.514 17.5 1 98.25 32 ILE B N 1
ATOM 3080 C CA . ILE B 1 32 ? 10.461 -1.078 17.391 1 98.25 32 ILE B CA 1
ATOM 3081 C C . ILE B 1 32 ? 8.984 -0.819 17.094 1 98.25 32 ILE B C 1
ATOM 3083 O O . ILE B 1 32 ? 8.336 -0.026 17.781 1 98.25 32 ILE B O 1
ATOM 3087 N N . LEU B 1 33 ? 8.438 -1.549 16.109 1 98.56 33 LEU B N 1
ATOM 3088 C CA . LEU B 1 33 ? 7.051 -1.366 15.703 1 98.56 33 LEU B CA 1
ATOM 3089 C C . LEU B 1 33 ? 6.098 -1.742 16.828 1 98.56 33 LEU B C 1
ATOM 3091 O O . LEU B 1 33 ? 5.129 -1.025 17.094 1 98.56 33 LEU B O 1
ATOM 3095 N N . ASN B 1 34 ? 6.398 -2.828 17.531 1 98.12 34 ASN B N 1
ATOM 3096 C CA . ASN B 1 34 ? 5.555 -3.295 18.625 1 98.12 34 ASN B CA 1
ATOM 3097 C C . ASN B 1 34 ? 5.59 -2.332 19.812 1 98.12 34 ASN B C 1
ATOM 3099 O O . ASN B 1 34 ? 4.578 -2.131 20.484 1 98.12 34 ASN B O 1
ATOM 3103 N N . CYS B 1 35 ? 6.789 -1.828 20.078 1 97.75 35 CYS B N 1
ATOM 3104 C CA . CYS B 1 35 ? 6.93 -0.852 21.156 1 97.75 35 CYS B CA 1
ATOM 3105 C C . CYS B 1 35 ? 6.02 0.348 20.922 1 97.75 35 CYS B C 1
ATOM 3107 O O . CYS B 1 35 ? 5.297 0.766 21.828 1 97.75 35 CYS B O 1
ATOM 3109 N N . ALA B 1 36 ? 6.039 0.857 19.719 1 98.25 36 ALA B N 1
ATOM 3110 C CA . ALA B 1 36 ? 5.199 1.997 19.359 1 98.25 36 ALA B CA 1
ATOM 3111 C C . ALA B 1 36 ? 3.719 1.644 19.469 1 98.25 36 ALA B C 1
ATOM 3113 O O . ALA B 1 36 ? 2.912 2.461 19.922 1 98.25 36 ALA B O 1
ATOM 3114 N N . ASN B 1 37 ? 3.375 0.426 19.078 1 97.88 37 ASN B N 1
ATOM 3115 C CA . ASN B 1 37 ? 2 -0.047 19.172 1 97.88 37 ASN B CA 1
ATOM 3116 C C . ASN B 1 37 ? 1.52 -0.057 20.625 1 97.88 37 ASN B C 1
ATOM 3118 O O . ASN B 1 37 ? 0.403 0.375 20.922 1 97.88 37 ASN B O 1
ATOM 3122 N N . LYS B 1 38 ? 2.357 -0.57 21.469 1 97.5 38 LYS B N 1
ATOM 3123 C CA . LYS B 1 38 ? 2.018 -0.643 22.891 1 97.5 38 LYS B CA 1
ATOM 3124 C C . LYS B 1 38 ? 1.828 0.75 23.484 1 97.5 38 LYS B C 1
ATOM 3126 O O . LYS B 1 38 ? 0.887 0.983 24.234 1 97.5 38 LYS B O 1
ATOM 3131 N N . ILE B 1 39 ? 2.689 1.651 23.125 1 97.62 39 ILE B N 1
ATOM 3132 C CA . ILE B 1 39 ? 2.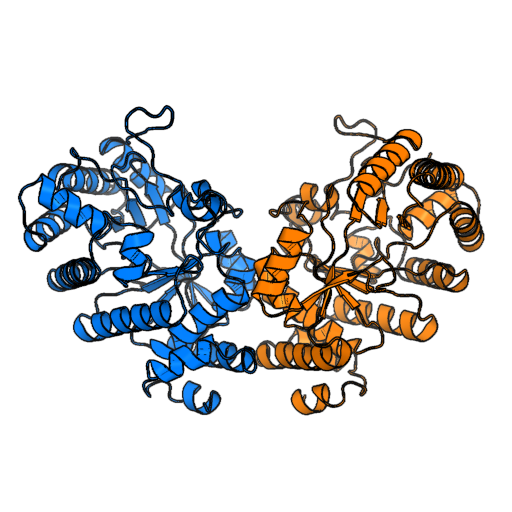596 3.02 23.625 1 97.62 39 ILE B CA 1
ATOM 3133 C C . ILE B 1 39 ? 1.302 3.662 23.125 1 97.62 39 ILE B C 1
ATOM 3135 O O . ILE B 1 39 ? 0.577 4.289 23.906 1 97.62 39 ILE B O 1
ATOM 3139 N N . ASN B 1 40 ? 1.014 3.486 21.859 1 97.75 40 ASN B N 1
ATOM 3140 C CA . ASN B 1 40 ? -0.205 4.055 21.297 1 97.75 40 ASN B CA 1
ATOM 3141 C C . ASN B 1 40 ? -1.452 3.502 21.984 1 97.75 40 ASN B C 1
ATOM 3143 O O . ASN B 1 40 ? -2.406 4.242 22.234 1 97.75 40 ASN B O 1
ATOM 3147 N N . LYS B 1 41 ? -1.456 2.219 22.234 1 96.56 41 LYS B N 1
ATOM 3148 C CA . LYS B 1 41 ? -2.586 1.594 22.922 1 96.56 41 LYS B CA 1
ATOM 3149 C C . LYS B 1 41 ? -2.801 2.201 24.297 1 96.56 41 LYS B C 1
ATOM 3151 O O . LYS B 1 41 ? -3.939 2.365 24.75 1 96.56 41 LYS B O 1
ATOM 3156 N N . LYS B 1 42 ? -1.749 2.486 24.969 1 96.5 42 LYS B N 1
ATOM 3157 C CA . LYS B 1 42 ? -1.84 3.104 26.281 1 96.5 42 LYS B CA 1
ATOM 3158 C C . LYS B 1 42 ? -2.42 4.512 26.188 1 96.5 42 LYS B C 1
ATOM 3160 O O . LYS B 1 42 ? -3.182 4.934 27.062 1 96.5 42 LYS B O 1
ATOM 3165 N N . ILE B 1 43 ? -2.096 5.207 25.172 1 96.06 43 ILE B N 1
ATOM 3166 C CA . ILE B 1 43 ? -2.453 6.613 25.016 1 96.06 43 ILE B CA 1
ATOM 3167 C C . ILE B 1 43 ? -3.855 6.73 24.422 1 96.06 43 ILE B C 1
ATOM 3169 O O . ILE B 1 43 ? -4.688 7.488 24.938 1 96.06 43 ILE B O 1
ATOM 3173 N N . ASN B 1 44 ? -4.125 5.91 23.375 1 96.44 44 ASN B N 1
ATOM 3174 C CA . ASN B 1 44 ? -5.328 6.129 22.578 1 96.44 44 ASN B CA 1
ATOM 3175 C C . ASN B 1 44 ? -6.254 4.918 22.625 1 96.44 44 ASN B C 1
ATOM 3177 O O . ASN B 1 44 ? -7.367 4.961 22.094 1 96.44 44 ASN B O 1
ATOM 3181 N N . GLY B 1 45 ? -5.828 3.84 23.234 1 95.81 45 GLY B N 1
ATOM 3182 C CA . GLY B 1 45 ? -6.625 2.623 23.219 1 95.81 45 GLY B CA 1
ATOM 3183 C C . GLY B 1 45 ? -6.809 2.055 21.828 1 95.81 45 GLY B C 1
ATOM 3184 O O . GLY B 1 45 ? -5.852 1.966 21.047 1 95.81 45 GLY B O 1
ATOM 3185 N N . ASN B 1 46 ? -8.031 1.615 21.516 1 95.69 46 ASN B N 1
ATOM 3186 C CA . ASN B 1 46 ? -8.328 1.046 20.219 1 95.69 46 ASN B CA 1
ATOM 3187 C C . ASN B 1 46 ? -9.008 2.064 19.297 1 95.69 46 ASN B C 1
ATOM 3189 O O . ASN B 1 46 ? -9.398 1.738 18.172 1 95.69 46 ASN B O 1
ATOM 3193 N N . THR B 1 47 ? -9.102 3.277 19.781 1 98.12 47 THR B N 1
ATOM 3194 C CA . THR B 1 47 ? -9.766 4.328 19.031 1 98.12 47 THR B CA 1
ATOM 3195 C C . THR B 1 47 ? -8.891 4.797 17.875 1 98.12 47 THR B C 1
ATOM 3197 O O . THR B 1 47 ? -7.711 5.09 18.062 1 98.12 47 THR B O 1
ATOM 3200 N N . ILE B 1 48 ? -9.398 4.754 16.734 1 98.62 48 ILE B N 1
ATOM 3201 C CA . ILE B 1 48 ? -8.797 5.34 15.547 1 98.62 48 ILE B CA 1
ATOM 3202 C C . ILE B 1 48 ? -9.695 6.438 15 1 98.62 48 ILE B C 1
ATOM 3204 O O . ILE B 1 48 ? -10.852 6.184 14.641 1 98.62 48 ILE B O 1
ATOM 3208 N N . THR B 1 49 ? -9.195 7.609 14.922 1 98.69 49 THR B N 1
ATOM 3209 C CA . THR B 1 49 ? -10.039 8.742 14.547 1 98.69 49 THR B CA 1
ATOM 3210 C C . THR B 1 49 ? -9.906 9.031 13.055 1 98.69 49 THR B C 1
ATOM 3212 O O . THR B 1 49 ? -8.984 8.547 12.398 1 98.69 49 THR B O 1
ATOM 3215 N N . TYR B 1 50 ? -10.883 9.664 12.547 1 97.81 50 TYR B N 1
ATOM 3216 C CA . TYR B 1 50 ? -10.883 10.195 11.195 1 97.81 50 TYR B CA 1
ATOM 3217 C C . TYR B 1 50 ? -11.672 11.5 11.117 1 97.81 50 TYR B C 1
ATOM 3219 O O . TYR B 1 50 ? -12.43 11.82 12.039 1 97.81 50 TYR B O 1
ATOM 3227 N N . VAL B 1 51 ? -11.43 12.25 10.078 1 97.12 51 VAL B N 1
ATOM 3228 C CA . VAL B 1 51 ? -12.125 13.523 9.922 1 97.12 51 VAL B CA 1
ATOM 3229 C C . VAL B 1 51 ? -12.805 13.578 8.562 1 97.12 51 VAL B C 1
ATOM 3231 O O . VAL B 1 51 ? -12.305 13.008 7.586 1 97.12 51 VAL B O 1
ATOM 3234 N N . VAL B 1 52 ? -13.961 14.109 8.477 1 95.88 52 VAL B N 1
ATOM 3235 C CA . VAL B 1 52 ? -14.609 14.422 7.211 1 95.88 52 VAL B CA 1
ATOM 3236 C C . VAL B 1 52 ? -14.281 15.859 6.797 1 95.88 52 VAL B C 1
ATOM 3238 O O . VAL B 1 52 ? -14.766 16.812 7.406 1 95.88 52 VAL B O 1
ATOM 3241 N N . ASN B 1 53 ? -13.414 15.953 5.777 1 96.12 53 ASN B N 1
ATOM 3242 C CA . ASN B 1 53 ? -12.906 17.266 5.395 1 96.12 53 ASN B CA 1
ATOM 3243 C C . ASN B 1 53 ? -12.719 17.375 3.885 1 96.12 53 ASN B C 1
ATOM 3245 O O . ASN B 1 53 ? -12.859 16.391 3.162 1 96.12 53 ASN B O 1
ATOM 3249 N N . ARG B 1 54 ? -12.508 18.594 3.445 1 95.44 54 ARG B N 1
ATOM 3250 C CA . ARG B 1 54 ? -12.219 18.906 2.049 1 95.44 54 ARG B CA 1
ATOM 3251 C C . ARG B 1 54 ? -10.992 19.797 1.929 1 95.44 54 ARG B C 1
ATOM 3253 O O . ARG B 1 54 ? -10.844 20.766 2.678 1 95.44 54 ARG B O 1
ATOM 3260 N N . ASN B 1 55 ? -10.125 19.406 1.062 1 95.19 55 ASN B N 1
ATOM 3261 C CA . ASN B 1 55 ? -9 20.266 0.705 1 95.19 55 ASN B CA 1
ATOM 3262 C C . ASN B 1 55 ? -9.336 21.172 -0.469 1 95.19 55 ASN B C 1
ATOM 3264 O O . ASN B 1 55 ? -9.977 20.75 -1.429 1 95.19 55 ASN B O 1
ATOM 3268 N N . ILE B 1 56 ? -9.016 22.391 -0.341 1 95.94 56 ILE B N 1
ATOM 3269 C CA . ILE B 1 56 ? -9.203 23.375 -1.405 1 95.94 56 ILE B CA 1
ATOM 3270 C C . ILE B 1 56 ? -7.867 24.031 -1.735 1 95.94 56 ILE B C 1
ATOM 3272 O O . ILE B 1 56 ? -7.34 24.828 -0.939 1 95.94 56 ILE B O 1
ATOM 3276 N N . ASN B 1 57 ? -7.297 23.719 -2.814 1 95.69 57 ASN B N 1
ATOM 3277 C CA . ASN B 1 57 ? -6.148 24.438 -3.348 1 95.69 57 ASN B CA 1
ATOM 3278 C C . ASN B 1 57 ? -6.578 25.578 -4.273 1 95.69 57 ASN B C 1
ATOM 3280 O O . ASN B 1 57 ? -6.965 25.328 -5.422 1 95.69 57 ASN B O 1
ATOM 3284 N N . PHE B 1 58 ? -6.453 26.734 -3.842 1 96.5 58 PHE B N 1
ATOM 3285 C CA . PHE B 1 58 ? -7.164 27.797 -4.527 1 96.5 58 PHE B CA 1
ATOM 3286 C C . PHE B 1 58 ? -6.324 28.359 -5.668 1 96.5 58 PHE B C 1
ATOM 3288 O O . PHE B 1 58 ? -6.836 29.094 -6.52 1 96.5 58 PHE B O 1
ATOM 3295 N N . THR B 1 59 ? -5.062 28.016 -5.809 1 96.81 59 THR B N 1
ATOM 3296 C CA . THR B 1 59 ? -4.258 28.375 -6.977 1 96.81 59 THR B CA 1
ATOM 3297 C C . THR B 1 59 ? -3.043 27.453 -7.094 1 96.81 59 THR B C 1
ATOM 3299 O O . THR B 1 59 ? -2.498 27 -6.078 1 96.81 59 THR B O 1
ATOM 3302 N N . ASN B 1 60 ? -2.639 27.125 -8.289 1 95.88 60 ASN B N 1
ATOM 3303 C CA . ASN B 1 60 ? -1.399 26.391 -8.516 1 95.88 60 ASN B CA 1
ATOM 3304 C C . ASN B 1 60 ? -0.293 27.312 -9.031 1 95.88 60 ASN B C 1
ATOM 3306 O O . ASN B 1 60 ? 0.789 26.844 -9.391 1 95.88 60 ASN B O 1
ATOM 3310 N N . ILE B 1 61 ? -0.633 28.625 -9.148 1 96.62 61 ILE B N 1
ATOM 3311 C CA . ILE B 1 61 ? 0.375 29.609 -9.539 1 96.62 61 ILE B CA 1
ATOM 3312 C C . ILE B 1 61 ? 1.274 29.922 -8.344 1 96.62 61 ILE B C 1
ATOM 3314 O O . ILE B 1 61 ? 0.79 30.297 -7.277 1 96.62 61 ILE B O 1
ATOM 3318 N N . CYS B 1 62 ? 2.545 29.719 -8.492 1 96.81 62 CYS B N 1
ATOM 3319 C CA . CYS B 1 62 ? 3.463 29.922 -7.375 1 96.81 62 CYS B CA 1
ATOM 3320 C C . CYS B 1 62 ? 4.824 30.391 -7.875 1 96.81 62 CYS B C 1
ATOM 3322 O O . CYS B 1 62 ? 5.367 29.828 -8.828 1 96.81 62 CYS B O 1
ATOM 3324 N N . VAL B 1 63 ? 5.34 31.375 -7.23 1 95.31 63 VAL B N 1
ATOM 3325 C CA . VAL B 1 63 ? 6.633 31.922 -7.621 1 95.31 63 VAL B CA 1
ATOM 3326 C C . VAL B 1 63 ? 7.758 31.109 -6.996 1 95.31 63 VAL B C 1
ATOM 3328 O O . VAL B 1 63 ? 8.93 31.312 -7.301 1 95.31 63 VAL B O 1
ATOM 3331 N N . GLY B 1 64 ? 7.379 30.156 -6.105 1 93.44 64 GLY B N 1
ATOM 3332 C CA . GLY B 1 64 ? 8.383 29.344 -5.434 1 93.44 64 GLY B CA 1
ATOM 3333 C C . GLY B 1 64 ? 9.195 28.484 -6.387 1 93.44 64 GLY B C 1
ATOM 3334 O O . GLY B 1 64 ? 8.82 28.312 -7.547 1 93.44 64 GLY B O 1
ATOM 3335 N N . ASP B 1 65 ? 10.312 27.938 -5.867 1 93.38 65 ASP B N 1
ATOM 3336 C CA . ASP B 1 65 ? 11.203 27.109 -6.684 1 93.38 65 ASP B CA 1
ATOM 3337 C C . ASP B 1 65 ? 11.469 25.766 -6.008 1 93.38 65 ASP B C 1
ATOM 3339 O O . ASP B 1 65 ? 12.586 25.266 -6.059 1 93.38 65 ASP B O 1
ATOM 3343 N N . CYS B 1 66 ? 10.453 25.344 -5.297 1 95.44 66 CYS B N 1
ATOM 3344 C CA . CYS B 1 66 ? 10.586 24.047 -4.629 1 95.44 66 CYS B CA 1
ATOM 3345 C C . CYS B 1 66 ? 10.797 22.938 -5.641 1 95.44 66 CYS B C 1
ATOM 3347 O O . CYS B 1 66 ? 10.023 22.797 -6.586 1 95.44 66 CYS B O 1
ATOM 3349 N N . LYS B 1 67 ? 11.75 22.094 -5.406 1 95.19 67 LYS B N 1
ATOM 3350 C CA . LYS B 1 67 ? 12.156 21.078 -6.387 1 95.19 67 LYS B CA 1
ATOM 3351 C C . LYS B 1 67 ? 11.398 19.781 -6.184 1 95.19 67 LYS B C 1
ATOM 3353 O O . LYS B 1 67 ? 11.555 18.844 -6.961 1 95.19 67 LYS B O 1
ATOM 3358 N N . PHE B 1 68 ? 10.586 19.766 -5.176 1 94.31 68 PHE B N 1
ATOM 3359 C CA . PHE B 1 68 ? 9.789 18.562 -4.906 1 94.31 68 PHE B CA 1
ATOM 3360 C C . PHE B 1 68 ? 8.352 18.766 -5.387 1 94.31 68 PHE B C 1
ATOM 3362 O O . PHE B 1 68 ? 7.57 17.812 -5.41 1 94.31 68 PHE B O 1
ATOM 3369 N N . CYS B 1 69 ? 7.969 19.922 -5.73 1 91.75 69 CYS B N 1
ATOM 3370 C CA . CYS B 1 69 ? 6.578 20.25 -6.023 1 91.75 69 CYS B CA 1
ATOM 3371 C C . CYS B 1 69 ? 6.277 20.078 -7.508 1 91.75 69 CYS B C 1
ATOM 3373 O O . CYS B 1 69 ? 6.891 20.734 -8.352 1 91.75 69 CYS B O 1
ATOM 3375 N N . ALA B 1 70 ? 5.371 19.25 -7.781 1 90.25 70 ALA B N 1
ATOM 3376 C CA . ALA B 1 70 ? 4.961 19.016 -9.164 1 90.25 70 ALA B CA 1
ATOM 3377 C C . ALA B 1 70 ? 3.641 19.719 -9.469 1 90.25 70 ALA B C 1
ATOM 3379 O O . ALA B 1 70 ? 3.1 19.594 -10.57 1 90.25 70 ALA B O 1
ATOM 3380 N N . PHE B 1 71 ? 3.166 20.5 -8.539 1 89.31 71 PHE B N 1
ATOM 3381 C CA . PHE B 1 71 ? 1.831 21.078 -8.617 1 89.31 71 PHE B CA 1
ATOM 3382 C C . PHE B 1 71 ? 1.888 22.484 -9.188 1 89.31 71 PHE B C 1
ATOM 3384 O O . PHE B 1 71 ? 1.014 22.891 -9.961 1 89.31 71 PHE B O 1
ATOM 3391 N N . LYS B 1 72 ? 2.855 23.203 -8.867 1 92.5 72 LYS B N 1
ATOM 3392 C CA . LYS B 1 72 ? 2.912 24.641 -9.18 1 92.5 72 LYS B CA 1
ATOM 3393 C C . LYS B 1 72 ? 3.162 24.859 -10.664 1 92.5 72 LYS B C 1
ATOM 3395 O O . LYS B 1 72 ? 3.812 24.047 -11.328 1 92.5 72 LYS B O 1
ATOM 3400 N N . VAL B 1 73 ? 2.602 25.938 -11.133 1 93.75 73 VAL B N 1
ATOM 3401 C CA . VAL B 1 73 ? 2.889 26.391 -12.492 1 93.75 73 VAL B CA 1
ATOM 3402 C C . VAL B 1 73 ? 3.111 27.906 -12.5 1 93.75 73 VAL B C 1
ATOM 3404 O O . VAL B 1 73 ? 2.812 28.578 -11.516 1 93.75 73 VAL B O 1
ATOM 3407 N N . ASP B 1 74 ? 3.646 28.328 -13.578 1 93.44 74 ASP B N 1
ATOM 3408 C CA . ASP B 1 74 ? 3.768 29.766 -13.781 1 93.44 74 ASP B CA 1
ATOM 3409 C C . ASP B 1 74 ? 2.428 30.375 -14.172 1 93.44 74 ASP B C 1
ATOM 3411 O O . ASP B 1 74 ? 1.534 29.672 -14.648 1 93.44 74 ASP B O 1
ATOM 3415 N N . GLU B 1 75 ? 2.371 31.625 -14 1 93 75 GLU B N 1
ATOM 3416 C CA . GLU B 1 75 ? 1.126 32.344 -14.234 1 93 75 GLU B CA 1
ATOM 3417 C C . GLU B 1 75 ? 0.66 32.188 -15.68 1 93 75 GLU B C 1
ATOM 3419 O O . GLU B 1 75 ? -0.542 32.156 -15.945 1 93 75 GLU B O 1
ATOM 3424 N N . ASN B 1 76 ? 1.573 31.984 -16.594 1 93.56 76 ASN B N 1
ATOM 3425 C CA . ASN B 1 76 ? 1.238 31.938 -18.016 1 93.56 76 ASN B CA 1
ATOM 3426 C C . ASN B 1 76 ? 1.068 30.484 -18.484 1 93.56 76 ASN B C 1
ATOM 3428 O O . ASN B 1 76 ? 0.785 30.25 -19.656 1 93.56 76 ASN B O 1
ATOM 3432 N N . HIS B 1 77 ? 1.218 29.641 -17.641 1 94.06 77 HIS B N 1
ATOM 3433 C CA . HIS B 1 77 ? 1.05 28.25 -18 1 94.06 77 HIS B CA 1
ATOM 3434 C C . HIS B 1 77 ? -0.396 27.938 -18.375 1 94.06 77 HIS B C 1
ATOM 3436 O O . HIS B 1 77 ? -1.326 28.484 -17.781 1 94.06 77 HIS B O 1
ATOM 3442 N N . ASN B 1 78 ? -0.638 26.969 -19.234 1 95.06 78 ASN B N 1
ATOM 3443 C CA . ASN B 1 78 ? -1.963 26.609 -19.734 1 95.06 78 ASN B CA 1
ATOM 3444 C C . ASN B 1 78 ? -2.848 26.047 -18.625 1 95.06 78 ASN B C 1
ATOM 3446 O O . ASN B 1 78 ? -4.07 26.219 -18.656 1 95.06 78 ASN B O 1
ATOM 3450 N N . ASP B 1 79 ? -2.23 25.469 -17.688 1 94.44 79 ASP B N 1
ATOM 3451 C CA . ASP B 1 79 ? -2.99 24.812 -16.625 1 94.44 79 ASP B CA 1
ATOM 3452 C C . ASP B 1 79 ? -3.145 25.734 -15.414 1 94.44 79 ASP B C 1
ATOM 3454 O O . ASP B 1 79 ? -3.682 25.328 -14.383 1 94.44 79 ASP B O 1
ATOM 3458 N N . ALA B 1 80 ? -2.648 26.969 -15.516 1 95.38 80 ALA B N 1
ATOM 3459 C CA . ALA B 1 80 ? -2.699 27.906 -14.398 1 95.38 80 ALA B CA 1
ATOM 3460 C C . ALA B 1 80 ? -4.141 28.219 -14.016 1 95.38 80 ALA B C 1
ATOM 3462 O O . ALA B 1 80 ? -4.996 28.391 -14.891 1 95.38 80 ALA B O 1
ATOM 3463 N N . TYR B 1 81 ? -4.418 28.25 -12.695 1 96.06 81 TYR B N 1
ATOM 3464 C CA . TYR B 1 81 ? -5.75 28.641 -12.25 1 96.06 81 TYR B CA 1
ATOM 3465 C C . TYR B 1 81 ? -5.684 29.406 -10.93 1 96.06 81 TYR B C 1
ATOM 3467 O O . TYR B 1 81 ? -4.711 29.281 -10.188 1 96.06 81 TYR B O 1
ATOM 3475 N N . PHE B 1 82 ? -6.68 30.156 -10.695 1 96.38 82 PHE B N 1
ATOM 3476 C CA . PHE B 1 82 ? -6.945 30.875 -9.461 1 96.38 82 PHE B CA 1
ATOM 3477 C C . PHE B 1 82 ? -8.438 30.875 -9.141 1 96.38 82 PHE B C 1
ATOM 3479 O O . PHE B 1 82 ? -9.242 31.391 -9.93 1 96.38 82 PHE B O 1
ATOM 3486 N N . ILE B 1 83 ? -8.758 30.297 -8.039 1 96.88 83 ILE B N 1
ATOM 3487 C CA . ILE B 1 83 ? -10.141 30.266 -7.586 1 96.88 83 ILE B CA 1
ATOM 3488 C C . ILE B 1 83 ? -10.422 31.5 -6.711 1 96.88 83 ILE B C 1
ATOM 3490 O O . ILE B 1 83 ? -9.75 31.703 -5.695 1 96.88 83 ILE B O 1
ATOM 3494 N N . ASN B 1 84 ? -11.367 32.281 -7.051 1 97 84 ASN B N 1
ATOM 3495 C CA . ASN B 1 84 ? -11.641 33.5 -6.285 1 97 84 ASN B CA 1
ATOM 3496 C C . ASN B 1 84 ? -12.328 33.188 -4.965 1 97 84 ASN B C 1
ATOM 3498 O O . ASN B 1 84 ? -12.898 32.094 -4.797 1 97 84 ASN B O 1
ATOM 3502 N N . PRO B 1 85 ? -12.336 34.125 -4.039 1 98.38 85 PRO B N 1
ATOM 3503 C CA . PRO B 1 85 ? -12.852 33.875 -2.689 1 98.38 85 PRO B CA 1
ATOM 3504 C C . PRO B 1 85 ? -14.312 33.438 -2.693 1 98.38 85 PRO B C 1
ATOM 3506 O O . PRO B 1 85 ? -14.68 32.531 -1.918 1 98.38 85 PRO B O 1
ATOM 3509 N N . LYS B 1 86 ? -15.117 33.969 -3.527 1 98.31 86 LYS B N 1
ATOM 3510 C CA . LYS B 1 86 ? -16.531 33.594 -3.584 1 98.31 86 LYS B CA 1
ATOM 3511 C C . LYS B 1 86 ? -16.688 32.125 -3.961 1 98.31 86 LYS B C 1
ATOM 3513 O O . LYS B 1 86 ? -17.516 31.422 -3.381 1 98.31 86 LYS B O 1
ATOM 3518 N N . GLU B 1 87 ? -15.93 31.75 -4.934 1 98.31 87 GLU B N 1
ATOM 3519 C CA . GLU B 1 87 ? -15.969 30.359 -5.359 1 98.31 87 GLU B CA 1
ATOM 3520 C C . GLU B 1 87 ? -15.445 29.422 -4.266 1 98.31 87 GLU B C 1
ATOM 3522 O O . GLU B 1 87 ? -15.93 28.297 -4.109 1 98.31 87 GLU B O 1
ATOM 3527 N N . ILE B 1 88 ? -14.43 29.844 -3.531 1 98.44 88 ILE B N 1
ATOM 3528 C CA . ILE B 1 88 ? -13.93 29.094 -2.393 1 98.44 88 ILE B CA 1
ATOM 3529 C C . ILE B 1 88 ? -15.031 28.922 -1.353 1 98.44 88 ILE B C 1
ATOM 3531 O O . ILE B 1 88 ? -15.219 27.828 -0.798 1 98.44 88 ILE B O 1
ATOM 3535 N N . GLY B 1 89 ? -15.75 30 -1.114 1 98.62 89 GLY B N 1
ATOM 3536 C CA . GLY B 1 89 ? -16.906 29.922 -0.229 1 98.62 89 GLY B CA 1
ATOM 3537 C C . GLY B 1 89 ? -17.938 28.906 -0.677 1 98.62 89 GLY B C 1
ATOM 3538 O O . GLY B 1 89 ? -18.469 28.156 0.14 1 98.62 89 GLY B O 1
ATOM 3539 N N . LYS B 1 90 ? -18.172 28.891 -1.968 1 98.19 90 LYS B N 1
ATOM 3540 C CA . LYS B 1 90 ? -19.125 27.938 -2.521 1 98.19 90 LYS B CA 1
ATOM 3541 C C . LYS B 1 90 ? -18.656 26.5 -2.297 1 98.19 90 LYS B C 1
ATOM 3543 O O . LYS B 1 90 ? -19.453 25.625 -1.945 1 98.19 90 LYS B O 1
ATOM 3548 N N . LYS B 1 91 ? -17.422 26.312 -2.545 1 97.38 91 LYS B N 1
ATOM 3549 C CA . LYS B 1 91 ? -16.859 24.984 -2.33 1 97.38 91 LYS B CA 1
ATOM 3550 C C . LYS B 1 91 ? -16.984 24.562 -0.866 1 97.38 91 LYS B C 1
ATOM 3552 O O . LYS B 1 91 ? -17.25 23.391 -0.566 1 97.38 91 LYS B O 1
ATOM 3557 N N . ALA B 1 92 ? -16.719 25.484 0.016 1 98.06 92 ALA B N 1
ATOM 3558 C CA . ALA B 1 92 ? -16.844 25.203 1.445 1 98.06 92 ALA B CA 1
ATOM 3559 C C . ALA B 1 92 ? -18.281 24.906 1.827 1 98.06 92 ALA B C 1
ATOM 3561 O O . ALA B 1 92 ? -18.547 24.031 2.648 1 98.06 92 ALA B O 1
ATOM 3562 N N . PHE B 1 93 ? -19.188 25.656 1.243 1 98 93 PHE B N 1
ATOM 3563 C CA . PHE B 1 93 ? -20.625 25.438 1.471 1 98 93 PHE B CA 1
ATOM 3564 C C . PHE B 1 93 ? -21.016 24.031 1.047 1 98 93 PHE B C 1
ATOM 3566 O O . PHE B 1 93 ? -21.703 23.312 1.791 1 98 93 PHE B O 1
ATOM 3573 N N . GLU B 1 94 ? -20.578 23.656 -0.128 1 97.06 94 GLU B N 1
ATOM 3574 C CA . GLU B 1 94 ? -20.859 22.312 -0.634 1 97.06 94 GLU B CA 1
ATOM 3575 C C . GLU B 1 94 ? -20.266 21.25 0.279 1 97.06 94 GLU B C 1
ATOM 3577 O O . GLU B 1 94 ? -20.906 20.219 0.534 1 97.06 94 GLU B O 1
ATOM 3582 N N . ALA B 1 95 ? -19.062 21.484 0.741 1 96.31 95 ALA B N 1
ATOM 3583 C CA . ALA B 1 95 ? -18.422 20.547 1.662 1 96.31 95 ALA B CA 1
ATOM 3584 C C . ALA B 1 95 ? -19.219 20.391 2.947 1 96.31 95 ALA B C 1
ATOM 3586 O O . ALA B 1 95 ? -19.422 19.281 3.434 1 96.31 95 ALA B O 1
ATOM 3587 N N . LYS B 1 96 ? -19.625 21.516 3.486 1 96.75 96 LYS B N 1
ATOM 3588 C CA . LYS B 1 96 ? -20.422 21.5 4.715 1 96.75 96 LYS B CA 1
ATOM 3589 C C . LYS B 1 96 ? -21.719 20.719 4.52 1 96.75 96 LYS B C 1
ATOM 3591 O O . LYS B 1 96 ? -22.125 19.953 5.395 1 96.75 96 LYS B O 1
ATOM 3596 N N . LYS B 1 97 ? -22.297 20.859 3.395 1 95.88 97 LYS B N 1
ATOM 3597 C CA . LYS B 1 97 ? -23.531 20.156 3.074 1 95.88 97 LYS B CA 1
ATOM 3598 C C . LYS B 1 97 ? -23.312 18.641 3.061 1 95.88 97 LYS B C 1
ATOM 3600 O O . LYS B 1 97 ? -24.219 17.875 3.4 1 95.88 97 LYS B O 1
ATOM 3605 N N . LEU B 1 98 ? -22.156 18.328 2.697 1 93.06 98 LEU B N 1
ATOM 3606 C CA . LEU B 1 98 ? -21.828 16.906 2.588 1 93.06 98 LEU B CA 1
ATOM 3607 C C . LEU B 1 98 ? -21.344 16.359 3.928 1 93.06 98 LEU B C 1
ATOM 3609 O O . LEU B 1 98 ? -20.938 15.195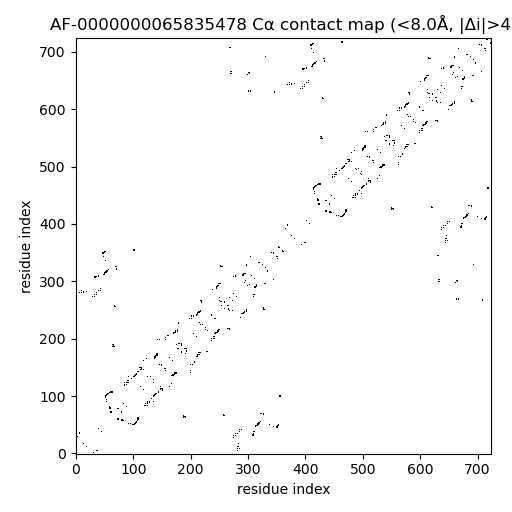 4.02 1 93.06 98 LEU B O 1
ATOM 3613 N N . GLY B 1 99 ? -21.25 17.203 4.93 1 93.19 99 GLY B N 1
ATOM 3614 C CA . GLY B 1 99 ? -20.969 16.719 6.27 1 93.19 99 GLY B CA 1
ATOM 3615 C C . GLY B 1 99 ? -19.562 17.047 6.734 1 93.19 99 GLY B C 1
ATOM 3616 O O . GLY B 1 99 ? -19.156 16.641 7.824 1 93.19 99 GLY B O 1
ATOM 3617 N N . CYS B 1 100 ? -18.812 17.812 5.977 1 96.25 100 CYS B N 1
ATOM 3618 C CA . CYS B 1 100 ? -17.453 18.172 6.363 1 96.25 100 CYS B CA 1
ATOM 3619 C C . CYS B 1 100 ? -17.453 19.078 7.594 1 96.25 100 CYS B C 1
ATOM 3621 O O . CYS B 1 100 ? -18.328 19.953 7.723 1 96.25 100 CYS B O 1
ATOM 3623 N N . THR B 1 101 ? -16.516 18.828 8.422 1 97 101 THR B N 1
ATOM 3624 C CA . THR B 1 101 ? -16.375 19.672 9.602 1 97 101 THR B CA 1
ATOM 3625 C C . THR B 1 101 ? -15.203 20.641 9.438 1 97 101 THR B C 1
ATOM 3627 O O . THR B 1 101 ? -15.047 21.578 10.219 1 97 101 THR B O 1
ATOM 3630 N N . GLU B 1 102 ? -14.438 20.406 8.359 1 97.94 102 GLU B N 1
ATOM 3631 C CA . GLU B 1 102 ? -13.227 21.188 8.148 1 97.94 102 GLU B CA 1
ATOM 3632 C C . GLU B 1 102 ? -12.945 21.375 6.664 1 97.94 102 GLU B C 1
ATOM 3634 O O . GLU B 1 102 ? -13.148 20.469 5.863 1 97.94 102 GLU B O 1
ATOM 3639 N N . VAL B 1 103 ? -12.555 22.531 6.285 1 98.06 103 VAL B N 1
ATOM 3640 C CA . VAL B 1 103 ? -11.891 22.75 5 1 98.06 103 VAL B CA 1
ATOM 3641 C C . VAL B 1 103 ? -10.43 23.125 5.23 1 98.06 103 VAL B C 1
ATOM 3643 O O . VAL B 1 103 ? -10.109 23.859 6.164 1 98.06 103 VAL B O 1
ATOM 3646 N N . CYS B 1 104 ? -9.609 22.547 4.504 1 97.88 104 CYS B N 1
ATOM 3647 C CA . CYS B 1 104 ? -8.195 22.906 4.461 1 97.88 104 CYS B CA 1
ATOM 3648 C C . CYS B 1 104 ? -7.879 23.703 3.201 1 97.88 104 CYS B C 1
ATOM 3650 O O . CYS B 1 104 ? -8.016 23.203 2.088 1 97.88 104 CYS B O 1
ATOM 3652 N N . ILE B 1 105 ? -7.465 24.953 3.348 1 98.19 105 ILE B N 1
ATOM 3653 C CA . ILE B 1 105 ? -7.293 25.844 2.215 1 98.19 105 ILE B CA 1
ATOM 3654 C C . ILE B 1 105 ? -5.828 26.266 2.098 1 98.19 105 ILE B C 1
ATOM 3656 O O . ILE B 1 105 ? -5.273 26.875 3.016 1 98.19 105 ILE B O 1
ATOM 3660 N N . GLN B 1 106 ? -5.23 25.906 1.065 1 96.75 106 GLN B N 1
ATOM 3661 C CA . GLN B 1 106 ? -3.855 26.281 0.772 1 96.75 106 GLN B CA 1
ATOM 3662 C C . GLN B 1 106 ? -3.688 26.656 -0.701 1 96.75 106 GLN B C 1
ATOM 3664 O O . GLN B 1 106 ? -4.516 26.281 -1.534 1 96.75 106 GLN B O 1
ATOM 3669 N N . GLY B 1 107 ? -2.691 27.406 -1.069 1 94.94 107 GLY B N 1
ATOM 3670 C CA . GLY B 1 107 ? -2.416 27.797 -2.441 1 94.94 107 GLY B CA 1
ATOM 3671 C C . GLY B 1 107 ? -0.969 28.203 -2.668 1 94.94 107 GLY B C 1
ATOM 3672 O O . GLY B 1 107 ? -0.131 28.047 -1.777 1 94.94 107 GLY B O 1
ATOM 3673 N N . GLY B 1 108 ? -0.71 28.625 -3.891 1 95.31 108 GLY B N 1
ATOM 3674 C CA . GLY B 1 108 ? 0.63 29.062 -4.258 1 95.31 108 GLY B CA 1
ATOM 3675 C C . GLY B 1 108 ? 0.963 30.453 -3.775 1 95.31 108 GLY B C 1
ATOM 3676 O O . GLY B 1 108 ? 0.134 31.125 -3.146 1 95.31 108 GLY B O 1
ATOM 3677 N N . LEU B 1 109 ? 2.254 30.812 -3.934 1 96.56 109 LEU B N 1
ATOM 3678 C CA . LEU B 1 109 ? 2.752 32.125 -3.576 1 96.56 109 LEU B CA 1
ATOM 3679 C C . LEU B 1 109 ? 2.703 33.094 -4.777 1 96.56 109 LEU B C 1
ATOM 3681 O O . LEU B 1 109 ? 3.314 32.812 -5.812 1 96.56 109 LEU B O 1
ATOM 3685 N N . ARG B 1 110 ? 1.949 34.062 -4.59 1 94.5 110 ARG B N 1
ATOM 3686 C CA . ARG B 1 110 ? 1.799 35.094 -5.625 1 94.5 110 ARG B CA 1
ATOM 3687 C C . ARG B 1 110 ? 1.88 36.5 -5.027 1 94.5 110 ARG B C 1
ATOM 3689 O O . ARG B 1 110 ? 1.393 36.719 -3.918 1 94.5 110 ARG B O 1
ATOM 3696 N N . ASN B 1 111 ? 2.344 37.406 -5.867 1 91.81 111 ASN B N 1
ATOM 3697 C CA . ASN B 1 111 ? 2.553 38.75 -5.383 1 91.81 111 ASN B CA 1
ATOM 3698 C C . ASN B 1 111 ? 1.234 39.438 -5 1 91.81 111 ASN B C 1
ATOM 3700 O O . ASN B 1 111 ? 1.202 40.281 -4.121 1 91.81 111 ASN B O 1
ATOM 3704 N N . ASN B 1 112 ? 0.2 39.031 -5.59 1 92.25 112 ASN B N 1
ATOM 3705 C CA . ASN B 1 112 ? -1.079 39.656 -5.312 1 92.25 112 ASN B CA 1
ATOM 3706 C C . ASN B 1 112 ? -1.82 38.969 -4.172 1 92.25 112 ASN B C 1
ATOM 3708 O O . ASN B 1 112 ? -2.957 39.312 -3.857 1 92.25 112 ASN B O 1
ATOM 3712 N N . ILE B 1 113 ? -1.273 38.031 -3.57 1 97 113 ILE B N 1
ATOM 3713 C CA . ILE B 1 113 ? -1.851 37.406 -2.395 1 97 113 ILE B CA 1
ATOM 3714 C C . ILE B 1 113 ? -1.293 38.062 -1.129 1 97 113 ILE B C 1
ATOM 3716 O O . ILE B 1 113 ? -0.129 37.844 -0.779 1 97 113 ILE B O 1
ATOM 3720 N N . ASP B 1 114 ? -2.082 38.875 -0.537 1 98.38 114 ASP B N 1
ATOM 3721 C CA . ASP B 1 114 ? -1.742 39.531 0.712 1 98.38 114 ASP B CA 1
ATOM 3722 C C . ASP B 1 114 ? -2.723 39.156 1.821 1 98.38 114 ASP B C 1
ATOM 3724 O O . ASP B 1 114 ? -3.572 38.281 1.64 1 98.38 114 ASP B O 1
ATOM 3728 N N . VAL B 1 115 ? -2.555 39.75 2.98 1 98.69 115 VAL B N 1
ATOM 3729 C CA . VAL B 1 115 ? -3.369 39.406 4.145 1 98.69 115 VAL B CA 1
ATOM 3730 C C . VAL B 1 115 ? -4.824 39.781 3.885 1 98.69 115 VAL B C 1
ATOM 3732 O O . VAL B 1 115 ? -5.742 39.094 4.336 1 98.69 115 VAL B O 1
ATOM 3735 N N . GLU B 1 116 ? -5.008 40.812 3.08 1 98.44 116 GLU B N 1
ATOM 3736 C CA . GLU B 1 116 ? -6.367 41.219 2.734 1 98.44 116 GLU B CA 1
ATOM 3737 C C . GLU B 1 116 ? -7.082 40.125 1.927 1 98.44 116 GLU B C 1
ATOM 3739 O O . GLU B 1 116 ? -8.234 39.812 2.211 1 98.44 116 GLU B O 1
ATOM 3744 N N . LEU B 1 117 ? -6.418 39.656 0.903 1 98.5 117 LEU B N 1
ATOM 3745 C CA . LEU B 1 117 ? -7.016 38.594 0.102 1 98.5 117 LEU B CA 1
ATOM 3746 C C . LEU B 1 117 ? -7.285 37.344 0.953 1 98.5 117 LEU B C 1
ATOM 3748 O O . LEU B 1 117 ? -8.336 36.719 0.831 1 98.5 117 LEU B O 1
ATOM 3752 N N . GLN B 1 118 ? -6.34 36.938 1.772 1 98.81 118 GLN B N 1
ATOM 3753 C CA . GLN B 1 118 ? -6.531 35.812 2.666 1 98.81 118 GLN B CA 1
ATOM 3754 C C . GLN B 1 118 ? -7.73 36.031 3.586 1 98.81 118 GLN B C 1
ATOM 3756 O O . GLN B 1 118 ? -8.531 35.094 3.795 1 98.81 118 GLN B O 1
ATOM 3761 N N . SER B 1 119 ? -7.844 37.25 4.094 1 98.81 119 SER B N 1
ATOM 3762 C CA . SER B 1 119 ? -8.977 37.625 4.941 1 98.81 119 SER B CA 1
ATOM 3763 C C . SER B 1 119 ? -10.297 37.5 4.18 1 98.81 119 SER B C 1
ATOM 3765 O O . SER B 1 119 ? -11.289 37 4.723 1 98.81 119 SER B O 1
ATOM 3767 N N . ASN B 1 120 ? -10.234 37.906 2.961 1 98.75 120 ASN B N 1
ATOM 3768 C CA . ASN B 1 120 ? -11.43 37.812 2.137 1 98.75 120 ASN B CA 1
ATOM 3769 C C . ASN B 1 120 ? -11.852 36.375 1.922 1 98.75 120 ASN B C 1
ATOM 3771 O O . ASN B 1 120 ? -13.039 36.062 1.907 1 98.75 120 ASN B O 1
ATOM 3775 N N . ILE B 1 121 ? -10.891 35.5 1.67 1 98.81 121 ILE B N 1
ATOM 3776 C CA . ILE B 1 121 ? -11.164 34.062 1.539 1 98.81 121 ILE B CA 1
ATOM 3777 C C . ILE B 1 121 ? -11.859 33.562 2.797 1 98.81 121 ILE B C 1
ATOM 3779 O O . ILE B 1 121 ? -12.898 32.906 2.715 1 98.81 121 ILE B O 1
ATOM 3783 N N . LEU B 1 122 ? -11.336 33.906 3.949 1 98.94 122 LEU B N 1
ATOM 3784 C CA . LEU B 1 122 ? -11.883 33.469 5.23 1 98.94 122 LEU B CA 1
ATOM 3785 C C . LEU B 1 122 ? -13.305 34 5.422 1 98.94 122 LEU B C 1
ATOM 3787 O O . LEU B 1 122 ? -14.203 33.219 5.797 1 98.94 122 LEU B O 1
ATOM 3791 N N . LYS B 1 123 ? -13.516 35.219 5.133 1 98.81 123 LYS B N 1
ATOM 3792 C CA . LYS B 1 123 ? -14.828 35.844 5.297 1 98.81 123 LYS B CA 1
ATOM 3793 C C . LYS B 1 123 ? -15.867 35.188 4.402 1 98.81 123 LYS B C 1
ATOM 3795 O O . LYS B 1 123 ? -17.016 34.969 4.824 1 98.81 123 LYS B O 1
ATOM 3800 N N . GLU B 1 124 ? -15.453 34.906 3.16 1 98.81 124 GLU B N 1
ATOM 3801 C CA . GLU B 1 124 ? -16.375 34.281 2.227 1 98.81 124 GLU B CA 1
ATOM 3802 C C . GLU B 1 124 ? -16.766 32.875 2.703 1 98.81 124 GLU B C 1
ATOM 3804 O O . GLU B 1 124 ? -17.922 32.469 2.582 1 98.81 124 GLU B O 1
ATOM 3809 N N . VAL B 1 125 ? -15.797 32.125 3.213 1 98.88 125 VAL B N 1
ATOM 3810 C CA . VAL B 1 125 ? -16.078 30.781 3.73 1 98.88 125 VAL B CA 1
ATOM 3811 C C . VAL B 1 125 ? -17.016 30.875 4.93 1 98.88 125 VAL B C 1
ATOM 3813 O O . VAL B 1 125 ? -18 30.141 5.012 1 98.88 125 VAL B O 1
ATOM 3816 N N . CYS B 1 126 ? -16.734 31.812 5.887 1 98.81 126 CYS B N 1
ATOM 3817 C CA . CYS B 1 126 ? -17.562 32 7.07 1 98.81 126 CYS B CA 1
ATOM 3818 C C . CYS B 1 126 ? -19 32.375 6.68 1 98.81 126 CYS B C 1
ATOM 3820 O O . CYS B 1 126 ? -19.953 31.766 7.184 1 98.81 126 CYS B O 1
ATOM 3822 N N . SER B 1 127 ? -19.062 33.25 5.781 1 98.69 127 SER B N 1
ATOM 3823 C CA . SER B 1 127 ? -20.375 33.719 5.359 1 98.69 127 SER B CA 1
ATOM 3824 C C . SER B 1 127 ? -21.156 32.625 4.668 1 98.69 127 SER B C 1
ATOM 3826 O O . SER B 1 127 ? -22.344 32.406 4.953 1 98.69 127 SER B O 1
ATOM 3828 N N . ALA B 1 128 ? -20.531 31.922 3.771 1 98.62 128 ALA B N 1
ATOM 3829 C CA . ALA B 1 128 ? -21.188 30.891 2.973 1 98.62 128 ALA B CA 1
ATOM 3830 C C . ALA B 1 128 ? -21.672 29.734 3.85 1 98.62 128 ALA B C 1
ATOM 3832 O O . ALA B 1 128 ? -22.719 29.141 3.578 1 98.62 128 ALA B O 1
ATOM 3833 N N . THR B 1 129 ? -20.984 29.484 4.895 1 98.62 129 THR B N 1
ATOM 3834 C CA . THR B 1 129 ? -21.281 28.281 5.66 1 98.62 129 THR B CA 1
ATOM 3835 C C . THR B 1 129 ? -22.078 28.609 6.914 1 98.62 129 THR B C 1
ATOM 3837 O O . THR B 1 129 ? -22.562 27.719 7.602 1 98.62 129 THR B O 1
ATOM 3840 N N . LYS B 1 130 ? -22.234 29.859 7.246 1 98.31 130 LYS B N 1
ATOM 3841 C CA . LYS B 1 130 ? -22.922 30.312 8.445 1 98.31 130 LYS B CA 1
ATOM 3842 C C . LYS B 1 130 ? -24.312 29.703 8.555 1 98.31 130 LYS B C 1
ATOM 3844 O O . LYS B 1 130 ? -24.703 29.219 9.625 1 98.31 130 LYS B O 1
ATOM 3849 N N . PRO B 1 131 ? -25.125 29.625 7.473 1 97.81 131 PRO B N 1
ATOM 3850 C CA . PRO B 1 131 ? -26.469 29.062 7.57 1 97.81 131 PRO B CA 1
ATOM 3851 C C . PRO B 1 131 ? -26.469 27.594 7.984 1 97.81 131 PRO B C 1
ATOM 3853 O O . PRO B 1 131 ? -27.484 27.078 8.461 1 97.81 131 PRO B O 1
ATOM 3856 N N . LEU B 1 132 ? -25.359 26.984 7.754 1 97.69 132 LEU B N 1
ATOM 3857 C CA . LEU B 1 132 ? -25.266 25.562 8.062 1 97.69 132 LEU B CA 1
ATOM 3858 C C . LEU B 1 132 ? -24.531 25.344 9.367 1 97.69 132 LEU B C 1
ATOM 3860 O O . LEU B 1 132 ? -24.125 24.219 9.672 1 97.69 132 LEU B O 1
ATOM 3864 N N . GLY B 1 133 ? -24.234 26.375 10.117 1 97.31 133 GLY B N 1
ATOM 3865 C CA . GLY B 1 133 ? -23.578 26.266 11.406 1 97.31 133 GLY B CA 1
ATOM 3866 C C . GLY B 1 133 ? -22.078 26.5 11.336 1 97.31 133 GLY B C 1
ATOM 3867 O O . GLY B 1 133 ? -21.359 26.266 12.305 1 97.31 133 GLY B O 1
ATOM 3868 N N . GLY B 1 134 ? -21.578 26.906 10.18 1 98.06 134 GLY B N 1
ATOM 3869 C CA . GLY B 1 134 ? -20.156 27.219 10.016 1 98.06 134 GLY B CA 1
ATOM 3870 C C . GLY B 1 134 ? -19.312 25.984 9.75 1 98.06 134 GLY B C 1
ATOM 3871 O O . GLY B 1 134 ? -19.797 24.859 9.852 1 98.06 134 GLY B O 1
ATOM 3872 N N . ILE B 1 135 ? -18.078 26.188 9.422 1 98.31 135 ILE B N 1
ATOM 3873 C CA . ILE B 1 135 ? -17.109 25.141 9.164 1 98.31 135 ILE B CA 1
ATOM 3874 C C . ILE B 1 135 ? -15.727 25.562 9.68 1 98.31 135 ILE B C 1
ATOM 3876 O O . ILE B 1 135 ? -15.398 26.75 9.68 1 98.31 135 ILE B O 1
ATOM 3880 N N . HIS B 1 136 ? -14.977 24.625 10.258 1 98.69 136 HIS B N 1
ATOM 3881 C CA . HIS B 1 136 ? -13.633 24.922 10.727 1 98.69 136 HIS B CA 1
ATOM 3882 C C . HIS B 1 136 ? -12.695 25.234 9.555 1 98.69 136 HIS B C 1
ATOM 3884 O O . HIS B 1 136 ? -12.625 24.469 8.594 1 98.69 136 HIS B O 1
ATOM 3890 N N . ILE B 1 137 ? -12 26.328 9.617 1 98.88 137 ILE B N 1
ATOM 3891 C CA . ILE B 1 137 ? -11.094 26.719 8.547 1 98.88 137 ILE B CA 1
ATOM 3892 C C . ILE B 1 137 ? -9.648 26.469 8.977 1 98.88 137 ILE B C 1
ATOM 3894 O O . ILE B 1 137 ? -9.133 27.141 9.875 1 98.88 137 ILE B O 1
ATOM 3898 N N . HIS B 1 138 ? -9.031 25.453 8.406 1 98.69 138 HIS B N 1
ATOM 3899 C CA . HIS B 1 138 ? -7.621 25.125 8.5 1 98.69 138 HIS B CA 1
ATOM 3900 C C . HIS B 1 138 ? -6.859 25.578 7.266 1 98.69 138 HIS B C 1
ATOM 3902 O O . HIS B 1 138 ? -6.926 24.938 6.211 1 98.69 138 HIS B O 1
ATOM 3908 N N . ALA B 1 139 ? -6.055 26.781 7.438 1 98.75 139 ALA B N 1
ATOM 3909 C CA . ALA B 1 139 ? -5.633 27.359 6.164 1 98.75 139 ALA B CA 1
ATOM 3910 C C . ALA B 1 139 ? -4.281 28.062 6.297 1 98.75 139 ALA B C 1
ATOM 3912 O O . ALA B 1 139 ? -3.852 28.391 7.406 1 98.75 139 ALA B O 1
ATOM 3913 N N . PHE B 1 140 ? -3.656 28.172 5.184 1 98.75 140 PHE B N 1
ATOM 3914 C CA . PHE B 1 140 ? -2.469 29 4.977 1 98.75 140 PHE B CA 1
ATOM 3915 C C . PHE B 1 140 ? -1.288 28.453 5.773 1 98.75 140 PHE B C 1
ATOM 3917 O O . PHE B 1 140 ? -1.257 28.562 7 1 98.75 140 PHE B O 1
ATOM 3924 N N . SER B 1 141 ? -0.329 27.953 5.105 1 98.19 141 SER B N 1
ATOM 3925 C CA . SER B 1 141 ? 0.892 27.453 5.727 1 98.19 141 SER B CA 1
ATOM 3926 C C . SER B 1 141 ? 1.734 28.578 6.293 1 98.19 141 SER B C 1
ATOM 3928 O O . SER B 1 141 ? 1.508 29.75 5.973 1 98.19 141 SER B O 1
ATOM 3930 N N . PRO B 1 142 ? 2.713 28.25 7.141 1 98.75 142 PRO B N 1
ATOM 3931 C CA . PRO B 1 142 ? 3.635 29.281 7.621 1 98.75 142 PRO B CA 1
ATOM 3932 C C . PRO B 1 142 ? 4.281 30.078 6.484 1 98.75 142 PRO B C 1
ATOM 3934 O O . PRO B 1 142 ? 4.441 31.297 6.59 1 98.75 142 PRO B O 1
ATOM 3937 N N . MET B 1 143 ? 4.582 29.422 5.414 1 98.38 143 MET B N 1
ATOM 3938 C CA . MET B 1 143 ? 5.168 30.094 4.266 1 98.38 143 MET B CA 1
ATOM 3939 C C . MET B 1 143 ? 4.172 31.078 3.641 1 98.38 143 MET B C 1
ATOM 3941 O O . MET B 1 143 ? 4.539 32.188 3.256 1 98.38 143 MET B O 1
ATOM 3945 N N . GLU B 1 144 ? 2.93 30.641 3.525 1 98.44 144 GLU B N 1
ATOM 3946 C CA . GLU B 1 144 ? 1.891 31.5 2.963 1 98.44 144 GLU B CA 1
ATOM 3947 C C . GLU B 1 144 ? 1.641 32.719 3.852 1 98.44 144 GLU B C 1
ATOM 3949 O O . GLU B 1 144 ? 1.46 33.812 3.352 1 98.44 144 GLU B O 1
ATOM 3954 N N . VAL B 1 145 ? 1.639 32.5 5.133 1 98.75 145 VAL B N 1
ATOM 3955 C CA . VAL B 1 145 ? 1.444 33.594 6.078 1 98.75 145 VAL B CA 1
ATOM 3956 C C . VAL B 1 145 ? 2.604 34.594 5.973 1 98.75 145 VAL B C 1
ATOM 3958 O O . VAL B 1 145 ? 2.391 35.812 5.922 1 98.75 145 VAL B O 1
ATOM 3961 N N . LYS B 1 146 ? 3.807 34.062 5.949 1 98.5 146 LYS B N 1
ATOM 3962 C CA . LYS B 1 146 ? 4.977 34.906 5.812 1 98.5 146 LYS B CA 1
ATOM 3963 C C . LYS B 1 146 ? 4.898 35.75 4.535 1 98.5 146 LYS B C 1
ATOM 3965 O O . LYS B 1 146 ? 5.082 36.969 4.57 1 98.5 146 LYS B O 1
ATOM 3970 N N . PHE B 1 147 ? 4.648 35.094 3.453 1 98.19 147 PHE B N 1
ATOM 3971 C CA . PHE B 1 147 ? 4.633 35.719 2.15 1 98.19 147 PHE B CA 1
ATOM 3972 C C . PHE B 1 147 ? 3.549 36.812 2.092 1 98.19 147 PHE B C 1
ATOM 3974 O O . PHE B 1 147 ? 3.799 37.938 1.647 1 98.19 147 PHE B O 1
ATOM 3981 N N . AL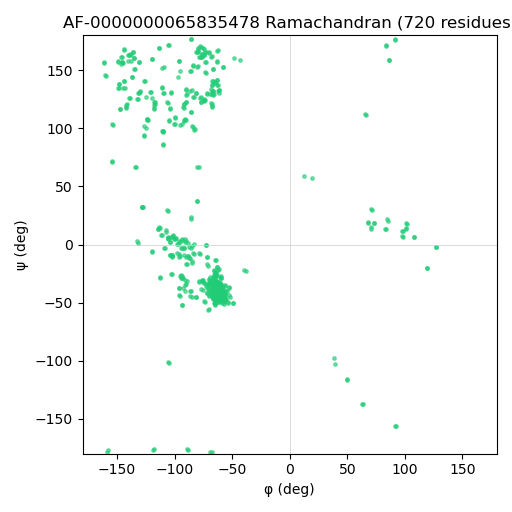A B 1 148 ? 2.367 36.531 2.523 1 98.5 148 ALA B N 1
ATOM 3982 C CA . ALA B 1 148 ? 1.248 37.469 2.518 1 98.5 148 ALA B CA 1
ATOM 3983 C C . ALA B 1 148 ? 1.521 38.656 3.441 1 98.5 148 ALA B C 1
ATOM 3985 O O . ALA B 1 148 ? 1.161 39.781 3.125 1 98.5 148 ALA B O 1
ATOM 3986 N N . SER B 1 149 ? 2.094 38.375 4.617 1 98.44 149 SER B N 1
ATOM 3987 C CA . SER B 1 149 ? 2.428 39.469 5.543 1 98.44 149 SER B CA 1
ATOM 3988 C C . SER B 1 149 ? 3.414 40.438 4.918 1 98.44 149 SER B C 1
ATOM 3990 O O . SER B 1 149 ? 3.277 41.656 5.078 1 98.44 149 SER B O 1
ATOM 3992 N N . GLU B 1 150 ? 4.391 39.906 4.23 1 97.94 150 GLU B N 1
ATOM 3993 C CA . GLU B 1 150 ? 5.371 40.719 3.545 1 97.94 150 GLU B CA 1
ATOM 3994 C C . GLU B 1 150 ? 4.711 41.562 2.459 1 97.94 150 GLU B C 1
ATOM 3996 O O . GLU B 1 150 ? 5 42.781 2.33 1 97.94 150 GLU B O 1
ATOM 4001 N N . ASN B 1 151 ? 3.814 40.969 1.709 1 97.81 151 ASN B N 1
ATOM 4002 C CA . ASN B 1 151 ? 3.1 41.688 0.656 1 97.81 151 ASN B CA 1
ATOM 4003 C C . ASN B 1 151 ? 2.229 42.812 1.227 1 97.81 151 ASN B C 1
ATOM 4005 O O . ASN B 1 151 ? 1.929 43.781 0.534 1 97.81 151 ASN B O 1
ATOM 4009 N N . SER B 1 152 ? 1.818 42.688 2.465 1 98.12 152 SER B N 1
ATOM 4010 C CA . SER B 1 152 ? 0.933 43.625 3.115 1 98.12 152 SER B CA 1
ATOM 4011 C C . SER B 1 152 ? 1.724 44.656 3.943 1 98.12 152 SER B C 1
ATOM 4013 O O . SER B 1 152 ? 1.157 45.594 4.469 1 98.12 152 SER B O 1
ATOM 4015 N N . GLY B 1 153 ? 3.025 44.406 4.117 1 97.88 153 GLY B N 1
ATOM 4016 C CA . GLY B 1 153 ? 3.836 45.25 4.98 1 97.88 153 GLY B CA 1
ATOM 4017 C C . GLY B 1 153 ? 3.514 45.062 6.453 1 97.88 153 GLY B C 1
ATOM 4018 O O . GLY B 1 153 ? 3.574 46.031 7.223 1 97.88 153 GLY B O 1
ATOM 4019 N N . LEU B 1 154 ? 3.09 43.906 6.867 1 98.38 154 LEU B N 1
ATOM 4020 C CA . LEU B 1 154 ? 2.736 43.594 8.25 1 98.38 154 LEU B CA 1
ATOM 4021 C C . LEU B 1 154 ? 3.758 42.625 8.867 1 98.38 154 LEU B C 1
ATOM 4023 O O . LEU B 1 154 ? 4.441 41.906 8.148 1 98.38 154 LEU B O 1
ATOM 4027 N N . ASP B 1 155 ? 3.91 42.688 10.094 1 97.94 155 ASP B N 1
ATOM 4028 C CA . ASP B 1 155 ? 4.672 41.625 10.734 1 97.94 155 ASP B CA 1
ATOM 4029 C C . ASP B 1 155 ? 3.814 40.375 10.922 1 97.94 155 ASP B C 1
ATOM 4031 O O . ASP B 1 155 ? 2.596 40.406 10.742 1 97.94 155 ASP B O 1
ATOM 4035 N N . ILE B 1 156 ? 4.445 39.312 11.266 1 98.56 156 ILE B N 1
ATOM 4036 C CA . ILE B 1 156 ? 3.82 38 11.328 1 98.56 156 ILE B CA 1
ATOM 4037 C C . ILE B 1 156 ? 2.695 38 12.359 1 98.56 156 ILE B C 1
ATOM 4039 O O . ILE B 1 156 ? 1.603 37.5 12.102 1 98.56 156 ILE B O 1
ATOM 4043 N N . LYS B 1 157 ? 2.971 38.5 13.57 1 98.81 157 LYS B N 1
ATOM 4044 C CA . LYS B 1 157 ? 1.974 38.531 14.641 1 98.81 157 LYS B CA 1
ATOM 4045 C C . LYS B 1 157 ? 0.729 39.312 14.211 1 98.81 157 LYS B C 1
ATOM 4047 O O . LYS B 1 157 ? -0.396 38.844 14.414 1 98.81 157 LYS B O 1
ATOM 4052 N N . GLU B 1 158 ? 0.925 40.5 13.594 1 98.69 158 GLU B N 1
ATOM 4053 C CA . GLU B 1 158 ? -0.185 41.312 13.102 1 98.69 158 GLU B CA 1
ATOM 4054 C C . GLU B 1 158 ? -1.006 40.531 12.062 1 98.69 158 GLU B C 1
ATOM 4056 O O . GLU B 1 158 ? -2.238 40.531 12.117 1 98.69 158 GLU B O 1
ATOM 4061 N N . ALA B 1 159 ? -0.309 39.969 11.148 1 98.81 159 ALA B N 1
ATOM 4062 C CA . ALA B 1 159 ? -0.979 39.188 10.102 1 98.81 159 ALA B CA 1
ATOM 4063 C C . ALA B 1 159 ? -1.829 38.062 10.695 1 98.81 159 ALA B C 1
ATOM 4065 O O . ALA B 1 159 ? -2.996 37.906 10.328 1 98.81 159 ALA B O 1
ATOM 4066 N N . LEU B 1 160 ? -1.294 37.312 11.586 1 98.88 160 LEU B N 1
ATOM 4067 C CA . LEU B 1 160 ? -1.99 36.188 12.195 1 98.88 160 LEU B CA 1
ATOM 4068 C C . LEU B 1 160 ? -3.203 36.656 12.992 1 98.88 160 LEU B C 1
ATOM 4070 O O . LEU B 1 160 ? -4.25 36 12.984 1 98.88 160 LEU B O 1
ATOM 4074 N N . MET B 1 161 ? -3.09 37.781 13.68 1 98.81 161 MET B N 1
ATOM 4075 C CA . MET B 1 161 ? -4.211 38.344 14.438 1 98.81 161 MET B CA 1
ATOM 4076 C C . MET B 1 161 ? -5.348 38.75 13.516 1 98.81 161 MET B C 1
ATOM 4078 O O . MET B 1 161 ? -6.52 38.5 13.812 1 98.81 161 MET B O 1
ATOM 4082 N N . ILE B 1 162 ? -4.961 39.375 12.414 1 98.81 162 ILE B N 1
ATOM 4083 C CA . ILE B 1 162 ? -5.961 39.781 11.43 1 98.81 162 ILE B CA 1
ATOM 4084 C C . ILE B 1 162 ? -6.672 38.531 10.883 1 98.81 162 ILE B C 1
ATOM 4086 O O . ILE B 1 162 ? -7.902 38.531 10.789 1 98.81 162 ILE B O 1
ATOM 4090 N N . LEU B 1 163 ? -5.91 37.531 10.5 1 98.88 163 LEU B N 1
ATOM 4091 C CA . LEU B 1 163 ? -6.488 36.312 9.953 1 98.88 163 LEU B CA 1
ATOM 4092 C C . LEU B 1 163 ? -7.391 35.625 10.977 1 98.88 163 LEU B C 1
ATOM 4094 O O . LEU B 1 163 ? -8.477 35.156 10.633 1 98.88 163 LEU B O 1
ATOM 4098 N N . LYS B 1 164 ? -6.938 35.531 12.242 1 98.81 164 LYS B N 1
ATOM 4099 C CA . LYS B 1 164 ? -7.746 34.969 13.312 1 98.81 164 LYS B CA 1
ATOM 4100 C C . LYS B 1 164 ? -9.078 35.688 13.453 1 98.81 164 LYS B C 1
ATOM 4102 O O . LYS B 1 164 ? -10.133 35.062 13.539 1 98.81 164 LYS B O 1
ATOM 4107 N N . GLU B 1 165 ? -9.031 37 13.445 1 98.56 165 GLU B N 1
ATOM 4108 C CA . GLU B 1 165 ? -10.219 37.844 13.609 1 98.56 165 GLU B CA 1
ATOM 4109 C C . GLU B 1 165 ? -11.18 37.656 12.438 1 98.56 165 GLU B C 1
ATOM 4111 O O . GLU B 1 165 ? -12.383 37.875 12.586 1 98.56 165 GLU B O 1
ATOM 4116 N N . ASN B 1 166 ? -10.625 37.25 11.32 1 98.62 166 ASN B N 1
ATOM 4117 C CA . ASN B 1 166 ? -11.461 37.125 10.125 1 98.62 166 ASN B CA 1
ATOM 4118 C C . ASN B 1 166 ? -11.875 35.656 9.883 1 98.62 166 ASN B C 1
ATOM 4120 O O . ASN B 1 166 ? -12.438 35.344 8.828 1 98.62 166 ASN B O 1
ATOM 4124 N N . GLY B 1 167 ? -11.539 34.75 10.773 1 98.62 167 GLY B N 1
ATOM 4125 C CA . GLY B 1 167 ? -12.188 33.469 10.672 1 98.62 167 GLY B CA 1
ATOM 4126 C C . GLY B 1 167 ? -11.211 32.312 10.633 1 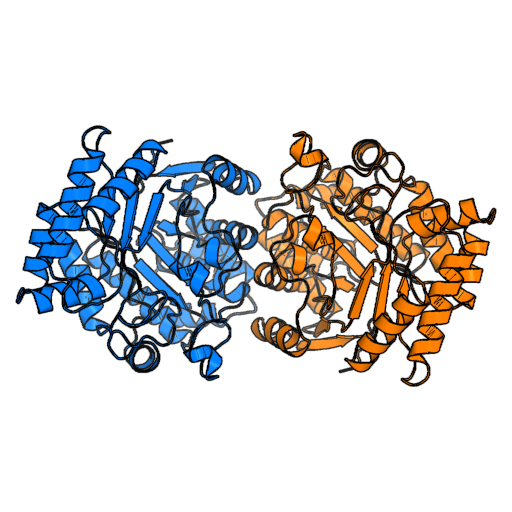98.62 167 GLY B C 1
ATOM 4127 O O . GLY B 1 167 ? -11.617 31.141 10.594 1 98.62 167 GLY B O 1
ATOM 4128 N N . LEU B 1 168 ? -9.867 32.531 10.656 1 98.88 168 LEU B N 1
ATOM 4129 C CA . LEU B 1 168 ? -8.898 31.453 10.688 1 98.88 168 LEU B CA 1
ATOM 4130 C C . LEU B 1 168 ? -8.953 30.703 12.008 1 98.88 168 LEU B C 1
ATOM 4132 O O . LEU B 1 168 ? -8.781 31.312 13.078 1 98.88 168 LEU B O 1
ATOM 4136 N N . ASN B 1 169 ? -9.219 29.422 11.938 1 98.75 169 ASN B N 1
ATOM 4137 C CA . ASN B 1 169 ? -9.32 28.641 13.164 1 98.75 169 ASN B CA 1
ATOM 4138 C C . ASN B 1 169 ? -7.988 27.984 13.516 1 98.75 169 ASN B C 1
ATOM 4140 O O . ASN B 1 169 ? -7.543 28.047 14.664 1 98.75 169 ASN B O 1
ATOM 4144 N N . THR B 1 170 ? -7.379 27.266 12.586 1 98.88 170 THR B N 1
ATOM 4145 C CA . THR B 1 170 ? -6.09 26.609 12.758 1 98.88 170 THR B CA 1
ATOM 4146 C C . THR B 1 170 ? -5.234 26.75 11.508 1 98.88 170 THR B C 1
ATOM 4148 O O . THR B 1 170 ? -5.73 27.156 10.453 1 98.88 170 THR B O 1
ATOM 4151 N N . MET B 1 171 ? -3.967 26.516 11.664 1 98.81 171 MET B N 1
ATOM 4152 C CA . MET B 1 171 ? -3.008 26.641 10.57 1 98.81 171 MET B CA 1
ATOM 4153 C C . MET B 1 171 ? -2.293 25.328 10.305 1 98.81 171 MET B C 1
ATOM 4155 O O . MET B 1 171 ? -1.864 24.641 11.242 1 98.81 171 MET B O 1
ATOM 4159 N N . PRO B 1 172 ? -2.24 24.922 9.016 1 98.25 172 PRO B N 1
ATOM 4160 C CA . PRO B 1 172 ? -1.428 23.734 8.719 1 98.25 172 PRO B CA 1
ATOM 4161 C C . PRO B 1 172 ? 0.053 23.938 9.023 1 98.25 172 PRO B C 1
ATOM 4163 O O . PRO B 1 172 ? 0.589 25.031 8.797 1 98.25 172 PRO B O 1
ATOM 4166 N N . GLY B 1 173 ? 0.685 22.938 9.539 1 97.69 173 GLY B N 1
ATOM 4167 C CA . GLY B 1 173 ? 2.115 23.016 9.789 1 97.69 173 GLY B CA 1
ATOM 4168 C C . GLY B 1 173 ? 2.955 22.641 8.578 1 97.69 173 GLY B C 1
ATOM 4169 O O . GLY B 1 173 ? 4.105 22.234 8.719 1 97.69 173 GLY B O 1
ATOM 4170 N N . THR B 1 174 ? 2.391 22.766 7.398 1 95.88 174 THR B N 1
ATOM 4171 C CA . THR B 1 174 ? 3.109 22.453 6.164 1 95.88 174 THR B CA 1
ATOM 4172 C C . THR B 1 174 ? 4.215 23.484 5.922 1 95.88 174 THR B C 1
ATOM 4174 O O . THR B 1 174 ? 4.559 24.25 6.816 1 95.88 174 THR B O 1
ATOM 4177 N N . ALA B 1 175 ? 4.891 23.312 4.832 1 95.56 175 ALA B N 1
ATOM 4178 C CA . ALA B 1 175 ? 6.043 24.125 4.449 1 95.56 175 ALA B CA 1
ATOM 4179 C C . ALA B 1 175 ? 7.242 23.828 5.344 1 95.56 175 ALA B C 1
ATOM 4181 O O . ALA B 1 175 ? 8.195 24.609 5.395 1 95.56 175 ALA B O 1
ATOM 4182 N N . ALA B 1 176 ? 7.129 22.719 6.062 1 96.5 176 ALA B N 1
ATOM 4183 C CA . ALA B 1 176 ? 8.242 22.312 6.922 1 96.5 176 ALA B CA 1
ATOM 4184 C C . ALA B 1 176 ? 9.203 21.391 6.172 1 96.5 176 ALA B C 1
ATOM 4186 O O . ALA B 1 176 ? 10.414 21.422 6.418 1 96.5 176 ALA B O 1
ATOM 4187 N N . GLU B 1 177 ? 8.594 20.594 5.188 1 95.19 177 GLU B N 1
ATOM 4188 C CA . GLU B 1 177 ? 9.391 19.547 4.547 1 95.19 177 GLU B CA 1
ATOM 4189 C C . GLU B 1 177 ? 10.312 18.859 5.551 1 95.19 177 GLU B C 1
ATOM 4191 O O . GLU B 1 177 ? 9.852 18.141 6.434 1 95.19 177 GLU B O 1
ATOM 4196 N N . ILE B 1 178 ? 11.586 19.266 5.617 1 96.88 178 ILE B N 1
ATOM 4197 C CA . ILE B 1 178 ? 12.531 18.938 6.68 1 96.88 178 ILE B CA 1
ATOM 4198 C C . ILE B 1 178 ? 13.109 20.234 7.262 1 96.88 178 ILE B C 1
ATOM 4200 O O . ILE B 1 178 ? 13.57 21.109 6.523 1 96.88 178 ILE B O 1
ATOM 4204 N N . LEU B 1 179 ? 13 20.344 8.547 1 98.44 179 LEU B N 1
ATOM 4205 C CA . LEU B 1 179 ? 13.484 21.547 9.227 1 98.44 179 LEU B CA 1
ATOM 4206 C C . LEU B 1 179 ? 15 21.484 9.422 1 98.44 179 LEU B C 1
ATOM 4208 O O . LEU B 1 179 ? 15.484 21.438 10.555 1 98.44 179 LEU B O 1
ATOM 4212 N N . ASP B 1 180 ? 15.719 21.531 8.367 1 98.44 180 ASP B N 1
ATOM 4213 C CA . ASP B 1 180 ? 17.172 21.609 8.242 1 98.44 180 ASP B CA 1
ATOM 4214 C C . ASP B 1 180 ? 17.578 22.516 7.09 1 98.44 180 ASP B C 1
ATOM 4216 O O . ASP B 1 180 ? 17.297 22.219 5.926 1 98.44 180 ASP B O 1
ATOM 4220 N N . ASP B 1 181 ? 18.297 23.531 7.406 1 98.19 181 ASP B N 1
ATOM 4221 C CA . ASP B 1 181 ? 18.516 24.594 6.434 1 98.19 181 ASP B CA 1
ATOM 4222 C C . ASP B 1 181 ? 19.406 24.109 5.285 1 98.19 181 ASP B C 1
ATOM 4224 O O . ASP B 1 181 ? 19.297 24.594 4.16 1 98.19 181 ASP B O 1
ATOM 4228 N N . ASN B 1 182 ? 20.359 23.172 5.562 1 97.88 182 ASN B N 1
ATOM 4229 C CA . ASN B 1 182 ? 21.172 22.625 4.477 1 97.88 182 ASN B CA 1
ATOM 4230 C C . ASN B 1 182 ? 20.312 21.844 3.486 1 97.88 182 ASN B C 1
ATOM 4232 O O . ASN B 1 182 ? 20.5 21.953 2.273 1 97.88 182 ASN B O 1
ATOM 4236 N N . ILE B 1 183 ? 19.406 21.047 3.994 1 98.06 183 ILE B N 1
ATOM 4237 C CA . ILE B 1 183 ? 18.5 20.266 3.148 1 98.06 183 ILE B CA 1
ATOM 4238 C C . ILE B 1 183 ? 17.562 21.219 2.393 1 98.06 183 ILE B C 1
ATOM 4240 O O . ILE B 1 183 ? 17.344 21.047 1.191 1 98.06 183 ILE B O 1
ATOM 4244 N N . ARG B 1 184 ? 17.031 22.203 3.084 1 97.56 184 ARG B N 1
ATOM 4245 C CA . ARG B 1 184 ? 16.062 23.125 2.506 1 97.56 184 ARG B CA 1
ATOM 4246 C C . ARG B 1 184 ? 16.688 23.969 1.399 1 97.56 184 ARG B C 1
ATOM 4248 O O . ARG B 1 184 ? 16.031 24.312 0.417 1 97.56 184 ARG B O 1
ATOM 4255 N N . ALA B 1 185 ? 17.969 24.297 1.524 1 97.25 185 ALA B N 1
ATOM 4256 C CA . ALA B 1 185 ? 18.688 25.047 0.5 1 97.25 185 ALA B CA 1
ATOM 4257 C C . ALA B 1 185 ? 18.688 24.312 -0.834 1 97.25 185 ALA B C 1
ATOM 4259 O O . ALA B 1 185 ? 18.672 24.938 -1.897 1 97.25 185 ALA B O 1
ATOM 4260 N N . GLU B 1 186 ? 18.625 23 -0.737 1 96.19 186 GLU B N 1
ATOM 4261 C CA . GLU B 1 186 ? 18.609 22.188 -1.946 1 96.19 186 GLU B CA 1
ATOM 4262 C C . GLU B 1 186 ? 17.172 21.891 -2.395 1 96.19 186 GLU B C 1
ATOM 4264 O O . GLU B 1 186 ? 16.875 21.953 -3.586 1 96.19 186 GLU B O 1
ATOM 4269 N N . LEU B 1 187 ? 16.297 21.672 -1.504 1 96.81 187 LEU B N 1
ATOM 4270 C CA . LEU B 1 187 ? 14.953 21.172 -1.763 1 96.81 187 LEU B CA 1
ATOM 4271 C C . LEU B 1 187 ? 14 22.312 -2.084 1 96.81 187 LEU B C 1
ATOM 4273 O O . LEU B 1 187 ? 13.141 22.188 -2.957 1 96.81 187 LEU B O 1
ATOM 4277 N N . CYS B 1 188 ? 14.133 23.391 -1.389 1 96 188 CYS B N 1
ATOM 4278 C CA . CYS B 1 188 ? 13.227 24.531 -1.49 1 96 188 CYS B CA 1
ATOM 4279 C C . CYS B 1 188 ? 13.922 25.828 -1.082 1 96 188 CYS B C 1
ATOM 4281 O O . CYS B 1 188 ? 13.547 26.453 -0.088 1 96 188 CYS B O 1
ATOM 4283 N N . PRO B 1 189 ? 14.805 26.281 -1.902 1 94.75 189 PRO B N 1
ATOM 4284 C CA . PRO B 1 189 ? 15.727 27.359 -1.528 1 94.75 189 PRO B CA 1
ATOM 4285 C C . PRO B 1 189 ? 15.008 28.688 -1.248 1 94.75 189 PRO B C 1
ATOM 4287 O O . PRO B 1 189 ? 15.523 29.516 -0.508 1 94.75 189 PRO B O 1
ATOM 4290 N N . SER B 1 190 ? 13.859 28.922 -1.768 1 93.56 190 SER B N 1
ATOM 4291 C CA . SER B 1 190 ? 13.195 30.219 -1.604 1 93.56 190 SER B CA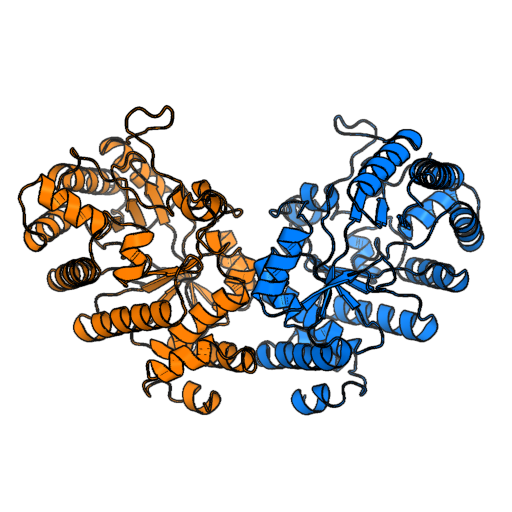 1
ATOM 4292 C C . SER B 1 190 ? 12.227 30.203 -0.42 1 93.56 190 SER B C 1
ATOM 4294 O O . SER B 1 190 ? 11.625 31.219 -0.087 1 93.56 190 SER B O 1
ATOM 4296 N N . LYS B 1 191 ? 12.078 29.047 0.232 1 95.62 191 LYS B N 1
ATOM 4297 C CA . LYS B 1 191 ? 11.148 28.953 1.352 1 95.62 191 LYS B CA 1
ATOM 4298 C C . LYS B 1 191 ? 11.773 29.484 2.635 1 95.62 191 LYS B C 1
ATOM 4300 O O . LYS B 1 191 ? 12.977 29.75 2.684 1 95.62 191 LYS B O 1
ATOM 4305 N N . LEU B 1 192 ? 10.984 29.703 3.549 1 96.75 192 LEU B N 1
ATOM 4306 C CA . LEU B 1 192 ? 11.414 30.219 4.848 1 96.75 192 LEU B CA 1
ATOM 4307 C C . LEU B 1 192 ? 12.438 29.281 5.484 1 96.75 192 LEU B C 1
ATOM 4309 O O . LEU B 1 192 ? 12.469 28.078 5.168 1 96.75 192 LEU B O 1
ATOM 4313 N N . SER B 1 193 ? 13.289 29.797 6.309 1 97.88 193 SER B N 1
ATOM 4314 C CA . SER B 1 193 ? 14.273 29.016 7.039 1 97.88 193 SER B CA 1
ATOM 4315 C C . SER B 1 193 ? 13.633 28.234 8.18 1 97.88 193 SER B C 1
ATOM 4317 O O . SER B 1 193 ? 12.469 28.469 8.523 1 97.88 193 SER B O 1
ATOM 4319 N N . THR B 1 194 ? 14.391 27.312 8.758 1 98.62 194 THR B N 1
ATOM 4320 C CA . THR B 1 194 ? 13.93 26.578 9.922 1 98.62 194 THR B CA 1
ATOM 4321 C C . THR B 1 194 ? 13.555 27.516 11.062 1 98.62 194 THR B C 1
ATOM 4323 O O . THR B 1 194 ? 12.484 27.391 11.656 1 98.62 194 THR B O 1
ATOM 4326 N N . LYS B 1 195 ? 14.406 28.469 11.297 1 98.56 195 LYS B N 1
ATOM 4327 C CA . LYS B 1 195 ? 14.172 29.422 12.367 1 98.56 195 LYS B CA 1
ATOM 4328 C C . LYS B 1 195 ? 12.898 30.234 12.117 1 98.56 195 LYS B C 1
ATOM 4330 O O . LYS B 1 195 ? 12.133 30.5 13.047 1 98.56 195 LYS B O 1
ATOM 4335 N N . GLU B 1 196 ? 12.719 30.641 10.875 1 98.5 196 GLU B N 1
ATOM 4336 C CA . GLU B 1 196 ? 11.516 31.406 10.531 1 98.5 196 GLU B CA 1
ATOM 4337 C C . GLU B 1 196 ? 10.266 30.562 10.703 1 98.5 196 GLU B C 1
ATOM 4339 O O . GLU B 1 196 ? 9.242 31.047 11.195 1 98.5 196 GLU B O 1
ATOM 4344 N N . TRP B 1 197 ? 10.336 29.312 10.242 1 98.81 197 TRP B N 1
ATOM 4345 C CA . TRP B 1 197 ? 9.203 28.406 10.406 1 98.81 197 TRP B CA 1
ATOM 4346 C C . TRP B 1 197 ? 8.828 28.266 11.875 1 98.81 197 TRP B C 1
ATOM 4348 O O . TRP B 1 197 ? 7.66 28.422 12.242 1 98.81 197 TRP B O 1
ATOM 4358 N N . ILE B 1 198 ? 9.852 28.031 12.742 1 98.88 198 ILE B N 1
ATOM 4359 C CA . ILE B 1 198 ? 9.641 27.859 14.172 1 98.88 198 ILE B CA 1
ATOM 4360 C C . ILE B 1 198 ? 9.016 29.125 14.758 1 98.88 198 ILE B C 1
ATOM 4362 O O . ILE B 1 198 ? 8.055 29.047 15.531 1 98.88 198 ILE B O 1
ATOM 4366 N N . LYS B 1 199 ? 9.523 30.234 14.328 1 98.75 199 LYS B N 1
ATOM 4367 C CA . LYS B 1 199 ? 9.023 31.5 14.836 1 98.75 199 LYS B CA 1
ATOM 4368 C C . LYS B 1 199 ? 7.547 31.703 14.484 1 98.75 199 LYS B C 1
ATOM 4370 O O . LYS B 1 199 ? 6.754 32.094 15.336 1 98.75 199 LYS B O 1
ATOM 4375 N N . ILE B 1 200 ? 7.215 31.438 13.273 1 98.88 200 ILE B N 1
ATOM 4376 C CA . ILE B 1 200 ? 5.848 31.641 12.812 1 98.88 200 ILE B CA 1
ATOM 4377 C C . ILE B 1 200 ? 4.902 30.688 13.555 1 98.88 200 ILE B C 1
ATOM 4379 O O . ILE B 1 200 ? 3.838 31.109 14.016 1 98.88 200 ILE B O 1
ATOM 4383 N N . VAL B 1 201 ? 5.277 29.422 13.719 1 98.94 201 VAL B N 1
ATOM 4384 C CA . VAL B 1 201 ? 4.449 28.422 14.383 1 98.94 201 VAL B CA 1
ATOM 4385 C C . VAL B 1 201 ? 4.266 28.797 15.852 1 98.94 201 VAL B C 1
ATOM 4387 O O . VAL B 1 201 ? 3.146 28.797 16.375 1 98.94 201 VAL B O 1
ATOM 4390 N N . LYS B 1 202 ? 5.344 29.203 16.5 1 98.88 202 LYS B N 1
ATOM 4391 C CA . LYS B 1 202 ? 5.246 29.594 17.906 1 98.88 202 LYS B CA 1
ATOM 4392 C C . LYS B 1 202 ? 4.414 30.875 18.062 1 98.88 202 LYS B C 1
ATOM 4394 O O . LYS B 1 202 ? 3.668 31.016 19.031 1 98.88 202 LYS B O 1
ATOM 4399 N N . THR B 1 203 ? 4.574 31.812 17.125 1 98.88 203 THR B N 1
ATOM 4400 C CA . THR B 1 203 ? 3.766 33.031 17.156 1 98.88 203 THR B CA 1
ATOM 4401 C C . THR B 1 203 ? 2.283 32.688 17 1 98.88 203 THR B C 1
ATOM 4403 O O . THR B 1 203 ? 1.44 33.25 17.703 1 98.88 203 THR B O 1
ATOM 4406 N N . ALA B 1 204 ? 1.99 31.75 16.047 1 98.94 204 ALA B N 1
ATOM 4407 C CA . ALA B 1 204 ? 0.607 31.312 15.891 1 98.94 204 ALA B CA 1
ATOM 4408 C C . ALA B 1 204 ? 0.059 30.766 17.203 1 98.94 204 ALA B C 1
ATOM 4410 O O . ALA B 1 204 ? -1.028 31.156 17.641 1 98.94 204 ALA B O 1
ATOM 4411 N N . HIS B 1 205 ? 0.826 29.938 17.859 1 98.88 205 HIS B N 1
ATOM 4412 C CA . HIS B 1 205 ? 0.402 29.344 19.125 1 98.88 205 HIS B CA 1
ATOM 4413 C C . HIS B 1 205 ? 0.196 30.422 20.188 1 98.88 205 HIS B C 1
ATOM 4415 O O . HIS B 1 205 ? -0.765 30.359 20.953 1 98.88 205 HIS B O 1
ATOM 4421 N N . LYS B 1 206 ? 1.042 31.375 20.203 1 98.38 206 LYS B N 1
ATOM 4422 C CA . LYS B 1 206 ? 0.978 32.438 21.203 1 98.38 206 LYS B CA 1
ATOM 4423 C C . LYS B 1 206 ? -0.288 33.281 21.031 1 98.38 206 LYS B C 1
ATOM 4425 O O . LYS B 1 206 ? -0.853 33.75 22.016 1 98.38 206 LYS B O 1
ATOM 4430 N N . VAL B 1 207 ? -0.701 33.469 19.812 1 98.31 207 VAL B N 1
ATOM 4431 C CA . VAL B 1 207 ? -1.886 34.312 19.594 1 98.31 207 VAL B CA 1
ATOM 4432 C C . VAL B 1 207 ? -3.135 33.438 19.609 1 98.31 207 VAL B C 1
ATOM 4434 O O . VAL B 1 207 ? -4.234 33.906 19.297 1 98.31 207 VAL B O 1
ATOM 4437 N N . GLY B 1 208 ? -2.998 32.125 19.844 1 98.38 208 GLY B N 1
ATOM 4438 C CA . GLY B 1 208 ? -4.137 31.266 20.078 1 98.38 208 GLY B CA 1
ATOM 4439 C C . GLY B 1 208 ? -4.527 30.453 18.859 1 98.38 208 GLY B C 1
ATOM 4440 O O . GLY B 1 208 ? -5.613 29.859 18.828 1 98.38 208 GLY B O 1
ATOM 4441 N N . ILE B 1 209 ? -3.729 30.359 17.828 1 98.88 209 ILE B N 1
ATOM 4442 C CA . ILE B 1 209 ? -3.965 29.531 16.641 1 98.88 209 ILE B CA 1
ATOM 4443 C C . ILE B 1 209 ? -3.172 28.234 16.75 1 98.88 209 ILE B C 1
ATOM 4445 O O . ILE B 1 209 ? -1.94 28.25 16.688 1 98.88 209 ILE B O 1
ATOM 4449 N N . LYS B 1 210 ? -3.857 27.172 16.953 1 98.81 210 LYS B N 1
ATOM 4450 C CA . LYS B 1 210 ? -3.188 25.875 16.984 1 98.81 210 LYS B CA 1
ATOM 4451 C C . LYS B 1 210 ? -2.764 25.438 15.578 1 98.81 210 LYS B C 1
ATOM 4453 O O . LYS B 1 210 ? -3.289 25.938 14.578 1 98.81 210 LYS B O 1
ATOM 4458 N N . THR B 1 211 ? -1.784 24.578 15.516 1 98.81 211 THR B N 1
ATOM 4459 C CA . THR B 1 211 ? -1.286 24.109 14.219 1 98.81 211 THR B CA 1
ATOM 4460 C C . THR B 1 211 ? -1.188 22.594 14.188 1 98.81 211 THR B C 1
ATOM 4462 O O . THR B 1 211 ? -1.127 21.953 15.242 1 98.81 211 THR B O 1
ATOM 4465 N N . THR B 1 212 ? -1.222 22.047 13.008 1 98.56 212 THR B N 1
ATOM 4466 C CA . THR B 1 212 ? -0.685 20.703 12.805 1 98.56 212 THR B CA 1
ATOM 4467 C C . THR B 1 212 ? 0.818 20.75 12.547 1 98.56 212 THR B C 1
ATOM 4469 O O . THR B 1 212 ? 1.428 21.828 12.609 1 98.56 212 THR B O 1
ATOM 4472 N N . SER B 1 213 ? 1.402 19.641 12.422 1 98.75 213 SER B N 1
ATOM 4473 C CA . SER B 1 213 ? 2.809 19.531 12.047 1 98.75 213 SER B CA 1
ATOM 4474 C C . SER B 1 213 ? 3.018 18.422 11.016 1 98.75 213 SER B C 1
ATOM 4476 O O . SER B 1 213 ? 2.316 17.406 11.031 1 98.75 213 SER B O 1
ATOM 4478 N N . THR B 1 214 ? 3.953 18.656 10.086 1 98.44 214 THR B N 1
ATOM 4479 C CA . THR B 1 214 ? 4.227 17.703 9.016 1 98.44 214 THR B CA 1
ATOM 4480 C C . THR B 1 214 ? 5.73 17.516 8.836 1 98.44 214 THR B C 1
ATOM 4482 O O . THR B 1 214 ? 6.527 18.328 9.32 1 98.44 214 THR B O 1
ATOM 4485 N N . MET B 1 215 ? 6.105 16.5 8.242 1 98.62 215 MET B N 1
ATOM 4486 C CA . MET B 1 215 ? 7.473 16.188 7.848 1 98.62 215 MET B CA 1
ATOM 4487 C C . MET B 1 215 ? 7.492 15.383 6.547 1 98.62 215 MET B C 1
ATOM 4489 O O . MET B 1 215 ? 6.934 14.289 6.484 1 98.62 215 MET B O 1
ATOM 4493 N N . MET B 1 216 ? 8.055 15.93 5.523 1 97.69 216 MET B N 1
ATOM 4494 C CA . MET B 1 216 ? 8.25 15.172 4.289 1 97.69 216 MET B CA 1
ATOM 4495 C C . MET B 1 216 ? 9.594 14.453 4.297 1 97.69 216 MET B C 1
ATOM 4497 O O . MET B 1 216 ? 10.625 15.055 4.609 1 97.69 216 MET B O 1
ATOM 4501 N N . TYR B 1 217 ? 9.609 13.203 4.027 1 97.81 217 TYR B N 1
ATOM 4502 C CA . TYR B 1 217 ? 10.82 12.398 4.113 1 97.81 217 TYR B CA 1
ATOM 4503 C C . TYR B 1 217 ? 10.93 11.438 2.934 1 97.81 217 TYR B C 1
ATOM 4505 O O . TYR B 1 217 ? 9.938 11.18 2.25 1 97.81 217 TYR B O 1
ATOM 4513 N N . GLY B 1 218 ? 12.125 10.914 2.725 1 97.31 218 GLY B N 1
ATOM 4514 C CA . GLY B 1 218 ? 12.359 9.977 1.64 1 97.31 218 GLY B CA 1
ATOM 4515 C C . GLY B 1 218 ? 12.953 10.625 0.403 1 97.31 218 GLY B C 1
ATOM 4516 O O . GLY B 1 218 ? 12.914 10.047 -0.686 1 97.31 218 GLY B O 1
ATOM 4517 N N . HIS B 1 219 ? 13.398 11.859 0.522 1 96.31 219 HIS B N 1
ATOM 4518 C CA . HIS B 1 219 ? 13.977 12.602 -0.592 1 96.31 219 HIS B CA 1
ATOM 4519 C C . HIS B 1 219 ? 15.492 12.688 -0.459 1 96.31 219 HIS B C 1
ATOM 4521 O O . HIS B 1 219 ? 16.203 11.688 -0.603 1 96.31 219 HIS B O 1
ATOM 4527 N N . ILE B 1 220 ? 16.078 13.781 -0.036 1 97.25 220 ILE B N 1
ATOM 4528 C CA . ILE B 1 220 ? 17.531 13.938 -0.044 1 97.25 220 ILE B CA 1
ATOM 4529 C C . ILE B 1 220 ? 18.062 13.891 1.388 1 97.25 220 ILE B C 1
ATOM 4531 O O . ILE B 1 220 ? 19.266 13.867 1.605 1 97.25 220 ILE B O 1
ATOM 4535 N N . GLU B 1 221 ? 17.172 13.789 2.35 1 97.94 221 GLU B N 1
ATOM 4536 C CA . GLU B 1 221 ? 17.578 13.859 3.752 1 97.94 221 GLU B CA 1
ATOM 4537 C C . GLU B 1 221 ? 18.188 12.539 4.215 1 97.94 221 GLU B C 1
ATOM 4539 O O . GLU B 1 221 ? 18.031 11.508 3.557 1 97.94 221 GLU B O 1
ATOM 4544 N N . GLU B 1 222 ? 18.922 12.617 5.316 1 97.69 222 GLU B N 1
ATOM 4545 C CA . GLU B 1 222 ? 19.391 11.469 6.086 1 97.69 222 GLU B CA 1
ATOM 4546 C C . GLU B 1 222 ? 18.578 11.305 7.371 1 97.69 222 GLU B C 1
ATOM 4548 O O . GLU B 1 222 ? 17.812 12.195 7.754 1 97.69 222 GLU B O 1
ATOM 4553 N N . TYR B 1 223 ? 18.781 10.242 8.047 1 98.31 223 TYR B N 1
ATOM 4554 C CA . TYR B 1 223 ? 18.016 9.961 9.258 1 98.31 223 TYR B CA 1
ATOM 4555 C C . TYR B 1 223 ? 18.281 11.023 10.328 1 98.31 223 TYR B C 1
ATOM 4557 O O . TYR B 1 223 ? 17.391 11.359 11.102 1 98.31 223 TYR B O 1
ATOM 4565 N N . LYS B 1 224 ? 19.484 11.555 10.359 1 98.44 224 LYS B N 1
ATOM 4566 C CA . LYS B 1 224 ? 19.781 12.57 11.359 1 98.44 224 LYS B CA 1
ATOM 4567 C C . LYS B 1 224 ? 18.906 13.805 11.172 1 98.44 224 LYS B C 1
ATOM 4569 O O . LYS B 1 224 ? 18.516 14.453 12.148 1 98.44 224 LYS B O 1
ATOM 4574 N N . HIS B 1 225 ? 18.578 14.141 9.914 1 98.75 225 HIS B N 1
ATOM 4575 C CA . HIS B 1 225 ? 17.703 15.273 9.625 1 98.75 225 HIS B CA 1
ATOM 4576 C C . HIS B 1 225 ? 16.281 15.008 10.109 1 98.75 225 HIS B C 1
ATOM 4578 O O . HIS B 1 225 ? 15.625 15.906 10.633 1 98.75 225 HIS B O 1
ATOM 4584 N N . ILE B 1 226 ? 15.812 13.75 9.938 1 98.81 226 ILE B N 1
ATOM 4585 C CA . ILE B 1 226 ? 14.5 13.328 10.414 1 98.81 226 ILE B CA 1
ATOM 4586 C C . ILE B 1 226 ? 14.438 13.461 11.938 1 98.81 226 ILE B C 1
ATOM 4588 O O . ILE B 1 226 ? 13.508 14.062 12.477 1 98.81 226 ILE B O 1
ATOM 4592 N N . VAL B 1 227 ? 15.453 12.969 12.586 1 98.69 227 VAL B N 1
ATOM 4593 C CA . VAL B 1 227 ? 15.508 12.969 14.047 1 98.69 227 VAL B CA 1
ATOM 4594 C C . VAL B 1 227 ? 15.492 14.406 14.562 1 98.69 227 VAL B C 1
ATOM 4596 O O . VAL B 1 227 ? 14.719 14.742 15.461 1 98.69 227 VAL B O 1
ATOM 4599 N N . ASN B 1 228 ? 16.297 15.258 13.953 1 98.69 228 ASN B N 1
ATOM 4600 C CA . ASN B 1 228 ? 16.344 16.656 14.359 1 98.69 228 ASN B CA 1
ATOM 4601 C C . ASN B 1 228 ? 14.992 17.328 14.18 1 98.69 228 ASN B C 1
ATOM 4603 O O . ASN B 1 228 ? 14.562 18.109 15.039 1 98.69 228 ASN B O 1
ATOM 4607 N N . HIS B 1 229 ? 14.359 17.078 13.086 1 98.88 229 HIS B N 1
ATOM 4608 C CA . HIS B 1 229 ? 13.031 17.609 12.828 1 98.88 229 HIS B CA 1
ATOM 4609 C C . HIS B 1 229 ? 12.055 17.219 13.93 1 98.88 229 HIS B C 1
ATOM 4611 O O . HIS B 1 229 ? 11.305 18.062 14.438 1 98.88 229 HIS B O 1
ATOM 4617 N N . LEU B 1 230 ? 12.062 15.977 14.297 1 98.75 230 LEU B N 1
ATOM 4618 C CA . LEU B 1 230 ? 11.141 15.461 15.305 1 98.75 230 LEU B CA 1
ATOM 4619 C C . LEU B 1 230 ? 11.391 16.141 16.656 1 98.75 230 LEU B C 1
ATOM 4621 O O . LEU B 1 230 ? 10.445 16.469 17.375 1 98.75 230 LEU B O 1
ATOM 4625 N N . PHE B 1 231 ? 12.586 16.344 16.969 1 98.56 231 PHE B N 1
ATOM 4626 C CA . PHE B 1 231 ? 12.914 16.969 18.25 1 98.56 231 PHE B CA 1
ATOM 4627 C C . PHE B 1 231 ? 12.492 18.438 18.25 1 98.56 231 PHE B C 1
ATOM 4629 O O . PHE B 1 231 ? 12.062 18.969 19.281 1 98.56 231 PHE B O 1
ATOM 4636 N N . ILE B 1 232 ? 12.602 19.109 17.109 1 98.81 232 ILE B N 1
ATOM 4637 C CA . ILE B 1 232 ? 12.133 20.484 17.016 1 98.81 232 ILE B CA 1
ATOM 4638 C C . ILE B 1 232 ? 10.641 20.547 17.297 1 98.81 232 ILE B C 1
ATOM 4640 O O . ILE B 1 232 ? 10.18 21.391 18.078 1 98.81 232 ILE B O 1
ATOM 4644 N N . LEU B 1 233 ? 9.891 19.609 16.734 1 98.81 233 LEU B N 1
ATOM 4645 C CA . LEU B 1 233 ? 8.453 19.578 16.969 1 98.81 233 LEU B CA 1
ATOM 4646 C C . LEU B 1 233 ? 8.156 19.312 18.453 1 98.81 233 LEU B C 1
ATOM 4648 O O . LEU B 1 233 ? 7.27 19.953 19.016 1 98.81 233 LEU B O 1
ATOM 4652 N N . LYS B 1 234 ? 8.883 18.359 19.031 1 98.19 234 LYS B N 1
ATOM 4653 C CA . LYS B 1 234 ? 8.688 18.047 20.438 1 98.19 234 LYS B CA 1
ATOM 4654 C C . LYS B 1 234 ? 8.945 19.25 21.328 1 98.19 234 LYS B C 1
ATOM 4656 O O . LYS B 1 234 ? 8.172 19.531 22.25 1 98.19 234 LYS B O 1
ATOM 4661 N N . GLU B 1 235 ? 10.008 19.953 21 1 98.19 235 GLU B N 1
ATOM 4662 C CA . GLU B 1 235 ? 10.375 21.141 21.781 1 98.19 235 GLU B CA 1
ATOM 4663 C C . GLU B 1 235 ? 9.32 22.234 21.672 1 98.19 235 GLU B C 1
ATOM 4665 O O . GLU B 1 235 ? 8.953 22.859 22.656 1 98.19 235 GLU B O 1
ATOM 4670 N N . ILE B 1 236 ? 8.852 22.438 20.469 1 98.81 236 ILE B N 1
ATOM 4671 C CA . ILE B 1 236 ? 7.793 23.422 20.25 1 98.81 236 ILE B CA 1
ATOM 4672 C C . ILE B 1 236 ? 6.566 23.047 21.078 1 98.81 236 ILE B C 1
ATOM 4674 O O . ILE B 1 236 ? 5.98 23.891 21.766 1 98.81 236 ILE B O 1
ATOM 4678 N N . GLN B 1 237 ? 6.223 21.797 21.047 1 98.56 237 GLN B N 1
ATOM 4679 C CA . GLN B 1 237 ? 5.035 21.328 21.75 1 98.56 237 GLN B CA 1
ATOM 4680 C C . GLN B 1 237 ? 5.199 21.469 23.25 1 98.56 237 GL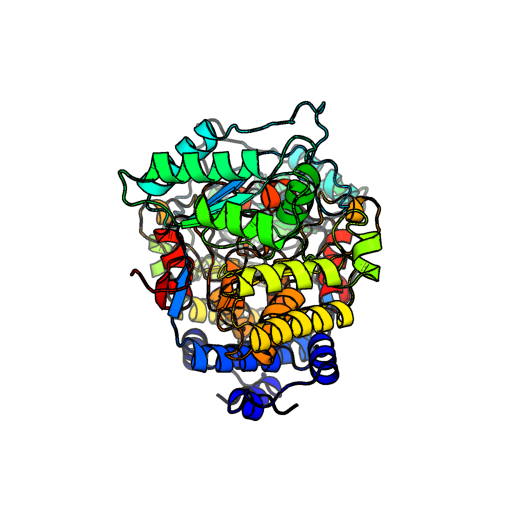N B C 1
ATOM 4682 O O . GLN B 1 237 ? 4.254 21.828 23.953 1 98.56 237 GLN B O 1
ATOM 4687 N N . GLU B 1 238 ? 6.297 21.156 23.734 1 97.62 238 GLU B N 1
ATOM 4688 C CA . GLU B 1 238 ? 6.559 21.281 25.172 1 97.62 238 GLU B CA 1
ATOM 4689 C C . GLU B 1 238 ? 6.473 22.75 25.625 1 97.62 238 GLU B C 1
ATOM 4691 O O . GLU B 1 238 ? 6.051 23.031 26.75 1 97.62 238 GLU B O 1
ATOM 4696 N N . GLU B 1 239 ? 6.844 23.562 24.703 1 98.38 239 GLU B N 1
ATOM 4697 C CA . GLU B 1 239 ? 6.852 24.984 25.031 1 98.38 239 GLU B CA 1
ATOM 4698 C C . GLU B 1 239 ? 5.457 25.578 24.906 1 98.38 239 GLU B C 1
ATOM 4700 O O . GLU B 1 239 ? 5.023 26.359 25.766 1 98.38 239 GLU B O 1
ATOM 4705 N N . THR B 1 240 ? 4.746 25.234 23.797 1 98.44 240 THR B N 1
ATOM 4706 C CA . THR B 1 240 ? 3.574 26.031 23.453 1 98.44 240 THR B CA 1
ATOM 4707 C C . THR B 1 240 ? 2.297 25.219 23.625 1 98.44 240 THR B C 1
ATOM 4709 O O . THR B 1 240 ? 1.214 25.781 23.797 1 98.44 240 THR B O 1
ATOM 4712 N N . GLY B 1 241 ? 2.42 23.859 23.453 1 98.25 241 GLY B N 1
ATOM 4713 C CA . GLY B 1 241 ? 1.255 22.984 23.531 1 98.25 241 GLY B CA 1
ATOM 4714 C C . GLY B 1 241 ? 0.286 23.188 22.391 1 98.25 241 GLY B C 1
ATOM 4715 O O . GLY B 1 241 ? -0.888 22.828 22.484 1 98.25 241 GLY B O 1
ATOM 4716 N N . GLY B 1 242 ? 0.78 23.797 21.312 1 98.69 242 GLY B N 1
ATOM 4717 C CA . GLY B 1 242 ? -0.149 24.25 20.281 1 98.69 242 GLY B CA 1
ATOM 4718 C C . GLY B 1 242 ? -0.291 23.266 19.141 1 98.69 242 GLY B C 1
ATOM 4719 O O . GLY B 1 242 ? -1.172 23.422 18.281 1 98.69 242 GLY B O 1
ATOM 4720 N N . ILE B 1 243 ? 0.521 22.172 19.047 1 98.69 243 ILE B N 1
ATOM 4721 C CA . ILE B 1 243 ? 0.472 21.203 17.969 1 98.69 243 ILE B CA 1
ATOM 4722 C C . ILE B 1 243 ? -0.621 20.172 18.234 1 98.69 243 ILE B C 1
ATOM 4724 O O . ILE B 1 243 ? -0.633 19.531 19.281 1 98.69 243 ILE B O 1
ATOM 4728 N N . THR B 1 244 ? -1.505 20.016 17.234 1 98.25 244 THR B N 1
ATOM 4729 C CA . THR B 1 244 ? -2.645 19.141 17.453 1 98.25 244 THR B CA 1
ATOM 4730 C C . THR B 1 244 ? -2.346 17.719 16.953 1 98.25 244 THR B C 1
ATOM 4732 O O . THR B 1 244 ? -2.949 16.75 17.406 1 98.25 244 THR B O 1
ATOM 4735 N N . GLU B 1 245 ? -1.475 17.688 15.992 1 98.44 245 GLU B N 1
ATOM 4736 C CA . GLU B 1 245 ? -1.167 16.391 15.398 1 98.44 245 GLU B CA 1
ATOM 4737 C C . GLU B 1 245 ? 0.153 16.438 14.633 1 98.44 245 GLU B C 1
ATOM 4739 O O . GLU B 1 245 ? 0.65 17.516 14.297 1 98.44 245 GLU B O 1
ATOM 4744 N N . PHE B 1 246 ? 0.728 15.305 14.492 1 98.81 246 PHE B N 1
ATOM 4745 C CA . PHE B 1 246 ? 1.869 15.094 13.609 1 98.81 246 PHE B CA 1
ATOM 4746 C C . PHE B 1 246 ? 1.472 14.258 12.398 1 98.81 246 PHE B C 1
ATOM 4748 O O . PHE B 1 246 ? 0.86 13.195 12.547 1 98.81 246 PHE B O 1
ATOM 4755 N N . VAL B 1 247 ? 1.812 14.703 11.141 1 98.38 247 VAL B N 1
ATOM 4756 C CA . VAL B 1 247 ? 1.473 14.023 9.898 1 98.38 247 VAL B CA 1
ATOM 4757 C C . VAL B 1 247 ? 2.734 13.805 9.07 1 98.38 247 VAL B C 1
ATOM 4759 O O . VAL B 1 247 ? 3.125 14.664 8.281 1 98.38 247 VAL B O 1
ATOM 4762 N N . PRO B 1 248 ? 3.369 12.648 9.203 1 98.12 248 PRO B N 1
ATOM 4763 C CA . PRO B 1 248 ? 4.477 12.352 8.289 1 98.12 248 PRO B CA 1
ATOM 4764 C C . PRO B 1 248 ? 4.02 12.164 6.848 1 98.12 248 PRO B C 1
ATOM 4766 O O . PRO B 1 248 ? 2.998 11.516 6.598 1 98.12 248 PRO B O 1
ATOM 4769 N N . LEU B 1 249 ? 4.758 12.734 5.926 1 96.75 249 LEU B N 1
ATOM 4770 C CA . LEU B 1 249 ? 4.391 12.711 4.516 1 96.75 249 LEU B CA 1
ATOM 4771 C C . LEU B 1 249 ? 5.512 12.117 3.67 1 96.75 249 LEU B C 1
ATOM 4773 O O . LEU B 1 249 ? 6.508 12.789 3.389 1 96.75 249 LEU B O 1
ATOM 4777 N N . SER B 1 250 ? 5.27 10.922 3.199 1 95.62 250 SER B N 1
ATOM 4778 C CA . SER B 1 250 ? 6.262 10.305 2.324 1 95.62 250 SER B CA 1
ATOM 4779 C C . SER B 1 250 ? 6.41 11.078 1.022 1 95.62 250 SER B C 1
ATOM 4781 O O . SER B 1 250 ? 5.414 11.484 0.416 1 95.62 250 SER B O 1
ATOM 4783 N N . PHE B 1 251 ? 7.664 11.234 0.546 1 95.81 251 PHE B N 1
ATOM 4784 C CA . PHE B 1 251 ? 7.992 11.961 -0.671 1 95.81 251 PHE B CA 1
ATOM 4785 C C . PHE B 1 251 ? 7.457 11.242 -1.899 1 95.81 251 PHE B C 1
ATOM 4787 O O . PHE B 1 251 ? 7.762 10.062 -2.117 1 95.81 251 PHE B O 1
ATOM 4794 N N . MET B 1 252 ? 6.586 11.922 -2.584 1 91.62 252 MET B N 1
ATOM 4795 C CA . MET B 1 252 ? 6.145 11.438 -3.885 1 91.62 252 MET B CA 1
ATOM 4796 C C . MET B 1 252 ? 7.098 11.883 -4.988 1 91.62 252 MET B C 1
ATOM 4798 O O . MET B 1 252 ? 7.102 13.047 -5.379 1 91.62 252 MET B O 1
ATOM 4802 N N . HIS B 1 253 ? 7.766 10.977 -5.59 1 90.88 253 HIS B N 1
ATOM 4803 C CA . HIS B 1 253 ? 8.969 11.336 -6.328 1 90.88 253 HIS B CA 1
ATOM 4804 C C . HIS B 1 253 ? 8.711 11.375 -7.828 1 90.88 253 HIS B C 1
ATOM 4806 O O . HIS B 1 253 ? 9.391 12.094 -8.562 1 90.88 253 HIS B O 1
ATOM 4812 N N . LYS B 1 254 ? 7.754 10.664 -8.344 1 86.44 254 LYS B N 1
ATOM 4813 C CA . LYS B 1 254 ? 7.691 10.312 -9.758 1 86.44 254 LYS B CA 1
ATOM 4814 C C . LYS B 1 254 ? 7.664 11.555 -10.641 1 86.44 254 LYS B C 1
ATOM 4816 O O . LYS B 1 254 ? 8.266 11.578 -11.711 1 86.44 254 LYS B O 1
ATOM 4821 N N . MET B 1 255 ? 6.961 12.625 -10.141 1 89.19 255 MET B N 1
ATOM 4822 C CA . MET B 1 255 ? 6.812 13.82 -10.961 1 89.19 255 MET B CA 1
ATOM 4823 C C . MET B 1 255 ? 7.594 14.984 -10.367 1 89.19 255 MET B C 1
ATOM 4825 O O . MET B 1 255 ? 7.453 16.125 -10.812 1 89.19 255 MET B O 1
ATOM 4829 N N . ALA B 1 256 ? 8.391 14.711 -9.352 1 90.94 256 ALA B N 1
ATOM 4830 C CA . ALA B 1 256 ? 9.148 15.766 -8.68 1 90.94 256 ALA B CA 1
ATOM 4831 C C . ALA B 1 256 ? 10.422 16.109 -9.445 1 90.94 256 ALA B C 1
ATOM 4833 O O . ALA B 1 256 ? 11.211 15.219 -9.766 1 90.94 256 ALA B O 1
ATOM 4834 N N . PRO B 1 257 ? 10.695 17.328 -9.703 1 91.62 257 PRO B N 1
ATOM 4835 C CA . PRO B 1 257 ? 11.867 17.75 -10.477 1 91.62 257 PRO B CA 1
ATOM 4836 C C . PRO B 1 257 ? 13.172 17.203 -9.898 1 91.62 257 PRO B C 1
ATOM 4838 O O . PRO B 1 257 ? 14.031 16.734 -10.648 1 91.62 257 PRO B O 1
ATOM 4841 N N . ILE B 1 258 ? 13.312 17.188 -8.625 1 94.06 258 ILE B N 1
ATOM 4842 C CA . ILE B 1 258 ? 14.57 16.797 -7.996 1 94.06 258 ILE B CA 1
ATOM 4843 C C . ILE B 1 258 ? 14.852 15.32 -8.266 1 94.06 258 ILE B C 1
ATOM 4845 O O . ILE B 1 258 ? 16.016 14.914 -8.375 1 94.06 258 ILE B O 1
ATOM 4849 N N . TYR B 1 259 ? 13.844 14.539 -8.398 1 91.94 259 TYR B N 1
ATOM 4850 C CA . TYR B 1 259 ? 13.992 13.117 -8.688 1 91.94 259 TYR B CA 1
ATOM 4851 C C . TYR B 1 259 ? 14.367 12.891 -10.148 1 91.94 259 TYR B C 1
ATOM 4853 O O . TYR B 1 259 ? 15.266 12.102 -10.445 1 91.94 259 TYR B O 1
ATOM 4861 N N . TYR B 1 260 ? 13.773 13.664 -11.008 1 87.94 260 TYR B N 1
ATOM 4862 C CA . TYR B 1 260 ? 14.055 13.547 -12.438 1 87.94 260 TYR B CA 1
ATOM 4863 C C . TYR B 1 260 ? 15.508 13.914 -12.727 1 87.94 260 TYR B C 1
ATOM 4865 O O . TYR B 1 260 ? 16.125 13.359 -13.648 1 87.94 260 TYR B O 1
ATOM 4873 N N . GLU B 1 261 ? 15.922 14.82 -11.969 1 91.56 261 GLU B N 1
ATOM 4874 C CA . GLU B 1 261 ? 17.281 15.305 -12.164 1 91.56 261 GLU B CA 1
ATOM 4875 C C . GLU B 1 261 ? 18.312 14.336 -11.578 1 91.56 261 GLU B C 1
ATOM 4877 O O . GLU B 1 261 ? 19.516 14.531 -11.742 1 91.56 261 GLU B O 1
ATOM 4882 N N . GLY B 1 262 ? 17.781 13.32 -10.859 1 90.5 262 GLY B N 1
ATOM 4883 C CA . GLY B 1 262 ? 18.656 12.297 -10.32 1 90.5 262 GLY B CA 1
ATOM 4884 C C . GLY B 1 262 ? 19.25 12.672 -8.984 1 90.5 262 GLY B C 1
ATOM 4885 O O . GLY B 1 262 ? 20.25 12.078 -8.547 1 90.5 262 GLY B O 1
ATOM 4886 N N . ASN B 1 263 ? 18.594 13.664 -8.242 1 92.62 263 ASN B N 1
ATOM 4887 C CA . ASN B 1 263 ? 19.219 14.211 -7.039 1 92.62 263 ASN B CA 1
ATOM 4888 C C . ASN B 1 263 ? 18.438 13.812 -5.789 1 92.62 263 ASN B C 1
ATOM 4890 O O . ASN B 1 263 ? 18.609 14.414 -4.727 1 92.62 263 ASN B O 1
ATOM 4894 N N . ALA B 1 264 ? 17.594 12.891 -5.949 1 94 264 ALA B N 1
ATOM 4895 C CA . ALA B 1 264 ? 16.828 12.461 -4.785 1 94 264 ALA B CA 1
ATOM 4896 C C . ALA B 1 264 ? 16.547 10.961 -4.836 1 94 264 ALA B C 1
ATOM 4898 O O . ALA B 1 264 ? 16.547 10.359 -5.91 1 94 264 ALA B O 1
ATOM 4899 N N . ARG B 1 265 ? 16.328 10.422 -3.666 1 92.44 265 ARG B N 1
ATOM 4900 C CA . ARG B 1 265 ? 15.812 9.062 -3.59 1 92.44 265 ARG B CA 1
ATOM 4901 C C . ARG B 1 265 ? 14.422 8.961 -4.207 1 92.44 265 ARG B C 1
ATOM 4903 O O . ARG B 1 265 ? 13.703 9.961 -4.293 1 92.44 265 ARG B O 1
ATOM 4910 N N . GLY B 1 266 ? 14.078 7.773 -4.594 1 90 266 GLY B N 1
ATOM 4911 C CA . GLY B 1 266 ? 12.75 7.508 -5.129 1 90 266 GLY B CA 1
ATOM 4912 C C . GLY B 1 266 ? 11.695 7.344 -4.055 1 90 266 GLY B C 1
ATOM 4913 O O . GLY B 1 266 ? 10.82 6.477 -4.16 1 90 266 GLY B O 1
ATOM 4914 N N . GLY B 1 267 ? 11.812 8.172 -2.934 1 94 267 GLY B N 1
ATOM 4915 C CA . GLY B 1 267 ? 10.859 8.039 -1.838 1 94 267 GLY B CA 1
ATOM 4916 C C . GLY B 1 267 ? 11.32 7.066 -0.769 1 94 267 GLY B C 1
ATOM 4917 O O . GLY B 1 267 ? 12.391 6.469 -0.885 1 94 267 GLY B O 1
ATOM 4918 N N . SER B 1 268 ? 10.531 6.973 0.276 1 96.94 268 SER B N 1
ATOM 4919 C CA . SER B 1 268 ? 10.805 6.047 1.37 1 96.94 268 SER B CA 1
ATOM 4920 C C . SER B 1 268 ? 10.234 4.66 1.074 1 96.94 268 SER B C 1
ATOM 4922 O O . SER B 1 268 ? 9.25 4.527 0.344 1 96.94 268 SER B O 1
ATOM 4924 N N . SER B 1 269 ? 10.891 3.643 1.583 1 97.31 269 SER B N 1
ATOM 4925 C CA . SER B 1 269 ? 10.336 2.295 1.547 1 97.31 269 SER B CA 1
ATOM 4926 C C . SER B 1 269 ? 9.188 2.143 2.543 1 97.31 269 SER B C 1
ATOM 4928 O O . SER B 1 269 ? 9.008 2.99 3.418 1 97.31 269 SER B O 1
ATOM 4930 N N . GLY B 1 270 ? 8.461 1.084 2.381 1 97.81 270 GLY B N 1
ATOM 4931 C CA . GLY B 1 270 ? 7.426 0.785 3.357 1 97.81 270 GLY B CA 1
ATOM 4932 C C . GLY B 1 270 ? 7.965 0.614 4.766 1 97.81 270 GLY B C 1
ATOM 4933 O O . GLY B 1 270 ? 7.324 1.025 5.734 1 97.81 270 GLY B O 1
ATOM 4934 N N . ILE B 1 271 ? 9.133 0.067 4.91 1 98.19 271 ILE B N 1
ATOM 4935 C CA . ILE B 1 271 ? 9.766 -0.159 6.203 1 98.19 271 ILE B CA 1
ATOM 4936 C C . ILE B 1 271 ? 10.125 1.181 6.844 1 98.19 271 ILE B C 1
ATOM 4938 O O . ILE B 1 271 ? 9.867 1.398 8.031 1 98.19 271 ILE B O 1
ATOM 4942 N N . GLU B 1 272 ? 10.672 2.02 6.027 1 97.94 272 GLU B N 1
ATOM 4943 C CA . GLU B 1 272 ? 11.039 3.344 6.52 1 97.94 272 GLU B CA 1
ATOM 4944 C C . GLU B 1 272 ? 9.805 4.133 6.957 1 97.94 272 GLU B C 1
ATOM 4946 O O . GLU B 1 272 ? 9.844 4.832 7.973 1 97.94 272 GLU B O 1
ATOM 4951 N N . ASP B 1 273 ? 8.766 4.062 6.164 1 98.44 273 ASP B N 1
ATOM 4952 C CA . ASP B 1 273 ? 7.512 4.711 6.539 1 98.44 273 ASP B CA 1
ATOM 4953 C C . ASP B 1 273 ? 7.059 4.266 7.926 1 98.44 273 ASP B C 1
ATOM 4955 O O . ASP B 1 273 ? 6.762 5.098 8.789 1 98.44 273 ASP B O 1
ATOM 4959 N N . LEU B 1 274 ? 7.039 2.996 8.133 1 98.75 274 LEU B N 1
ATOM 4960 C CA . LEU B 1 274 ? 6.547 2.459 9.398 1 98.75 274 LEU B CA 1
ATOM 4961 C C . LEU B 1 274 ? 7.465 2.85 10.547 1 98.75 274 LEU B C 1
ATOM 4963 O O . LEU B 1 274 ? 6.996 3.102 11.664 1 98.75 274 LEU B O 1
ATOM 4967 N N . LYS B 1 275 ? 8.75 2.904 10.297 1 98.69 275 LYS B N 1
ATOM 4968 C CA . LYS B 1 275 ? 9.688 3.34 11.336 1 98.69 275 LYS B CA 1
ATOM 4969 C C . LYS B 1 275 ? 9.438 4.797 11.719 1 98.69 275 LYS B C 1
ATOM 4971 O O . LYS B 1 275 ? 9.547 5.16 12.891 1 98.69 275 LYS B O 1
ATOM 4976 N N . VAL B 1 276 ? 9.133 5.598 10.727 1 98.81 276 VAL B N 1
ATOM 4977 C CA . VAL B 1 276 ? 8.852 7 11.016 1 98.81 276 VAL B CA 1
ATOM 4978 C C . VAL B 1 276 ? 7.672 7.105 11.977 1 98.81 276 VAL B C 1
ATOM 4980 O O . VAL B 1 276 ? 7.734 7.828 12.977 1 98.81 276 VAL B O 1
ATOM 4983 N N . TYR B 1 277 ? 6.617 6.371 11.727 1 98.81 277 TYR B N 1
ATOM 4984 C CA . TYR B 1 277 ? 5.461 6.387 12.625 1 98.81 277 TYR B CA 1
ATOM 4985 C C . TYR B 1 277 ? 5.832 5.863 14 1 98.81 277 TYR B C 1
ATOM 4987 O O . TYR B 1 277 ? 5.504 6.48 15.016 1 98.81 277 TYR B O 1
ATOM 4995 N N . ALA B 1 278 ? 6.535 4.77 14.016 1 98.75 278 ALA B N 1
ATOM 4996 C CA . ALA B 1 278 ? 6.848 4.09 15.266 1 98.75 278 ALA B CA 1
ATOM 4997 C C . ALA B 1 278 ? 7.762 4.941 16.141 1 98.75 278 ALA B C 1
ATOM 4999 O O . ALA B 1 278 ? 7.469 5.176 17.312 1 98.75 278 ALA B O 1
ATOM 5000 N N . ILE B 1 279 ? 8.812 5.406 15.562 1 98.56 279 ILE B N 1
ATOM 5001 C CA . ILE B 1 279 ? 9.82 6.141 16.328 1 98.56 279 ILE B CA 1
ATOM 5002 C C . ILE B 1 279 ? 9.258 7.492 16.75 1 98.56 279 ILE B C 1
ATOM 5004 O O . ILE B 1 279 ? 9.539 7.977 17.844 1 98.56 279 ILE B O 1
ATOM 5008 N N . SER B 1 280 ? 8.398 8.086 15.859 1 98.62 280 SER B N 1
ATOM 5009 C CA . SER B 1 280 ? 7.711 9.312 16.266 1 98.62 280 SER B CA 1
ATOM 5010 C C . SER B 1 280 ? 6.852 9.07 17.5 1 98.62 280 SER B C 1
ATOM 5012 O O . SER B 1 280 ? 6.867 9.867 18.453 1 98.62 280 SER B O 1
ATOM 5014 N N . ARG B 1 281 ? 6.094 8 17.562 1 98.44 281 ARG B N 1
ATOM 5015 C CA . ARG B 1 281 ? 5.277 7.656 18.719 1 98.44 281 ARG B CA 1
ATOM 5016 C C . ARG B 1 281 ? 6.145 7.438 19.953 1 98.44 281 ARG B C 1
ATOM 5018 O O . ARG B 1 281 ? 5.824 7.926 21.047 1 98.44 281 ARG B O 1
ATOM 5025 N N . MET B 1 282 ? 7.223 6.727 19.75 1 98 282 MET B N 1
ATOM 5026 C CA . MET B 1 282 ? 8.125 6.465 20.859 1 98 282 MET B CA 1
ATOM 5027 C C . MET B 1 282 ? 8.688 7.766 21.422 1 98 282 MET B C 1
ATOM 5029 O O . MET B 1 282 ? 8.773 7.938 22.641 1 98 282 MET B O 1
ATOM 5033 N N . LEU B 1 283 ? 9.023 8.672 20.531 1 97.94 283 LEU B N 1
ATOM 5034 C CA . LEU B 1 283 ? 9.625 9.938 20.953 1 97.94 283 LEU B CA 1
ATOM 5035 C C . LEU B 1 283 ? 8.586 10.852 21.594 1 97.94 283 LEU B C 1
ATOM 5037 O O . LEU B 1 283 ? 8.812 11.391 22.672 1 97.94 283 LEU B O 1
ATOM 5041 N N . PHE B 1 284 ? 7.43 11.016 20.891 1 97.69 284 PHE B N 1
ATOM 5042 C CA . PHE B 1 284 ? 6.438 11.992 21.312 1 97.69 284 PHE B CA 1
ATOM 5043 C C . PHE B 1 284 ? 5.664 11.492 22.531 1 97.69 284 PHE B C 1
ATOM 5045 O O . PHE B 1 284 ? 5.23 12.281 23.375 1 97.69 284 PHE B O 1
ATOM 5052 N N . GLY B 1 285 ? 5.484 10.172 22.609 1 95.44 285 GLY B N 1
ATOM 5053 C CA . GLY B 1 285 ? 4.57 9.68 23.625 1 95.44 285 GLY B CA 1
ATOM 5054 C C . GLY B 1 285 ? 3.229 10.391 23.625 1 95.44 285 GLY B C 1
ATOM 5055 O O . GLY B 1 285 ? 2.549 10.438 22.594 1 95.44 285 GLY B O 1
ATOM 5056 N N . ASP B 1 286 ? 2.967 11.078 24.734 1 92.75 286 ASP B N 1
ATOM 5057 C CA . ASP B 1 286 ? 1.695 11.789 24.828 1 92.75 286 ASP B CA 1
ATOM 5058 C C . ASP B 1 286 ? 1.894 13.297 24.672 1 92.75 286 ASP B C 1
ATOM 5060 O O . ASP B 1 286 ? 0.945 14.07 24.797 1 92.75 286 ASP B O 1
ATOM 5064 N N . THR B 1 287 ? 3.131 13.742 24.359 1 96.31 287 THR B N 1
ATOM 5065 C CA . THR B 1 287 ? 3.408 15.148 24.078 1 96.31 287 THR B CA 1
ATOM 5066 C C . THR B 1 287 ? 2.691 15.609 22.812 1 96.31 287 THR B C 1
ATOM 5068 O O . THR B 1 287 ? 2.029 16.656 22.812 1 96.31 287 THR B O 1
ATOM 5071 N N . ILE B 1 288 ? 2.865 14.898 21.797 1 97.25 288 ILE B N 1
ATOM 5072 C CA . ILE B 1 288 ? 2.029 15 20.594 1 97.25 288 ILE B CA 1
ATOM 5073 C C . ILE B 1 288 ? 1.188 13.734 20.453 1 97.25 288 ILE B C 1
ATOM 5075 O O . ILE B 1 288 ? 1.652 12.734 19.906 1 97.25 288 ILE B O 1
ATOM 5079 N N . LYS B 1 289 ? 0.054 13.836 20.875 1 96.88 289 LYS B N 1
ATOM 5080 C CA . LYS B 1 289 ? -0.789 12.672 21.125 1 96.88 289 LYS B CA 1
ATOM 5081 C C . LYS B 1 289 ? -1.258 12.039 19.812 1 96.88 289 LYS B C 1
ATOM 5083 O O . LYS B 1 289 ? -1.452 10.828 19.734 1 96.88 289 LYS B O 1
ATOM 5088 N N . ASN B 1 290 ? -1.505 12.867 18.844 1 98.56 290 ASN B N 1
ATOM 5089 C CA . ASN B 1 290 ? -2.137 12.375 17.625 1 98.56 290 ASN B CA 1
ATOM 5090 C C . ASN B 1 290 ? -1.143 12.289 16.469 1 98.56 290 ASN B C 1
ATOM 5092 O O . ASN B 1 290 ? -0.487 13.281 16.141 1 98.56 290 ASN B O 1
ATOM 5096 N N . ILE B 1 291 ? -1.006 11.133 15.953 1 98.81 291 ILE B N 1
ATOM 5097 C CA . ILE B 1 291 ? -0.221 10.867 14.75 1 98.81 291 ILE B CA 1
ATOM 5098 C C . ILE B 1 291 ? -1.13 10.336 13.648 1 98.81 291 ILE B C 1
ATOM 5100 O O . ILE B 1 291 ? -1.828 9.336 13.836 1 98.81 291 ILE B O 1
ATOM 5104 N N . GLN B 1 292 ? -1.144 11.031 12.516 1 98.62 292 GLN B N 1
ATOM 5105 C CA . GLN B 1 292 ? -2.043 10.734 11.414 1 98.62 292 GLN B CA 1
ATOM 5106 C C . GLN B 1 292 ? -1.31 10.008 10.289 1 98.62 292 GLN B C 1
ATOM 5108 O O . GLN B 1 292 ? -0.208 10.398 9.898 1 98.62 292 GLN B O 1
ATOM 5113 N N . VAL B 1 293 ? -1.905 8.898 9.82 1 98.06 293 VAL B N 1
ATOM 5114 C CA . VAL B 1 293 ? -1.351 8.25 8.633 1 98.06 293 VAL B CA 1
ATOM 5115 C C . VAL B 1 293 ? -1.813 8.984 7.379 1 98.06 293 VAL B C 1
ATOM 5117 O O . VAL B 1 293 ? -2.889 9.594 7.367 1 98.06 293 VAL B O 1
ATOM 5120 N N . SER B 1 294 ? -1.045 8.922 6.34 1 94.56 294 SER B N 1
ATOM 5121 C CA . SER B 1 294 ? -1.383 9.508 5.047 1 94.56 294 SER B CA 1
ATOM 5122 C C . SER B 1 294 ? -1.683 8.422 4.012 1 94.56 294 SER B C 1
ATOM 5124 O O . SER B 1 294 ? -0.835 8.109 3.176 1 94.56 294 SER B O 1
ATOM 5126 N N . TRP B 1 295 ? -2.953 7.996 4.016 1 94.31 295 TRP B N 1
ATOM 5127 C CA . TRP B 1 295 ? -3.314 6.848 3.191 1 94.31 295 TRP B CA 1
ATOM 5128 C C . TRP B 1 295 ? -3.168 7.172 1.709 1 94.31 295 TRP B C 1
ATOM 5130 O O . TRP B 1 295 ? -2.941 6.277 0.89 1 94.31 295 TRP B O 1
ATOM 5140 N N . VAL B 1 296 ? -3.197 8.469 1.294 1 90.81 296 VAL B N 1
ATOM 5141 C CA . VAL B 1 296 ? -3.025 8.867 -0.099 1 90.81 296 VAL B CA 1
ATOM 5142 C C . VAL B 1 296 ? -1.592 8.578 -0.543 1 90.81 296 VAL B C 1
ATOM 5144 O O . VAL B 1 296 ? -1.35 8.25 -1.706 1 90.81 296 VAL B O 1
ATOM 5147 N N . LYS B 1 297 ? -0.634 8.711 0.455 1 90.81 297 LYS B N 1
ATOM 5148 C CA . LYS B 1 297 ? 0.783 8.516 0.16 1 90.81 297 LYS B CA 1
ATOM 5149 C C . LYS B 1 297 ? 1.189 7.055 0.36 1 90.81 297 LYS B C 1
ATOM 5151 O O . LYS B 1 297 ? 2.016 6.527 -0.387 1 90.81 297 LYS B O 1
ATOM 5156 N N . LEU B 1 298 ? 0.592 6.387 1.323 1 94.69 298 LEU B N 1
ATOM 5157 C CA . LEU B 1 298 ? 1.032 5.066 1.751 1 94.69 298 LEU B CA 1
ATOM 5158 C C . LEU B 1 298 ? 0.266 3.973 1.015 1 94.69 298 LEU B C 1
ATOM 5160 O O . LEU B 1 298 ? 0.779 2.867 0.827 1 94.69 298 LEU B O 1
ATOM 5164 N N . GLY B 1 299 ? -0.963 4.281 0.624 1 93.31 299 GLY B N 1
ATOM 5165 C CA . GLY B 1 299 ? -1.946 3.248 0.335 1 93.31 299 GLY B CA 1
ATOM 5166 C C . GLY B 1 299 ? -2.699 2.779 1.566 1 93.31 299 GLY B C 1
ATOM 5167 O O . GLY B 1 299 ? -2.18 2.85 2.682 1 93.31 299 GLY B O 1
ATOM 5168 N N . ILE B 1 300 ? -3.844 2.209 1.35 1 94.94 300 ILE B N 1
ATOM 5169 C CA . ILE B 1 300 ? -4.77 1.875 2.426 1 94.94 300 ILE B CA 1
ATOM 5170 C C . ILE B 1 300 ? -4.168 0.778 3.303 1 94.94 300 ILE B C 1
ATOM 5172 O O . ILE B 1 300 ? -4.176 0.881 4.531 1 94.94 300 ILE B O 1
ATOM 5176 N N . LYS B 1 301 ? -3.588 -0.184 2.711 1 96.62 301 LYS B N 1
ATOM 5177 C CA . LYS B 1 301 ? -3.146 -1.359 3.455 1 96.62 301 LYS B CA 1
ATOM 5178 C C . LYS B 1 301 ? -1.935 -1.037 4.324 1 96.62 301 LYS B C 1
ATOM 5180 O O . LYS B 1 301 ? -1.845 -1.493 5.469 1 96.62 301 LYS B O 1
ATOM 5185 N N . LEU B 1 302 ? -1 -0.271 3.787 1 97.94 302 LEU B N 1
ATOM 5186 C CA . LEU B 1 302 ? 0.119 0.115 4.641 1 97.94 302 LEU B CA 1
ATOM 5187 C C . LEU B 1 302 ? -0.33 1.101 5.711 1 97.94 302 LEU B C 1
ATOM 5189 O O . LEU B 1 302 ? 0.182 1.079 6.836 1 97.94 302 LEU B O 1
ATOM 5193 N N . ALA B 1 303 ? -1.289 1.951 5.359 1 97.81 303 ALA B N 1
ATOM 5194 C CA . ALA B 1 303 ? -1.849 2.846 6.371 1 97.81 303 ALA B CA 1
ATOM 5195 C C . ALA B 1 303 ? -2.42 2.057 7.547 1 97.81 303 ALA B C 1
ATOM 5197 O O . ALA B 1 303 ? -2.254 2.447 8.703 1 97.81 303 ALA B O 1
ATOM 5198 N N . GLN B 1 304 ? -3.076 0.965 7.219 1 98.31 304 GLN B N 1
ATOM 5199 C CA . GLN B 1 304 ? -3.598 0.098 8.266 1 98.31 304 GLN B CA 1
ATOM 5200 C C . GLN B 1 304 ? -2.477 -0.407 9.172 1 98.31 304 GLN B C 1
ATOM 5202 O O . GLN B 1 304 ? -2.629 -0.456 10.391 1 98.31 304 GLN B O 1
ATOM 5207 N N . MET B 1 305 ? -1.376 -0.732 8.578 1 98.31 305 MET B N 1
ATOM 5208 C CA . MET B 1 305 ? -0.233 -1.162 9.383 1 98.31 305 MET B CA 1
ATOM 5209 C C . MET B 1 305 ? 0.318 -0.005 10.211 1 98.31 305 MET B C 1
ATOM 5211 O O . MET B 1 305 ? 0.733 -0.197 11.352 1 98.31 305 MET B O 1
ATOM 5215 N N . GLY B 1 306 ? 0.324 1.154 9.617 1 98.56 306 GLY B N 1
ATOM 5216 C CA . GLY B 1 306 ? 0.733 2.334 10.359 1 98.56 306 GLY B CA 1
ATOM 5217 C C . GLY B 1 306 ? -0.079 2.555 11.625 1 98.56 306 GLY B C 1
ATOM 5218 O O . GLY B 1 306 ? 0.457 2.988 12.641 1 98.56 306 GLY B O 1
ATOM 5219 N N . LEU B 1 307 ? -1.364 2.225 11.578 1 98.62 307 LEU B N 1
ATOM 5220 C CA . LEU B 1 307 ? -2.275 2.367 12.711 1 98.62 307 LEU B CA 1
ATOM 5221 C C . LEU B 1 307 ? -1.976 1.327 13.781 1 98.62 307 LEU B C 1
ATOM 5223 O O . LEU B 1 307 ? -2.441 1.448 14.922 1 98.62 307 LEU B O 1
ATOM 5227 N N . LYS B 1 308 ? -1.116 0.344 13.414 1 97.69 308 LYS B N 1
ATOM 5228 C CA . LYS B 1 308 ? -0.659 -0.658 14.367 1 97.69 308 LYS B CA 1
ATOM 5229 C C . LYS B 1 308 ? 0.788 -0.405 14.781 1 97.69 308 LYS B C 1
ATOM 5231 O O . LYS B 1 308 ? 1.397 -1.23 15.469 1 97.69 308 LYS B O 1
ATOM 5236 N N . CYS B 1 309 ? 1.348 0.733 14.289 1 96.81 309 CYS B N 1
ATOM 5237 C CA . CYS B 1 309 ? 2.744 1.059 14.555 1 96.81 309 CYS B CA 1
ATOM 5238 C C . CYS B 1 309 ? 2.879 2.469 15.117 1 96.81 309 CYS B C 1
ATOM 5240 O O . CYS B 1 309 ? 3.836 3.18 14.797 1 96.81 309 CYS B O 1
ATOM 5242 N N . GLY B 1 310 ? 1.912 2.891 15.836 1 97.69 310 GLY B N 1
ATOM 5243 C CA . GLY B 1 310 ? 2.125 4.145 16.547 1 97.69 310 GLY B CA 1
ATOM 5244 C C . GLY B 1 310 ? 1.143 5.23 16.141 1 97.69 310 GLY B C 1
ATOM 5245 O O . GLY B 1 310 ? 0.947 6.199 16.875 1 97.69 310 GLY B O 1
ATOM 5246 N N . ALA B 1 311 ? 0.496 5.148 14.984 1 98.75 311 ALA B N 1
ATOM 5247 C CA . ALA B 1 311 ? -0.468 6.156 14.547 1 98.75 311 ALA B CA 1
ATOM 5248 C C . ALA B 1 311 ? -1.85 5.883 15.141 1 98.75 311 ALA B C 1
ATOM 5250 O O . ALA B 1 311 ? -2.184 4.738 15.445 1 98.75 311 ALA B O 1
ATOM 5251 N N . ASN B 1 312 ? -2.672 6.938 15.305 1 98.69 312 ASN B N 1
ATOM 5252 C CA . ASN B 1 312 ? -4 6.762 15.883 1 98.69 312 ASN B CA 1
ATOM 5253 C C . ASN B 1 312 ? -5.07 7.473 15.062 1 98.69 312 ASN B C 1
ATOM 5255 O O . ASN B 1 312 ? -6.23 7.531 15.469 1 98.69 312 ASN B O 1
ATOM 5259 N N . ASP B 1 313 ? -4.699 8.078 13.961 1 98.81 313 ASP B N 1
ATOM 5260 C CA . ASP B 1 313 ? -5.637 8.82 13.125 1 98.81 313 ASP B CA 1
ATOM 5261 C C . ASP B 1 313 ? -5.488 8.43 11.656 1 98.81 313 ASP B C 1
ATOM 5263 O O . ASP B 1 313 ? -4.375 8.391 11.125 1 98.81 313 ASP B O 1
ATOM 5267 N N . PHE B 1 314 ? -6.613 8.117 11.008 1 97.88 314 PHE B N 1
ATOM 5268 C CA . PHE B 1 314 ? -6.598 7.645 9.633 1 97.88 314 PHE B CA 1
ATOM 5269 C C . PHE B 1 314 ? -6.57 8.812 8.656 1 97.88 314 PHE B C 1
ATOM 5271 O O . PHE B 1 314 ? -6.227 8.648 7.484 1 97.88 314 PHE B O 1
ATOM 5278 N N . GLY B 1 315 ? -6.852 9.938 9.156 1 94.31 315 GLY B N 1
ATOM 5279 C CA . GLY B 1 315 ? -6.926 11.102 8.297 1 94.31 315 GLY B CA 1
ATOM 5280 C C . GLY B 1 315 ? -8.32 11.352 7.746 1 94.31 315 GLY B C 1
ATOM 5281 O O . GLY B 1 315 ? -9.312 11.016 8.391 1 94.31 315 GLY B O 1
ATOM 5282 N N . GLY B 1 316 ? -8.422 12.031 6.633 1 90.31 316 GLY B N 1
ATOM 5283 C CA . GLY B 1 316 ? -9.711 12.547 6.211 1 90.31 316 GLY B CA 1
ATOM 5284 C C . GLY B 1 316 ? -10.227 11.898 4.938 1 90.31 316 GLY B C 1
ATOM 5285 O O . GLY B 1 316 ? -9.594 10.992 4.398 1 90.31 316 GLY B O 1
ATOM 5286 N N . THR B 1 317 ? -11.508 12.109 4.527 1 80.62 317 THR B N 1
ATOM 5287 C CA . THR B 1 317 ? -12.195 11.633 3.33 1 80.62 317 THR B CA 1
ATOM 5288 C C . THR B 1 317 ? -11.57 12.227 2.074 1 80.62 317 THR B C 1
ATOM 5290 O O . THR B 1 317 ? -11.727 11.68 0.979 1 80.62 317 THR B O 1
ATOM 5293 N N . LEU B 1 318 ? -10.867 13.047 1.895 1 70.25 318 LEU B N 1
ATOM 5294 C CA . LEU B 1 318 ? -10.148 14.07 1.142 1 70.25 318 LEU B CA 1
ATOM 5295 C C . LEU B 1 318 ? -10.789 14.281 -0.229 1 70.25 318 LEU B C 1
ATOM 5297 O O . LEU B 1 318 ? -10.18 13.969 -1.255 1 70.25 318 LEU B O 1
ATOM 5301 N N . MET B 1 319 ? -12.117 14.672 -0.538 1 68.75 319 MET B N 1
ATOM 5302 C CA . MET B 1 319 ? -13.031 15.016 -1.623 1 68.75 319 MET B CA 1
ATOM 5303 C C . MET B 1 319 ? -12.312 15.82 -2.701 1 68.75 319 MET B C 1
ATOM 5305 O O . MET B 1 319 ? -12.703 15.789 -3.869 1 68.75 319 MET B O 1
ATOM 5309 N N . GLU B 1 320 ? -11.266 16.469 -2.479 1 72.25 320 GLU B N 1
ATOM 5310 C CA . GLU B 1 320 ? -10.406 17.109 -3.465 1 72.25 320 GLU B CA 1
ATOM 5311 C C . GLU B 1 320 ? -8.977 17.234 -2.959 1 72.25 320 GLU B C 1
ATOM 5313 O O . GLU B 1 320 ? -8.727 17.891 -1.941 1 72.25 320 GLU B O 1
ATOM 5318 N N . GLU B 1 321 ? -7.965 16.406 -3.367 1 71.81 321 GLU B N 1
ATOM 5319 C CA . GLU B 1 321 ? -6.547 16.484 -3.037 1 71.81 321 GLU B CA 1
ATOM 5320 C C . GLU B 1 321 ? -5.688 16.531 -4.297 1 71.81 321 GLU B C 1
ATOM 5322 O O . GLU B 1 321 ? -5.363 15.484 -4.867 1 71.81 321 GLU B O 1
ATOM 5327 N N . ASN B 1 322 ? -5.23 17.75 -4.668 1 72.69 322 ASN B N 1
ATOM 5328 C CA . ASN B 1 322 ? -4.598 17.953 -5.969 1 72.69 322 ASN B CA 1
ATOM 5329 C C . ASN B 1 322 ? -3.08 17.828 -5.879 1 72.69 322 ASN B C 1
ATOM 5331 O O . ASN B 1 322 ? -2.428 17.422 -6.84 1 72.69 322 ASN B O 1
ATOM 5335 N N . ILE B 1 323 ? -2.545 18.141 -4.742 1 73.12 323 ILE B N 1
ATOM 5336 C CA . ILE B 1 323 ? -1.092 18.219 -4.641 1 73.12 323 ILE B CA 1
ATOM 5337 C C . ILE B 1 323 ? -0.501 16.812 -4.734 1 73.12 323 ILE B C 1
ATOM 5339 O O . ILE B 1 323 ? 0.37 16.547 -5.566 1 73.12 323 ILE B O 1
ATOM 5343 N N . SER B 1 324 ? -0.91 15.961 -3.918 1 74.94 324 SER B N 1
ATOM 5344 C CA . SER B 1 324 ? -0.409 14.594 -3.949 1 74.94 324 SER B CA 1
ATOM 5345 C C . SER B 1 324 ? -0.691 13.93 -5.293 1 74.94 324 SER B C 1
ATOM 5347 O O . SER B 1 324 ? 0.155 13.211 -5.828 1 74.94 324 SER B O 1
ATOM 5349 N N . LYS B 1 325 ? -1.913 14.156 -5.859 1 77.56 325 LYS B N 1
ATOM 5350 C CA . LYS B 1 325 ? -2.295 13.602 -7.156 1 77.56 325 LYS B CA 1
ATOM 5351 C C . LYS B 1 325 ? -1.317 14.031 -8.25 1 77.56 325 LYS B C 1
ATOM 5353 O O . LYS B 1 325 ? -0.844 13.203 -9.023 1 77.56 325 LYS B O 1
ATOM 5358 N N . SER B 1 326 ? -0.969 15.281 -8.18 1 77.31 326 SER B N 1
ATOM 5359 C CA . SER B 1 326 ? -0.062 15.852 -9.172 1 77.31 326 SER B CA 1
ATOM 5360 C C . SER B 1 326 ? 1.35 15.297 -9.016 1 77.31 326 SER B C 1
ATOM 5362 O O . SER B 1 326 ? 2.107 15.227 -9.984 1 77.31 326 SER B O 1
ATOM 5364 N N . ALA B 1 327 ? 1.595 14.945 -7.781 1 79.38 327 ALA B N 1
ATOM 5365 C CA . ALA B 1 327 ? 2.943 14.461 -7.496 1 79.38 327 ALA B CA 1
ATOM 5366 C C . ALA B 1 327 ? 3.072 12.969 -7.809 1 79.38 327 ALA B C 1
ATOM 5368 O O . ALA B 1 327 ? 4.148 12.391 -7.656 1 79.38 327 ALA B O 1
ATOM 5369 N N . GLY B 1 328 ? 1.995 12.406 -8.234 1 72.31 328 GLY B N 1
ATOM 5370 C CA . GLY B 1 328 ? 2.066 11.031 -8.703 1 72.31 328 GLY B CA 1
ATOM 5371 C C . GLY B 1 328 ? 1.55 10.023 -7.691 1 72.31 328 GLY B C 1
ATOM 5372 O O . GLY B 1 328 ? 1.855 8.836 -7.777 1 72.31 328 GLY B O 1
ATOM 5373 N N . ALA B 1 329 ? 0.78 10.547 -6.707 1 72.94 329 ALA B N 1
ATOM 5374 C CA . ALA B 1 329 ? 0.158 9.594 -5.793 1 72.94 329 ALA B CA 1
ATOM 5375 C C . ALA B 1 329 ? -0.794 8.656 -6.535 1 72.94 329 ALA B C 1
ATOM 5377 O O . ALA B 1 329 ? -1.572 9.102 -7.383 1 72.94 329 ALA B O 1
ATOM 5378 N N . SER B 1 330 ? -0.676 7.324 -6.312 1 68 330 SER B N 1
ATOM 5379 C CA . SER B 1 330 ? -1.404 6.316 -7.078 1 68 330 SER B CA 1
ATOM 5380 C C . SER B 1 330 ? -2.752 6 -6.434 1 68 330 SER B C 1
ATOM 5382 O O . SER B 1 330 ? -3.617 5.387 -7.062 1 68 330 SER B O 1
ATOM 5384 N N . TYR B 1 331 ? -2.9 6.5 -5.246 1 72.06 331 TYR B N 1
ATOM 5385 C CA . TYR B 1 331 ? -4.148 6.176 -4.562 1 72.06 331 TYR B CA 1
ATOM 5386 C C . TYR B 1 331 ? -5.18 7.281 -4.758 1 72.06 331 TYR B C 1
ATOM 5388 O O . TYR B 1 331 ? -4.828 8.414 -5.102 1 72.06 331 TYR B O 1
ATOM 5396 N N . GLY B 1 332 ? -6.508 7.023 -4.797 1 68.88 332 GLY B N 1
ATOM 5397 C CA . GLY B 1 332 ? -7.574 8.008 -4.906 1 68.88 332 GLY B CA 1
ATOM 5398 C C . GLY B 1 332 ? -7.43 9.156 -3.92 1 68.88 332 GLY B C 1
ATOM 5399 O O . GLY B 1 332 ? -6.602 9.094 -3.008 1 68.88 332 GLY B O 1
ATOM 5400 N N . THR B 1 333 ? -8.078 10.273 -4.184 1 74.94 333 THR B N 1
ATOM 5401 C CA . THR B 1 333 ? -7.996 11.453 -3.324 1 74.94 333 THR B CA 1
ATOM 5402 C C . THR B 1 333 ? -9.297 11.648 -2.553 1 74.94 333 THR B C 1
ATOM 5404 O O . THR B 1 333 ? -9.547 12.727 -2.008 1 74.94 333 THR B O 1
ATOM 5407 N N . TYR B 1 334 ? -10.18 10.625 -2.605 1 83.62 334 TYR B N 1
ATOM 5408 C CA . TYR B 1 334 ? -11.43 10.672 -1.854 1 83.62 334 TYR B CA 1
ATOM 5409 C C . TYR B 1 334 ? -11.789 9.297 -1.312 1 83.62 334 TYR B C 1
ATOM 5411 O O . TYR B 1 334 ? -11.625 8.289 -2.002 1 83.62 334 TYR B O 1
ATOM 5419 N N . MET B 1 335 ? -12.18 9.219 -0.109 1 87.94 335 MET B N 1
ATOM 5420 C CA . MET B 1 335 ? -12.773 8.055 0.536 1 87.94 335 MET B CA 1
ATOM 5421 C C . MET B 1 335 ? -13.93 8.461 1.44 1 87.94 335 MET B C 1
ATOM 5423 O O . MET B 1 335 ? -13.773 9.328 2.303 1 87.94 335 MET B O 1
ATOM 5427 N N . GLY B 1 336 ? -15.023 7.902 1.249 1 91.19 336 GLY B N 1
ATOM 5428 C CA . GLY B 1 336 ? -16.172 8.227 2.082 1 91.19 336 GLY B CA 1
ATOM 5429 C C . GLY B 1 336 ? -16 7.773 3.521 1 91.19 336 GLY B C 1
ATOM 5430 O O . GLY B 1 336 ? -15.195 6.895 3.814 1 91.19 336 GLY B O 1
ATOM 5431 N N . ALA B 1 337 ? -16.828 8.367 4.383 1 93.62 337 ALA B N 1
ATOM 5432 C CA . ALA B 1 337 ? -16.75 8.062 5.812 1 93.62 337 ALA B CA 1
ATOM 5433 C C . ALA B 1 337 ? -17.016 6.582 6.074 1 93.62 337 ALA B C 1
ATOM 5435 O O . ALA B 1 337 ? -16.344 5.961 6.902 1 93.62 337 ALA B O 1
ATOM 5436 N N . GLU B 1 338 ? -17.953 6.047 5.375 1 93.38 338 GLU B N 1
ATOM 5437 C CA . GLU B 1 338 ? -18.297 4.641 5.566 1 93.38 338 GLU B CA 1
ATOM 5438 C C . GLU B 1 338 ? -17.125 3.736 5.188 1 93.38 338 GLU B C 1
ATOM 5440 O O . GLU B 1 338 ? -16.828 2.762 5.883 1 93.38 338 GLU B O 1
ATOM 5445 N N . GLU B 1 339 ? -16.516 4.023 4.07 1 93 339 GLU B N 1
ATOM 5446 C CA . GLU B 1 339 ? -15.352 3.254 3.641 1 93 339 GLU B CA 1
ATOM 5447 C C . GLU B 1 339 ? -14.219 3.352 4.66 1 93 339 GLU B C 1
ATOM 5449 O O . GLU B 1 339 ? -13.547 2.357 4.945 1 93 339 GLU B O 1
ATOM 5454 N N . ILE B 1 340 ? -14.016 4.566 5.223 1 96.38 340 ILE B N 1
ATOM 5455 C CA . ILE B 1 340 ? -12.984 4.766 6.238 1 96.38 340 ILE B CA 1
ATOM 5456 C C . ILE B 1 340 ? -13.281 3.883 7.453 1 96.38 340 ILE B C 1
ATOM 5458 O O . ILE B 1 340 ? -12.391 3.207 7.969 1 96.38 340 ILE B O 1
ATOM 5462 N N . ARG B 1 341 ? -14.492 3.893 7.895 1 97 341 ARG B N 1
ATOM 5463 C CA . ARG B 1 341 ? -14.891 3.074 9.039 1 97 341 ARG B CA 1
ATOM 5464 C C . ARG B 1 341 ? -14.633 1.596 8.766 1 97 341 ARG B C 1
ATOM 5466 O O . ARG B 1 341 ? -14.148 0.873 9.633 1 97 341 ARG B O 1
ATOM 5473 N N . ASN B 1 342 ? -14.953 1.167 7.562 1 95 342 ASN B N 1
ATOM 5474 C CA . ASN B 1 342 ? -14.719 -0.225 7.191 1 95 342 ASN B CA 1
ATOM 5475 C C . ASN B 1 342 ? -13.234 -0.581 7.242 1 95 342 ASN B C 1
ATOM 5477 O O . ASN B 1 342 ? -12.867 -1.668 7.695 1 95 342 ASN B O 1
ATOM 5481 N N . VAL B 1 343 ? -12.438 0.328 6.742 1 96.5 343 VAL B N 1
ATOM 5482 C CA . VAL B 1 343 ? -10.992 0.134 6.727 1 96.5 343 VAL B CA 1
ATOM 5483 C C . VAL B 1 343 ? -10.477 -0.021 8.148 1 96.5 343 VAL B C 1
ATOM 5485 O O . VAL B 1 343 ? -9.648 -0.896 8.43 1 96.5 343 VAL B O 1
ATOM 5488 N N . ILE B 1 344 ? -10.969 0.807 9.062 1 97.94 344 ILE B N 1
ATOM 5489 C CA . ILE B 1 344 ? -10.539 0.803 10.453 1 97.94 344 ILE B CA 1
ATOM 5490 C C . ILE B 1 344 ? -11.047 -0.46 11.148 1 97.94 344 ILE B C 1
ATOM 5492 O O . ILE B 1 344 ? -10.289 -1.137 11.852 1 97.94 344 ILE B O 1
ATOM 5496 N N . ASN B 1 345 ? -12.312 -0.798 10.891 1 97.19 345 ASN B N 1
ATOM 5497 C CA . ASN B 1 345 ? -12.914 -1.991 11.484 1 97.19 345 ASN B CA 1
ATOM 5498 C C . ASN B 1 345 ? -12.172 -3.258 11.062 1 97.19 345 ASN B C 1
ATOM 5500 O O . ASN B 1 345 ? -12.062 -4.207 11.836 1 97.19 345 ASN B O 1
ATOM 5504 N N . ALA B 1 346 ? -11.68 -3.24 9.898 1 95.81 346 ALA B N 1
ATOM 5505 C CA . ALA B 1 346 ? -11.039 -4.414 9.32 1 95.81 346 ALA B CA 1
ATOM 5506 C C . ALA B 1 346 ? -9.797 -4.809 10.125 1 95.81 346 ALA B C 1
ATOM 5508 O O . ALA B 1 346 ? -9.344 -5.953 10.055 1 95.81 346 ALA B O 1
ATOM 5509 N N . ILE B 1 347 ? -9.273 -3.898 10.906 1 96.88 347 ILE B N 1
ATOM 5510 C CA . ILE B 1 347 ? -8.062 -4.223 11.656 1 96.88 347 ILE B CA 1
ATOM 5511 C C . ILE B 1 347 ? -8.375 -4.223 13.156 1 96.88 347 ILE B C 1
ATOM 5513 O O . ILE B 1 347 ? -7.469 -4.152 13.984 1 96.88 347 ILE B O 1
ATOM 5517 N N . GLY B 1 348 ? -9.625 -4.219 13.461 1 95.62 348 GLY B N 1
ATOM 5518 C CA . GLY B 1 348 ? -10.055 -4.324 14.852 1 95.62 348 GLY B CA 1
ATOM 5519 C C . GLY B 1 348 ? -10.039 -2.998 15.586 1 95.62 348 GLY B C 1
ATOM 5520 O O . GLY B 1 348 ? -10.039 -2.963 16.812 1 95.62 348 GLY B O 1
ATOM 5521 N N . GLY B 1 349 ? -9.922 -1.895 14.867 1 96.94 349 GLY B N 1
ATOM 5522 C CA . GLY B 1 349 ? -9.992 -0.578 15.484 1 96.94 349 GLY B CA 1
ATOM 5523 C C . GLY B 1 349 ? -11.414 -0.126 15.758 1 96.94 349 GLY B C 1
ATOM 5524 O O . GLY B 1 349 ? -12.375 -0.743 15.281 1 96.94 349 GLY B O 1
ATOM 5525 N N . ALA B 1 350 ? -11.547 0.897 16.547 1 98.12 350 ALA B N 1
ATOM 5526 C CA . ALA B 1 350 ? -12.82 1.558 16.828 1 98.12 350 ALA B CA 1
ATOM 5527 C C . ALA B 1 350 ? -12.875 2.943 16.203 1 98.12 350 ALA B C 1
ATOM 5529 O O . ALA B 1 350 ? -12.359 3.914 16.766 1 98.12 350 ALA B O 1
ATOM 5530 N N . PRO B 1 351 ? -13.484 3.033 15.023 1 98.31 351 PRO B N 1
ATOM 5531 C CA . PRO B 1 351 ? -13.492 4.32 14.328 1 98.31 351 PRO B CA 1
ATOM 5532 C C . PRO B 1 351 ? -14.312 5.383 15.055 1 98.31 351 PRO B C 1
ATOM 5534 O O . PRO B 1 351 ? -15.414 5.102 15.531 1 98.31 351 PRO B O 1
ATOM 5537 N N . ARG B 1 352 ? -13.734 6.531 15.203 1 98.44 352 ARG B N 1
ATOM 5538 C CA . ARG B 1 352 ? -14.414 7.703 15.75 1 98.44 352 ARG B CA 1
ATOM 5539 C C . ARG B 1 352 ? -14.18 8.93 14.875 1 98.44 352 ARG B C 1
ATOM 5541 O O . ARG B 1 352 ? -13.039 9.25 14.531 1 98.44 352 ARG B O 1
ATOM 5548 N N . GLU B 1 353 ? -15.234 9.57 14.438 1 97.81 353 GLU B N 1
ATOM 5549 C CA . GLU B 1 353 ? -15.094 10.836 13.734 1 97.81 353 GLU B CA 1
ATOM 5550 C C . GLU B 1 353 ? -14.688 11.961 14.688 1 97.81 353 GLU B C 1
ATOM 5552 O O . GLU B 1 353 ? -15.234 12.086 15.781 1 97.81 353 GLU B O 1
ATOM 5557 N N . ARG B 1 354 ? -13.719 12.648 14.328 1 98.12 354 ARG B N 1
ATOM 5558 C CA . ARG B 1 354 ? -13.258 13.75 15.164 1 98.12 354 ARG B CA 1
ATOM 5559 C C . ARG B 1 354 ? -13.344 15.078 14.414 1 98.12 354 ARG B C 1
ATOM 5561 O O . ARG B 1 354 ? -13.422 15.094 13.18 1 98.12 354 ARG B O 1
ATOM 5568 N N . ASP B 1 355 ? -13.359 16.172 15.109 1 97.06 355 ASP B N 1
ATOM 5569 C CA . ASP B 1 355 ? -13.164 17.5 14.516 1 97.06 355 ASP B CA 1
ATOM 5570 C C . ASP B 1 355 ? -11.688 17.859 14.484 1 97.06 355 ASP B C 1
ATOM 5572 O O . ASP B 1 355 ? -10.82 17.031 14.758 1 97.06 355 ASP B O 1
ATOM 5576 N N . THR B 1 356 ? -11.344 19 14.078 1 96.5 356 THR B N 1
ATOM 5577 C CA . THR B 1 356 ? -9.961 19.438 13.867 1 96.5 356 THR B CA 1
ATOM 5578 C C . THR B 1 356 ? -9.195 19.453 15.188 1 96.5 356 THR B C 1
ATOM 5580 O O . THR B 1 356 ? -7.977 19.281 15.203 1 96.5 356 THR B O 1
ATOM 5583 N N . PHE B 1 357 ? -9.883 19.641 16.328 1 96.62 357 PHE B N 1
ATOM 5584 C CA . PHE B 1 357 ? -9.258 19.703 17.641 1 96.62 357 PHE B CA 1
ATOM 5585 C C . PHE B 1 357 ? -9.258 18.328 18.312 1 96.62 357 PHE B C 1
ATOM 5587 O O . PHE B 1 357 ? -8.961 18.219 19.5 1 96.62 357 PHE B O 1
ATOM 5594 N N . TYR B 1 358 ? -9.75 17.25 17.562 1 96.38 358 TYR B N 1
ATOM 5595 C CA . TYR B 1 358 ? -9.75 15.859 17.984 1 96.38 358 TYR B CA 1
ATOM 5596 C C . TYR B 1 358 ? -10.805 15.617 19.062 1 96.38 358 TYR B C 1
ATOM 5598 O O . TYR B 1 358 ? -10.664 14.711 19.891 1 96.38 358 TYR B O 1
ATOM 5606 N N . ASN B 1 359 ? -11.773 16.547 19.156 1 97.19 359 ASN B N 1
ATOM 5607 C CA . ASN B 1 359 ? -12.984 16.203 19.875 1 97.19 359 ASN B CA 1
ATOM 5608 C C . ASN B 1 359 ? -13.789 15.133 19.141 1 97.19 359 ASN B C 1
ATOM 5610 O O . ASN B 1 359 ? -14 15.242 17.922 1 97.19 359 ASN B O 1
ATOM 5614 N N . ILE B 1 360 ? -14.227 14.102 19.844 1 96.62 360 ILE B N 1
ATOM 5615 C CA . ILE B 1 360 ? -14.945 13.008 19.203 1 96.62 360 ILE B CA 1
ATOM 5616 C C . ILE B 1 360 ? -16.391 13.43 18.922 1 96.62 360 ILE B C 1
ATOM 5618 O O . ILE B 1 360 ? -17.094 13.891 19.812 1 96.62 360 ILE B O 1
ATOM 5622 N N . LEU B 1 361 ? -16.844 13.32 17.766 1 94.62 361 LEU B N 1
ATOM 5623 C CA . LEU B 1 361 ? -18.188 13.68 17.328 1 94.62 361 LEU B CA 1
ATOM 5624 C C . LEU B 1 361 ? -19.109 12.461 17.344 1 94.62 361 LEU B C 1
ATOM 5626 O O . LEU B 1 361 ? -20.281 12.562 17.734 1 94.62 361 LEU B O 1
ATOM 5630 N N . GLU B 1 362 ? -18.578 11.273 16.812 1 86.81 362 GLU B N 1
ATOM 5631 C CA . GLU B 1 362 ? -19.297 10.008 16.719 1 86.81 362 GLU B CA 1
ATOM 5632 C C . GLU B 1 362 ? -18.344 8.82 16.828 1 86.81 362 GLU B C 1
ATOM 5634 O O . GLU B 1 362 ? -17.172 8.93 16.469 1 86.81 362 GLU B O 1
#

Organism: Methanococcus aeolicus (strain ATCC BAA-1280 / DSM 17508 / OCM 812 / Nankai-3) (NCBI:txid419665)

Sequence (724 aa):
MDFDSYADNYSKSISKKQCLELFEDNENLFNILNCANKINKKINGNTITYVVNRNINFTNICVGDCKFCAFKVDENHNDAYFINPKEIGKKAFEAKKLGCTEVCIQGGLRNNIDVELQSNILKEVCSATKPLGGIHIHAFSPMEVKFASENSGLDIKEALMILKENGLNTMPGTAAEILDDNIRAELCPSKLSTKEWIKIVKTAHKVGIKTTSTMMYGHIEEYKHIVNHLFILKEIQEETGGITEFVPLSFMHKMAPIYYEGNARGGSSGIEDLKVYAISRMLFGDTIKNIQVSWVKLGIKLAQMGLKCGANDFGGTLMEENISKSAGASYGTYMGAEEIRNVINAIGGAPRERDTFYNILEMDFDSYADNYSKSISKKQCLELFEDNENLFNILNCANKINKKINGNTITYVVNRNINFTNICVGDCKFCAFKVDENHNDAYFINPKEIGKKAFEAKKLGCTEVCIQGGLRNNIDVELQSNILKEVCSATKPLGGIHIHAFSPMEVKFASENSGLDIKEALMILKENGLNTMPGTAAEILDDNIRAELCPSKLSTKEWIKIVKTAHKVGIKTTSTMMYGHIEEYKHIVNHLFILKEIQEETGGITEFVPLSFMHKMAPIYYEGNARGGSSGIEDLKVYAISRMLFGDTIKNIQVSWVKLGIKLAQMGLKCGANDFGGTLMEENISKSAGASYGTYMGAEEIRNVINAIGGAPRERDTFYNILE

Radius of gyration: 27.45 Å; Cα contacts (8 Å, |Δi|>4): 1573; chains: 2; bounding box: 48×83×65 Å

Nearest PDB structures (foldseek):
  6xig-assembly1_A  TM=9.228E-01  e=2.925E-31  Pedobacter heparinus DSM 2366
  6xig-assembly1_B  TM=9.217E-01  e=2.233E-31  Pedobacter heparinus DSM 2366
  6xi9-assembly2_B  TM=9.246E-01  e=3.087E-31  Pedobacter heparinus DSM 2366
  6xi9-assembly1_A  TM=9.262E-01  e=1.191E-30  Pedobacter heparinus DSM 2366
  7o1p-assembly1_A  TM=7.935E-01  e=1.142E-18  Thermotoga maritima MSB8

Foldseek 3Di:
DPLVVCLVPLVPADDLVNLLCLLVDPPCLVSLLQSLLSLLCVQPNQEFEEFAEAEAAFWQDAPFDFQQFLRHDHCPDPPTGGHALLNLLVVLLVSVVVPGQEYEYEYYQDLPQALVRLLSSQLSNQVSCVVVPGHAYAYDELQRLVRRCVSVVHDLLVSLLSSVVSHHAAYEPPPCQFQDQVVCCVRTVVTDHSVSSLVNQLSCLVSPHAYEHEYEDQWQDDVSSLSVRLVSVLVSLVVRVRHQEYEYAWRLHPSRNCVVVVNIGNTDDLSSLLSSQSSSCSNCSCSRSAYEYDCLRNPLVSLQSSCSRNHRYPYYQHPDDRGSVSSPRPDDRGDDPVRVCVSSVVSPGDYFYAHPNRHTPD/DPLVVCLVPLVDADDLVNLLCLLVDPPCLVSLQQSLLSLLCVQPNQEFEEFAEAEAAFWLDAPFDFQQFLRHDHCPDPPTGGHALLNLLVVLLVSVVVPGQEYEYEYYQDLPQALVRLLSSQLNNQVSCVVVPGHAYAYAELQRLCRRCVSVVHDLLVSLLSNVVSHHAAYEPPPCQFQDQVVCCVRTVVTDHSVSSLVNQLSCLVVPHAYEHEYEDQWQDDVSSLSVRLVSVLVSLVVRVRHQEYEYAWRLQPSGNCVVVVNIGNTDDLSSLLSSQSSSCSNCSCSRSAYEYDCLRNPLVSLQSSCSRNHRYPYYQHPDDRRSVSSPRPDDRGDDPVRVCVSSVVSVGDYFYAHPNRHTDD

InterPro domains:
  IPR006638 Elp3/MiaA/NifB-like, radical SAM core domain [SM00729] (52-268)
  IPR007197 Radical SAM [PF04055] (56-230)
  IPR007197 Radical SAM [PS51918] (48-294)
  IPR007197 Radical SAM [SFLDS00029] (8-361)
  IPR013785 Aldolase-type TIM barrel [G3DSA:3.20.20.70] (4-357)
  IPR019940 CofH family [MF_01612] (1-362)
  IPR019940 CofH family [SFLDF00293] (8-361)
  IPR019940 CofH family [TIGR03551] (14-360)
  IPR020050 FO synthase, subunit 2 [SFLDF00343] (12-361)
  IPR020050 FO synthase, subunit 2 [TIGR00423] (48-361)
  IPR034405 F420, menaquinone cofactor biosynthesis [PTHR43076] (12-361)
  IPR045567 CofH/MqnC-like, C-terminal domain [PF19288] (242-360)
  IPR058240 Radical SAM superfamily [SSF102114] (13-325)

pLDDT: mean 95.35, std 6.01, range [67.81, 98.94]

Solvent-accessible surface area (backbone atoms only — not comparable to full-atom values): 36023 Å² total; per-residue (Å²): 134,64,47,68,62,36,39,75,45,45,80,58,82,71,49,70,68,55,51,42,49,55,77,69,38,74,87,49,46,47,53,50,30,44,27,8,25,50,38,33,36,73,74,51,49,56,46,29,31,30,33,48,31,33,44,42,71,41,25,35,28,31,75,67,65,45,29,60,58,41,52,60,32,47,80,81,39,92,82,42,48,73,58,50,38,65,57,51,6,49,53,46,29,52,37,44,74,72,61,26,52,34,39,36,39,42,61,44,52,48,86,84,44,21,51,65,54,55,30,46,34,32,42,30,32,47,60,52,17,43,89,76,74,44,62,44,32,33,35,46,26,51,53,51,48,51,52,11,13,58,61,60,74,42,52,64,66,60,38,51,51,52,34,41,76,34,51,47,52,30,28,44,29,46,85,34,46,51,57,38,59,75,58,28,57,71,43,28,56,77,53,73,47,44,67,53,46,52,48,48,53,50,45,35,32,72,77,66,30,35,26,39,35,42,35,46,43,33,42,76,72,52,64,65,52,54,49,51,31,52,50,52,52,51,53,48,28,74,73,63,64,28,52,62,32,40,35,60,36,64,38,49,31,86,48,7,52,38,34,76,74,66,67,33,43,85,25,55,42,37,61,54,51,40,46,53,39,6,52,46,28,50,65,36,45,75,72,45,66,35,27,32,38,44,34,48,70,55,30,64,35,39,27,52,44,32,52,54,12,19,23,41,26,59,38,57,23,29,76,38,47,63,58,55,49,45,14,56,39,70,41,70,44,57,46,54,69,66,58,50,40,50,59,36,43,62,73,69,36,43,60,26,38,26,48,94,86,64,49,75,75,83,133,65,47,68,62,35,39,76,46,46,80,56,80,72,50,70,68,55,51,42,50,55,76,69,39,73,88,49,46,47,53,48,30,44,26,9,26,51,38,33,37,72,74,52,49,56,47,29,31,30,34,47,32,34,43,43,71,41,26,34,29,30,74,68,65,44,29,59,57,41,52,60,32,47,80,83,41,91,81,40,48,72,59,50,39,65,57,52,6,49,52,47,29,53,37,45,74,73,61,27,52,34,39,37,40,41,61,44,51,47,84,83,44,22,51,65,53,54,29,45,33,33,42,30,33,48,60,53,17,43,90,75,74,44,63,45,33,33,36,46,28,51,53,51,49,50,51,11,13,59,61,61,74,43,52,65,68,59,39,52,51,53,34,43,76,35,52,48,52,30,29,44,30,47,85,35,48,52,57,39,60,76,58,28,55,71,42,28,56,77,54,72,48,44,68,52,46,52,49,48,52,51,47,35,30,72,76,65,31,35,25,39,37,44,36,46,41,34,41,75,71,54,64,65,51,54,49,50,31,52,50,50,52,50,52,48,28,74,71,62,64,28,51,63,30,39,35,60,36,65,38,50,30,86,47,7,53,37,33,76,71,67,67,34,42,87,25,54,41,37,61,53,51,42,46,52,39,7,52,48,29,49,65,36,44,75,72,45,67,35,26,33,37,44,33,47,70,56,29,66,36,40,29,51,45,32,53,55,12,21,24,41,25,59,37,58,21,29,75,39,49,63,57,56,49,45,15,56,38,69,44,70,44,56,45,55,70,68,57,50,38,51,59,35,44,62,74,71,35,41,60,27,40,27,48,94,86,65,50,75,78,82